Protein AF-0000000080699557 (afdb_homodimer)

Secondary structure (DSSP, 8-state):
--HHHHHHHH----GGGEEEEEETTEEEEEEEGGGHHHHHHTT--EEEETTEEEE---S-HHHHHHHHHHHHHHHHHTTSS----S-EEEE-SSTTS---EEEEGGGHHHHTPPPEEEEEEEEEEETTEEEEEEEEEPTT-SSSTT-EEESEEEE--TT--HHHHHHHHHHHHH---HHHHTT-EEEEEEE--EEETTEEE--EEEEEEEEPPTT-----SSS-EEEEEEEEHHHHHHHHHH-S-B-HHHHHHHHHHHHHTTSS-TTT-TTHHHHHHHTBPPPGGG--/--HHHHHHHH----GGGEEEEEETTEEEEEEEGGGHHHHHHTT--EEEETTEEEE---S-HHHHHHHHHHHHHHHHHTTSS----S-EEEE-SSTTS---EEEEGGGHHHHTPPPEEEEEEEEEEETTEEEEEEEEEPTT-SSSTT-EEESEEEE--TT--HHHHHHHHHHHHH---HHHHTT-EEEEEEE--EEETTEEE--EEEEEEEEPPTT-----SSS-EEEEEEEEHHHHHHHHHH-S-B-HHHHHHHHHHHHHTTSS-TTT-TTHHHHHHHTBPPPGGG--

Solvent-accessible surface area (backbone atoms only — not comparable to full-atom values): 29535 Å² total; per-residue (Å²): 105,48,64,59,54,51,44,49,62,43,42,55,42,64,65,88,50,41,28,28,28,27,47,93,86,32,32,28,15,32,34,32,64,87,43,49,66,59,44,41,74,62,65,49,49,67,40,84,56,86,78,32,32,38,46,69,64,66,88,47,52,68,57,37,26,49,52,37,45,51,41,45,51,53,34,35,74,71,60,67,30,58,72,80,71,92,39,52,34,50,26,30,62,44,96,77,46,70,71,63,33,43,32,48,52,43,38,30,28,50,49,15,26,55,45,44,29,35,38,33,48,33,26,35,60,56,96,86,38,56,26,36,38,31,20,27,31,13,75,82,46,89,72,64,46,55,20,31,38,44,36,21,58,44,71,55,52,67,94,57,53,67,66,59,42,45,42,50,31,27,31,40,41,20,54,41,52,62,79,61,47,69,62,42,34,41,45,44,61,38,23,37,36,24,56,49,95,58,32,26,44,42,32,38,33,40,34,24,44,30,83,44,63,78,84,64,74,74,41,57,67,69,69,63,41,65,46,76,46,79,40,47,48,68,56,52,54,45,43,50,26,67,45,80,53,38,32,62,70,42,37,47,53,49,52,52,49,35,28,52,68,37,71,48,37,73,84,80,29,77,57,40,68,58,46,58,34,51,44,32,43,80,56,77,44,70,77,113,106,48,64,58,52,51,44,49,63,43,42,56,42,65,65,87,51,41,28,28,29,28,49,93,88,32,32,27,14,33,33,33,64,86,44,49,66,59,44,40,74,61,65,49,48,68,41,85,57,85,79,31,32,39,46,69,64,66,88,46,53,68,59,36,25,49,52,38,44,52,41,43,49,52,34,36,75,70,62,66,30,61,73,80,69,92,40,52,33,50,28,31,63,45,95,73,46,71,71,63,33,45,33,48,51,43,38,30,28,50,49,14,26,53,45,42,29,37,38,32,48,31,26,34,61,56,97,88,38,58,28,36,38,30,20,26,30,14,74,81,44,89,71,65,46,56,20,30,37,44,37,21,57,45,71,55,50,65,94,55,54,66,66,59,42,44,43,50,32,27,32,39,40,20,54,40,52,62,82,63,49,69,63,42,34,40,44,45,61,38,24,40,37,24,56,49,97,59,30,25,44,42,32,38,33,41,34,25,42,28,83,44,62,78,84,65,72,72,42,58,67,69,69,62,40,65,47,78,46,76,40,46,48,69,57,52,52,45,44,51,25,66,46,79,52,39,32,62,71,42,36,47,52,49,51,52,49,35,27,49,68,36,71,48,38,74,84,80,29,78,57,40,68,56,48,56,34,51,42,33,45,82,56,78,43,69,76,114

Organism: Cardiobacterium hominis (strain ATCC 15826 / DSM 8339 / NCTC 10426 / 6573) (NCBI:txid638300)

Foldseek 3Di:
DALLVLLCQQFVDDLVQWAFEDEPNAGQFIAGVVLVVVLVVLPFPWDDDDRHIYTPFDQDQVRQQVSQASSQVVCVVVVLFDDFDPAWAFRGNDPPGDGRYIHTPSCCQNRGGAWEKEAEWEWEDDPNFIKTKKFQWDQPDPAPHRAIAHQFMDIDGPPDDHLRVQLVRCCQAWNDDSVQSVQWAWDAWFWHWHDDPNGIHTYIYTYTYGYDYPPDGTDHHNNGTDDMDIGGLVVLLCCLGPHPRHDSLRSLSSLVVCLVVVVDDPVVDVCNVVSVVSRHDDDPSNPD/DALLVLLCQQFVDDLVQWAFEDEPNAGQFIAGVVLVVVLVVLPFPWDDDDRHIYTPFDQDQVRQQVSQASSQVVCVVVVLFDDFDPAWAFRGNDPPGDGRYIHTPSCCQNRGGAWEKEAEWEWEDDPNFIKTKKFQWDQPDPAPHRAIAHQFMDIDGPPDDHLRVQLVRCCQAWNDDSVQSVQWDWDAWFWHWHDDSNGIHTYIYTYTYGYDYPPDGTDHHNNGTDDMDIGGLVVLLCCLGPHPRHDSLRSLSSLVVCLVVVVDDPVVDVCNVVSVVSRHDDDPSNPD

Sequence (576 aa):
MTYLAKIEQLNSADLAAYRPLILDGDPVGLIWRDNLARLRDHGLDLRDDGDRLIWYAPADFAARNAILAELAQALAAEGYVRGWRNEQLPLLANLHRPVRALIERAAAPVIGVCGYGVHINGTTTRDGVPHMWIARRATTKSVEPGKLDQIAAGGIPYGISVFANLIKESDEEAAIPEALARQARPVGIISYTAQTENGIRADTLYNYDLELPPDFRPHNRDGEVGEFLCLPLDEIARLVRDSDAFKQNSAVVVIDYLIRHGYLKPDDTPDYPALCRGIHRRHPQMHSMTYLAKIEQLNSADLAAYRPLILDGDPVGLIWRDNLARLRDHGLDLRDDGDRLIWYAPADFAARNAILAELAQALAAEGYVRGWRNEQLPLLANLHRPVRALIERAAAPVIGVCGYGVHINGTTTRDGVPHMWIARRATTKSVEPGKLDQIAAGGIPYGISVFANLIKESDEEAAIPEALARQARPVGIISYTAQTENGIRADTLYNYDLELPPDFRPHNRDGEVGEFLCLPLDEIARLVRDSDAFKQNSAVVVIDYLIRHGYLKPDDTPDYPALCRGIHRRHPQMHS

InterPro domains:
  IPR000086 NUDIX hydrolase domain [PS51462] (94-256)
  IPR015797 NUDIX hydrolase-like domain superfamily [SSF55811] (91-260)
  IPR031804 Domain of unknown function DUF4743 [PF15916] (4-113)

Radius of gyration: 25.04 Å; Cα contacts (8 Å, |Δi|>4): 1252; chains: 2; bounding box: 58×68×62 Å

pLDDT: mean 95.66, std 6.06, range [39.53, 98.94]

Nearest PDB structures (foldseek):
  3dup-assembly1_B  TM=9.269E-01  e=2.895E-34  Rhodospirillum rubrum ATCC 11170
  5qgk-assembly1_A  TM=7.745E-01  e=1.053E-07  Homo sapiens
  5qhg-assembly1_A  TM=6.878E-01  e=3.091E-07  Homo sapiens
  5t3p-assembly1_A  TM=6.468E-01  e=2.292E-07  Homo sapiens
  3oga-assembly1_A  TM=6.026E-01  e=1.190E-05  Salmonella enterica subsp. enterica serovar Typhimurium str. LT2

Structure (mmCIF, N/CA/C/O backbone):
data_AF-0000000080699557-model_v1
#
loop_
_entity.id
_entity.type
_entity.pdbx_description
1 polymer 'Hydrolase, NUDIX family'
#
loop_
_atom_site.group_PDB
_atom_site.id
_atom_site.type_symbol
_atom_site.label_atom_id
_atom_site.label_alt_id
_atom_site.label_comp_id
_atom_site.label_asym_id
_atom_site.label_entity_id
_atom_site.label_seq_id
_atom_site.pdbx_PDB_ins_code
_atom_site.Cartn_x
_atom_site.Cartn_y
_atom_site.Cartn_z
_atom_site.occupancy
_atom_site.B_iso_or_equiv
_atom_site.auth_seq_id
_atom_site.auth_comp_id
_atom_site.auth_asym_id
_atom_site.auth_atom_id
_atom_site.pdbx_PDB_model_num
ATOM 1 N N . MET A 1 1 ? -2.713 14.898 -17.5 1 80.06 1 MET A N 1
ATOM 2 C CA . MET A 1 1 ? -1.842 14.258 -16.516 1 80.06 1 MET A CA 1
ATOM 3 C C . MET A 1 1 ? -2.424 12.922 -16.062 1 80.06 1 MET A C 1
ATOM 5 O O . MET A 1 1 ? -3.598 12.641 -16.297 1 80.06 1 MET A O 1
ATOM 9 N N . THR A 1 2 ? -1.716 11.914 -15.57 1 91.75 2 THR A N 1
ATOM 10 C CA . THR A 1 2 ? -2.148 10.586 -15.156 1 91.75 2 THR A CA 1
ATOM 11 C C . THR A 1 2 ? -2.229 10.492 -13.633 1 91.75 2 THR A C 1
ATOM 13 O O . THR A 1 2 ? -1.708 11.352 -12.922 1 91.75 2 THR A O 1
ATOM 16 N N . TYR A 1 3 ? -3.023 9.609 -13.148 1 97.56 3 TYR A N 1
ATOM 17 C CA . TYR A 1 3 ? -3.051 9.336 -11.719 1 97.56 3 TYR A CA 1
ATOM 18 C C . TYR A 1 3 ? -1.643 9.125 -11.172 1 97.56 3 TYR A C 1
ATOM 20 O O . TYR A 1 3 ? -1.302 9.625 -10.102 1 97.56 3 TYR A O 1
ATOM 28 N N . LEU A 1 4 ? -0.835 8.453 -11.914 1 96.62 4 LEU A N 1
ATOM 29 C CA . LEU A 1 4 ? 0.523 8.141 -11.484 1 96.62 4 LEU A CA 1
ATOM 30 C C . LEU A 1 4 ? 1.355 9.414 -11.359 1 96.62 4 LEU A C 1
ATOM 32 O O . LEU A 1 4 ? 2.178 9.539 -10.445 1 96.62 4 LEU A O 1
ATOM 36 N N . ALA A 1 5 ? 1.146 10.336 -12.25 1 96.94 5 ALA A N 1
ATOM 37 C CA . ALA A 1 5 ? 1.866 11.609 -12.195 1 96.94 5 ALA A CA 1
ATOM 38 C C . ALA A 1 5 ? 1.584 12.344 -10.891 1 96.94 5 ALA A C 1
ATOM 40 O O . ALA A 1 5 ? 2.465 13.008 -10.344 1 96.94 5 ALA A O 1
ATOM 41 N N . LYS A 1 6 ? 0.322 12.258 -10.406 1 97.88 6 LYS A N 1
ATOM 42 C CA . LYS A 1 6 ? -0.03 12.883 -9.133 1 97.88 6 LYS A CA 1
ATOM 43 C C . LYS A 1 6 ? 0.778 12.289 -7.984 1 97.88 6 LYS A C 1
ATOM 45 O O . LYS A 1 6 ? 1.254 13.023 -7.113 1 97.88 6 LYS A O 1
ATOM 50 N N . ILE A 1 7 ? 0.932 11.008 -7.988 1 97.81 7 ILE A N 1
ATOM 51 C CA . ILE A 1 7 ? 1.677 10.305 -6.953 1 97.81 7 ILE A CA 1
ATOM 52 C C . ILE A 1 7 ? 3.156 10.672 -7.039 1 97.81 7 ILE A C 1
ATOM 54 O O . ILE A 1 7 ? 3.795 10.945 -6.02 1 97.81 7 ILE A O 1
ATOM 58 N N . GLU A 1 8 ? 3.693 10.734 -8.242 1 96.19 8 GLU A N 1
ATOM 59 C CA . GLU A 1 8 ? 5.098 11.07 -8.453 1 96.19 8 GLU A CA 1
ATOM 60 C C . GLU A 1 8 ? 5.395 12.5 -8.023 1 96.19 8 GLU A C 1
ATOM 62 O O . GLU A 1 8 ? 6.445 12.781 -7.445 1 96.19 8 GLU A O 1
ATOM 67 N N . GLN A 1 9 ? 4.457 13.383 -8.32 1 96.06 9 GLN A N 1
ATOM 68 C CA . GLN A 1 9 ? 4.617 14.781 -7.934 1 96.06 9 GLN A CA 1
ATOM 69 C C . GLN A 1 9 ? 4.668 14.93 -6.414 1 96.06 9 GLN A C 1
ATOM 71 O O . GLN A 1 9 ? 5.418 15.758 -5.891 1 96.06 9 GLN A O 1
ATOM 76 N N . LEU A 1 10 ? 3.889 14.133 -5.766 1 96.94 10 LEU A N 1
ATOM 77 C CA . LEU A 1 10 ? 3.842 14.188 -4.309 1 96.94 10 LEU A CA 1
ATOM 78 C C . LEU A 1 10 ? 5.117 13.609 -3.705 1 96.94 10 LEU A C 1
ATOM 80 O O . LEU A 1 10 ? 5.531 14.016 -2.617 1 96.94 10 LEU A O 1
ATOM 84 N N . ASN A 1 11 ? 5.734 12.672 -4.418 1 97.12 11 ASN A N 1
ATOM 85 C CA . ASN A 1 11 ? 6.973 12.047 -3.977 1 97.12 11 ASN A CA 1
ATOM 86 C C . ASN A 1 11 ? 8.188 12.664 -4.66 1 97.12 11 ASN A C 1
ATOM 88 O O . ASN A 1 11 ? 8.961 11.961 -5.312 1 97.12 11 ASN A O 1
ATOM 92 N N . SER A 1 12 ? 8.445 13.891 -4.441 1 97.19 12 SER A N 1
ATOM 93 C CA . SER A 1 12 ? 9.406 14.672 -5.211 1 97.19 12 SER A CA 1
ATOM 94 C C . SER A 1 12 ? 10.789 14.641 -4.566 1 97.19 12 SER A C 1
ATOM 96 O O . SER A 1 12 ? 11.773 15.055 -5.18 1 97.19 12 SER A O 1
ATOM 98 N N . ALA A 1 13 ? 10.922 14.102 -3.354 1 96.94 13 ALA A N 1
ATOM 99 C CA . ALA A 1 13 ? 12.195 14.141 -2.65 1 96.94 13 ALA A CA 1
ATOM 100 C C . ALA A 1 13 ? 13.156 13.078 -3.189 1 96.94 13 ALA A C 1
ATOM 102 O O . ALA A 1 13 ? 12.742 11.945 -3.463 1 96.94 13 ALA A O 1
ATOM 103 N N . ASP A 1 14 ? 14.328 13.477 -3.389 1 94.94 14 ASP A N 1
ATOM 104 C CA . ASP A 1 14 ? 15.406 12.516 -3.619 1 94.94 14 ASP A CA 1
ATOM 105 C C . ASP A 1 14 ? 15.945 11.969 -2.301 1 94.94 14 ASP A C 1
ATOM 107 O O . ASP A 1 14 ? 16.812 12.586 -1.67 1 94.94 14 ASP A O 1
ATOM 111 N N . LEU A 1 15 ? 15.562 10.797 -1.996 1 94.12 15 LEU A N 1
ATOM 112 C CA . LEU A 1 15 ? 15.836 10.25 -0.669 1 94.12 15 LEU A CA 1
ATOM 113 C C . LEU A 1 15 ? 17.328 9.969 -0.49 1 94.12 15 LEU A C 1
ATOM 115 O O . LEU A 1 15 ? 17.797 9.82 0.638 1 94.12 15 LEU A O 1
ATOM 119 N N . ALA A 1 16 ? 18.031 9.898 -1.553 1 92.31 16 ALA A N 1
ATOM 120 C CA . ALA A 1 16 ? 19.484 9.695 -1.47 1 92.31 16 ALA A CA 1
ATOM 121 C C . ALA A 1 16 ? 20.156 10.891 -0.812 1 92.31 16 ALA A C 1
ATOM 123 O O . ALA A 1 16 ? 21.297 10.789 -0.352 1 92.31 16 ALA A O 1
ATOM 124 N N . ALA A 1 17 ? 19.531 12 -0.797 1 95.56 17 ALA A N 1
ATOM 125 C CA . ALA A 1 17 ? 20.094 13.219 -0.23 1 95.56 17 ALA A CA 1
ATOM 126 C C . ALA A 1 17 ? 19.766 13.336 1.255 1 95.56 17 ALA A C 1
ATOM 128 O O . ALA A 1 17 ? 20.109 14.328 1.898 1 95.56 17 ALA A O 1
ATOM 129 N N . TYR A 1 18 ? 19.125 12.344 1.818 1 96.56 18 TYR A N 1
ATOM 130 C CA . TYR A 1 18 ? 18.672 12.43 3.201 1 96.56 18 TYR A CA 1
ATOM 131 C C . TYR A 1 18 ? 19.234 11.281 4.031 1 96.56 18 TYR A C 1
ATOM 133 O O . TYR A 1 18 ? 19.516 10.203 3.5 1 96.56 18 TYR A O 1
ATOM 141 N N . ARG A 1 19 ? 19.438 11.547 5.285 1 96.19 19 ARG A N 1
ATOM 142 C CA . ARG A 1 19 ? 19.828 10.523 6.254 1 96.19 19 ARG A CA 1
ATOM 143 C C . ARG A 1 19 ? 18.891 10.523 7.457 1 96.19 19 ARG A C 1
ATOM 145 O O . ARG A 1 19 ? 18.469 11.586 7.922 1 96.19 19 ARG A O 1
ATOM 152 N N . PRO A 1 20 ? 18.516 9.336 7.965 1 97.38 20 PRO A N 1
ATOM 153 C CA . PRO A 1 20 ? 17.688 9.281 9.172 1 97.38 20 PRO A CA 1
ATOM 154 C C . PRO A 1 20 ? 18.359 9.93 10.375 1 97.38 20 PRO A C 1
ATOM 156 O O . PRO A 1 20 ? 19.562 9.797 10.57 1 97.38 20 PRO A O 1
ATOM 159 N N . LEU A 1 21 ? 17.609 10.648 11.094 1 97.38 21 LEU A N 1
ATOM 160 C CA . LEU A 1 21 ? 18.016 11.203 12.383 1 97.38 21 LEU A CA 1
ATOM 161 C C . LEU A 1 21 ? 17.594 10.289 13.523 1 97.38 21 LEU A C 1
ATOM 163 O O . LEU A 1 21 ? 16.406 10.008 13.703 1 97.38 21 LEU A O 1
ATOM 167 N N . ILE A 1 22 ? 18.547 9.859 14.312 1 97.25 22 ILE A N 1
ATOM 168 C CA . ILE A 1 22 ? 18.281 8.93 15.406 1 97.25 22 ILE A CA 1
ATOM 169 C C . ILE A 1 22 ? 18.422 9.656 16.734 1 97.25 22 ILE A C 1
ATOM 171 O O . ILE A 1 22 ? 19.422 10.336 16.984 1 97.25 22 ILE A O 1
ATOM 175 N N . LEU A 1 23 ? 17.406 9.594 17.516 1 97.19 23 LEU A N 1
ATOM 176 C CA . LEU A 1 23 ? 17.391 10.109 18.875 1 97.19 23 LEU A CA 1
ATOM 177 C C . LEU A 1 23 ? 17 9.023 19.875 1 97.19 23 LEU A C 1
ATOM 179 O O . LEU A 1 23 ? 15.891 8.5 19.828 1 97.19 23 LEU A O 1
ATOM 183 N N . ASP A 1 24 ? 17.938 8.633 20.75 1 95.88 24 ASP A N 1
ATOM 184 C CA . ASP A 1 24 ? 17.75 7.574 21.734 1 95.88 24 ASP A CA 1
ATOM 185 C C . ASP A 1 24 ? 17.344 6.266 21.047 1 95.88 24 ASP A C 1
ATOM 187 O O . ASP A 1 24 ? 16.391 5.605 21.484 1 95.88 24 ASP A O 1
ATOM 191 N N . GLY A 1 25 ? 17.922 6.031 19.969 1 94.12 25 GLY A N 1
ATOM 192 C CA . GLY A 1 25 ? 17.734 4.773 19.266 1 94.12 25 GLY A CA 1
ATOM 193 C C . GLY A 1 25 ? 16.531 4.785 18.344 1 94.12 25 GLY A C 1
ATOM 194 O O . GLY A 1 25 ? 16.344 3.861 17.547 1 94.12 25 GLY A O 1
ATOM 195 N N . ASP A 1 26 ? 15.719 5.887 18.375 1 95.31 26 ASP A N 1
ATOM 196 C CA . ASP A 1 26 ? 14.516 5.977 17.562 1 95.31 26 ASP A CA 1
ATOM 197 C C . ASP A 1 26 ? 14.75 6.875 16.344 1 95.31 26 ASP A C 1
ATOM 199 O O . ASP A 1 26 ? 15.297 7.969 16.469 1 95.31 26 ASP A O 1
ATOM 203 N N . PRO A 1 27 ? 14.391 6.391 15.172 1 96.31 27 PRO A N 1
ATOM 204 C CA . PRO A 1 27 ? 14.391 7.309 14.031 1 96.31 27 PRO A CA 1
ATOM 205 C C . PRO A 1 27 ? 13.297 8.375 14.141 1 96.31 27 PRO A C 1
ATOM 207 O O . PRO A 1 27 ? 12.117 8.047 14.219 1 96.31 27 PRO A O 1
ATOM 210 N N . VAL A 1 28 ? 13.703 9.68 14.117 1 96.5 28 VAL A N 1
ATOM 211 C CA . VAL A 1 28 ? 12.719 10.711 14.438 1 96.5 28 VAL A CA 1
ATOM 212 C C . VAL A 1 28 ? 12.68 11.742 13.32 1 96.5 28 VAL A C 1
ATOM 214 O O . VAL A 1 28 ? 11.906 12.703 13.375 1 96.5 28 VAL A O 1
ATOM 217 N N . GLY A 1 29 ? 13.539 11.531 12.281 1 97.12 29 GLY A N 1
ATOM 218 C CA . GLY A 1 29 ? 13.555 12.5 11.195 1 97.12 29 GLY A CA 1
ATOM 219 C C . GLY A 1 29 ? 14.43 12.07 10.031 1 97.12 29 GLY A C 1
ATOM 220 O O . GLY A 1 29 ? 14.961 10.961 10.016 1 97.12 29 GLY A O 1
ATOM 221 N N . LEU A 1 30 ? 14.477 12.969 9.055 1 97.44 30 LEU A N 1
ATOM 222 C CA . LEU A 1 30 ? 15.281 12.82 7.844 1 97.44 30 LEU A CA 1
ATOM 223 C C . LEU A 1 30 ? 16.047 14.102 7.531 1 97.44 30 LEU A C 1
ATOM 225 O O . LEU A 1 30 ? 15.461 15.07 7.035 1 97.44 30 LEU A O 1
ATOM 229 N N . ILE A 1 31 ? 17.281 14.039 7.707 1 97.5 31 ILE A N 1
ATOM 230 C CA . ILE A 1 31 ? 18.078 15.266 7.582 1 97.5 31 ILE A CA 1
ATOM 231 C C . ILE A 1 31 ? 18.625 15.383 6.16 1 97.5 31 ILE A C 1
ATOM 233 O O . ILE A 1 31 ? 19.266 14.461 5.66 1 97.5 31 ILE A O 1
ATOM 237 N N . TRP A 1 32 ? 18.328 16.516 5.586 1 97.38 32 TRP A N 1
ATOM 238 C CA . TRP A 1 32 ? 18.875 16.859 4.281 1 97.38 32 TRP A CA 1
ATOM 239 C C . TRP A 1 32 ? 20.375 17.125 4.379 1 97.38 32 TRP A C 1
ATOM 241 O O . TRP A 1 32 ? 20.828 17.812 5.289 1 97.38 32 TRP A O 1
ATOM 251 N N . ARG A 1 33 ? 21.078 16.641 3.479 1 96.75 33 ARG A N 1
ATOM 252 C CA . ARG A 1 33 ? 22.516 16.844 3.479 1 96.75 33 ARG A CA 1
ATOM 253 C C . ARG A 1 33 ? 22.859 18.328 3.525 1 96.75 33 ARG A C 1
ATOM 255 O O . ARG A 1 33 ? 23.812 18.734 4.184 1 96.75 33 ARG A O 1
ATOM 262 N N . ASP A 1 34 ? 22.094 19.125 2.916 1 96.62 34 ASP A N 1
ATOM 263 C CA . ASP A 1 34 ? 22.359 20.562 2.811 1 96.62 34 ASP A CA 1
ATOM 264 C C . ASP A 1 34 ? 21.969 21.281 4.098 1 96.62 34 ASP A C 1
ATOM 266 O O . ASP A 1 34 ? 22.312 22.453 4.285 1 96.62 34 ASP A O 1
ATOM 270 N N . ASN A 1 35 ? 21.266 20.641 5 1 97.69 35 ASN A N 1
ATOM 271 C CA . ASN A 1 35 ? 20.875 21.25 6.27 1 97.69 35 ASN A CA 1
ATOM 272 C C . ASN A 1 35 ? 21.859 20.891 7.387 1 97.69 35 ASN A C 1
ATOM 274 O O . ASN A 1 35 ? 21.828 21.5 8.461 1 97.69 35 ASN A O 1
ATOM 278 N N . LEU A 1 36 ? 22.734 20 7.172 1 97.12 36 LEU A N 1
ATOM 279 C CA . LEU A 1 36 ? 23.562 19.422 8.227 1 97.12 36 LEU A CA 1
ATOM 280 C C . LEU A 1 36 ? 24.422 20.5 8.883 1 97.12 36 LEU A C 1
ATOM 282 O O . LEU A 1 36 ? 24.422 20.641 10.109 1 97.12 36 LEU A O 1
ATOM 286 N N . ALA A 1 37 ? 25.156 21.25 8.039 1 96.69 37 ALA A N 1
ATOM 287 C CA . ALA A 1 37 ? 26.031 22.297 8.555 1 96.69 37 ALA A CA 1
ATOM 288 C C . ALA A 1 37 ? 25.219 23.328 9.336 1 96.69 37 ALA A C 1
ATOM 290 O O . ALA A 1 37 ? 25.641 23.781 10.406 1 96.69 37 ALA A O 1
ATOM 291 N N . ARG A 1 38 ? 24.109 23.656 8.805 1 96.38 38 ARG A N 1
ATOM 292 C CA . ARG A 1 38 ? 23.234 24.656 9.438 1 96.38 38 ARG A CA 1
ATOM 293 C C . ARG A 1 38 ? 22.781 24.172 10.812 1 96.38 38 ARG A C 1
ATOM 295 O O . ARG A 1 38 ? 22.797 24.938 11.773 1 96.38 38 ARG A O 1
ATOM 302 N N . LEU A 1 39 ? 22.375 22.938 10.945 1 97.69 39 LEU A N 1
ATOM 303 C CA . LEU A 1 39 ? 21.891 22.375 12.203 1 97.69 39 LEU A CA 1
ATOM 304 C C . LEU A 1 39 ? 23.016 22.328 13.242 1 97.69 39 LEU A C 1
ATOM 306 O O . LEU A 1 39 ? 22.797 22.656 14.406 1 97.69 39 LEU A O 1
ATOM 310 N N . ARG A 1 40 ? 24.172 21.984 12.797 1 96.38 40 ARG A N 1
ATOM 311 C CA . ARG A 1 40 ? 25.328 21.969 13.688 1 96.38 40 ARG A CA 1
ATOM 312 C C . ARG A 1 40 ? 25.688 23.375 14.164 1 96.38 40 ARG A C 1
ATOM 314 O O . ARG A 1 40 ? 25.984 23.578 15.344 1 96.38 40 ARG A O 1
ATOM 321 N N . ASP A 1 41 ? 25.609 24.234 13.266 1 95.69 41 ASP A N 1
ATOM 322 C CA . ASP A 1 41 ? 25.906 25.625 13.586 1 95.69 41 ASP A CA 1
ATOM 323 C C . ASP A 1 41 ? 24.953 26.172 14.641 1 95.69 41 ASP A C 1
ATOM 325 O O . ASP A 1 41 ? 25.312 27.047 15.43 1 95.69 41 ASP A O 1
ATOM 329 N N . HIS A 1 42 ? 23.797 25.578 14.672 1 94.88 42 HIS A N 1
ATOM 330 C CA . HIS A 1 42 ? 22.812 26.047 15.633 1 94.88 42 HIS A CA 1
ATOM 331 C C . HIS A 1 42 ? 22.797 25.156 16.875 1 94.88 42 HIS A C 1
ATOM 333 O O . HIS A 1 42 ? 21.844 25.203 17.672 1 94.88 42 HIS A O 1
ATOM 339 N N . GLY A 1 43 ? 23.781 24.328 17.016 1 91.88 43 GLY A N 1
ATOM 340 C CA . GLY A 1 43 ? 24.016 23.703 18.312 1 91.88 43 GLY A CA 1
ATOM 341 C C . GLY A 1 43 ? 23.562 22.266 18.375 1 91.88 43 GLY A C 1
ATOM 342 O O . GLY A 1 43 ? 23.656 21.625 19.422 1 91.88 43 GLY A O 1
ATOM 343 N N . LEU A 1 44 ? 23 21.703 17.328 1 96.5 44 LEU A N 1
ATOM 344 C CA . LEU A 1 44 ? 22.656 20.281 17.359 1 96.5 44 LEU A CA 1
ATOM 345 C C . LEU A 1 44 ? 23.906 19.422 17.25 1 96.5 44 LEU A C 1
ATOM 347 O O . LEU A 1 44 ? 24.672 19.531 16.297 1 96.5 44 LEU A O 1
ATOM 351 N N . ASP A 1 45 ? 24.156 18.609 18.266 1 97.56 45 ASP A N 1
ATOM 352 C CA . ASP A 1 45 ? 25.266 17.656 18.234 1 97.56 45 ASP A CA 1
ATOM 353 C C . ASP A 1 45 ? 24.922 16.406 17.422 1 97.56 45 ASP A C 1
ATOM 355 O O . ASP A 1 45 ? 24.422 15.43 17.984 1 97.56 45 ASP A O 1
ATOM 359 N N . LEU A 1 46 ? 25.219 16.516 16.156 1 97.88 46 LEU A N 1
ATOM 360 C CA . LEU A 1 46 ? 24.906 15.43 15.227 1 97.88 46 LEU A CA 1
ATOM 361 C C . LEU A 1 46 ? 26.188 14.672 14.852 1 97.88 46 LEU A C 1
ATOM 363 O O . LEU A 1 46 ? 27.125 15.258 14.312 1 97.88 46 LEU A O 1
ATOM 367 N N . ARG A 1 47 ? 26.141 13.391 15.078 1 97.56 47 ARG A N 1
ATOM 368 C CA . ARG A 1 47 ? 27.297 12.555 14.766 1 97.56 47 ARG A CA 1
ATOM 369 C C . ARG A 1 47 ? 26.984 11.578 13.633 1 97.56 47 ARG A C 1
ATOM 371 O O . ARG A 1 47 ? 25.875 11.023 13.578 1 97.56 47 ARG A O 1
ATOM 378 N N . ASP A 1 48 ? 27.969 11.398 12.805 1 96.12 48 ASP A N 1
ATOM 379 C CA . ASP A 1 48 ? 27.812 10.484 11.672 1 96.12 48 ASP A CA 1
ATOM 380 C C . ASP A 1 48 ? 27.922 9.031 12.117 1 96.12 48 ASP A C 1
ATOM 382 O O . ASP A 1 48 ? 28.812 8.664 12.875 1 96.12 48 ASP A O 1
ATOM 386 N N . ASP A 1 49 ? 27.016 8.258 11.719 1 94.19 49 ASP A N 1
ATOM 387 C CA . ASP A 1 49 ? 27 6.812 11.93 1 94.19 49 ASP A CA 1
ATOM 388 C C . ASP A 1 49 ? 26.594 6.082 10.648 1 94.19 49 ASP A C 1
ATOM 390 O O . ASP A 1 49 ? 25.547 5.441 10.602 1 94.19 49 ASP A O 1
ATOM 394 N N . GLY A 1 50 ? 27.484 6.148 9.625 1 90.75 50 GLY A N 1
ATOM 395 C CA . GLY A 1 50 ? 27.203 5.527 8.344 1 90.75 50 GLY A CA 1
ATOM 396 C C . GLY A 1 50 ? 26.078 6.219 7.586 1 90.75 50 GLY A C 1
ATOM 397 O O . GLY A 1 50 ? 26.188 7.398 7.238 1 90.75 50 GLY A O 1
ATOM 398 N N . ASP A 1 51 ? 24.984 5.41 7.426 1 91.19 51 ASP A N 1
ATOM 399 C CA . ASP A 1 51 ? 23.859 5.918 6.648 1 91.19 51 ASP A CA 1
ATOM 400 C C . ASP A 1 51 ? 22.844 6.625 7.543 1 91.19 51 ASP A C 1
ATOM 402 O O . ASP A 1 51 ? 21.766 6.984 7.09 1 91.19 51 ASP A O 1
ATOM 406 N N . ARG A 1 52 ? 23.312 6.922 8.844 1 96.38 52 ARG A N 1
ATOM 407 C CA . ARG A 1 52 ? 22.438 7.598 9.781 1 96.38 52 ARG A CA 1
ATOM 408 C C . ARG A 1 52 ? 23.156 8.719 10.516 1 96.38 52 ARG A C 1
ATOM 410 O O . ARG A 1 52 ? 24.391 8.805 10.461 1 96.38 52 ARG A O 1
ATOM 417 N N . LEU A 1 53 ? 22.391 9.625 11.125 1 97.31 53 LEU A N 1
ATOM 418 C CA . LEU A 1 53 ? 22.875 10.68 12.008 1 97.31 53 LEU A CA 1
ATOM 419 C C . LEU A 1 53 ? 22.344 10.508 13.422 1 97.31 53 LEU A C 1
ATOM 421 O O . LEU A 1 53 ? 21.141 10.352 13.617 1 97.31 53 LEU A O 1
ATOM 425 N N . ILE A 1 54 ? 23.234 10.492 14.367 1 97.88 54 ILE A N 1
ATOM 426 C CA . ILE A 1 54 ? 22.828 10.375 15.766 1 97.88 54 ILE A CA 1
ATOM 427 C C . ILE A 1 54 ? 22.844 11.758 16.422 1 97.88 54 ILE A C 1
ATOM 429 O O . ILE A 1 54 ? 23.844 12.461 16.391 1 97.88 54 ILE A O 1
ATOM 433 N N . TRP A 1 55 ? 21.734 12.172 17 1 98.19 55 TRP A N 1
ATOM 434 C CA . TRP A 1 55 ? 21.656 13.406 17.781 1 98.19 55 TRP A CA 1
ATOM 435 C C . TRP A 1 55 ? 21.953 13.148 19.25 1 98.19 55 TRP A C 1
ATOM 437 O O . TRP A 1 55 ? 21.156 12.531 19.953 1 98.19 55 TRP A O 1
ATOM 447 N N . TYR A 1 56 ? 23.078 13.578 19.672 1 97.5 56 TYR A N 1
ATOM 448 C CA . TYR A 1 56 ? 23.422 13.539 21.094 1 97.5 56 TYR A CA 1
ATOM 449 C C . TYR A 1 56 ? 22.797 14.711 21.828 1 97.5 56 TYR A C 1
ATOM 451 O O . TYR A 1 56 ? 23.422 15.742 22.031 1 97.5 56 TYR A O 1
ATOM 459 N N . ALA A 1 57 ? 21.594 14.508 22.234 1 96.56 57 ALA A N 1
ATOM 460 C CA . ALA A 1 57 ? 20.797 15.531 22.906 1 96.56 57 ALA A CA 1
ATOM 461 C C . ALA A 1 57 ? 20.75 15.289 24.422 1 96.56 57 ALA A C 1
ATOM 463 O O . ALA A 1 57 ? 21.031 14.18 24.875 1 96.56 57 ALA A O 1
ATOM 464 N N . PRO A 1 58 ? 20.469 16.344 25.156 1 96.5 58 PRO A N 1
ATOM 465 C CA . PRO A 1 58 ? 20.234 16.109 26.594 1 96.5 58 PRO A CA 1
ATOM 466 C C . PRO A 1 58 ? 19.141 15.078 26.859 1 96.5 58 PRO A C 1
ATOM 468 O O . PRO A 1 58 ? 18.234 14.906 26.031 1 96.5 58 PRO A O 1
ATOM 471 N N . ALA A 1 59 ? 19.203 14.422 28 1 93.94 59 ALA A N 1
ATOM 472 C CA . ALA A 1 59 ? 18.203 13.414 28.344 1 93.94 59 ALA A CA 1
ATOM 473 C C . ALA A 1 59 ? 16.859 14.062 28.703 1 93.94 59 ALA A C 1
ATOM 475 O O . ALA A 1 59 ? 15.805 13.469 28.484 1 93.94 59 ALA A O 1
ATOM 476 N N . ASP A 1 60 ? 16.922 15.219 29.125 1 96.12 60 ASP A N 1
ATOM 477 C CA . ASP A 1 60 ? 15.742 15.945 29.594 1 96.12 60 ASP A CA 1
ATOM 478 C C . ASP A 1 60 ? 14.875 16.406 28.422 1 96.12 60 ASP A C 1
ATOM 480 O O . ASP A 1 60 ? 15.359 17.062 27.5 1 96.12 60 ASP A O 1
ATOM 484 N N . PHE A 1 61 ? 13.586 16.078 28.484 1 96.88 61 PHE A N 1
ATOM 485 C CA . PHE A 1 61 ? 12.617 16.406 27.438 1 96.88 61 PHE A CA 1
ATOM 486 C C . PHE A 1 61 ? 12.508 17.906 27.25 1 96.88 61 PHE A C 1
ATOM 488 O O . PHE A 1 61 ? 12.5 18.391 26.125 1 96.88 61 PHE A O 1
ATOM 495 N N . ALA A 1 62 ? 12.422 18.625 28.312 1 97.44 62 ALA A N 1
ATOM 496 C CA . ALA A 1 62 ? 12.305 20.078 28.25 1 97.44 62 ALA A CA 1
ATOM 497 C C . ALA A 1 62 ? 13.539 20.719 27.609 1 97.44 62 ALA A C 1
ATOM 499 O O . ALA A 1 62 ? 13.43 21.688 26.875 1 97.44 62 ALA A O 1
ATOM 500 N N . ALA A 1 63 ? 14.656 20.188 27.938 1 97.44 63 ALA A N 1
ATOM 501 C CA . ALA A 1 63 ? 15.906 20.703 27.391 1 97.44 63 ALA A CA 1
ATOM 502 C C . ALA A 1 63 ? 15.969 20.469 25.875 1 97.44 63 ALA A C 1
ATOM 504 O O . ALA A 1 63 ? 16.406 21.344 25.125 1 97.44 63 ALA A O 1
ATOM 505 N N . ARG A 1 64 ? 15.547 19.312 25.422 1 97.62 64 ARG A N 1
ATOM 506 C CA . ARG A 1 64 ? 15.492 19.016 24 1 97.62 64 ARG A CA 1
ATOM 507 C C . ARG A 1 64 ? 14.57 19.984 23.266 1 97.62 64 ARG A C 1
ATOM 509 O O . ARG A 1 64 ? 14.922 20.5 22.203 1 97.62 64 ARG A O 1
ATOM 516 N N . ASN A 1 65 ? 13.445 20.188 23.891 1 97.69 65 ASN A N 1
ATOM 517 C CA . ASN A 1 65 ? 12.469 21.094 23.297 1 97.69 65 ASN A CA 1
ATOM 518 C C . ASN A 1 65 ? 13.008 22.516 23.203 1 97.69 65 ASN A C 1
ATOM 520 O O . ASN A 1 65 ? 12.75 23.219 22.219 1 97.69 65 ASN A O 1
ATOM 524 N N . ALA A 1 66 ? 13.719 22.891 24.203 1 97.5 66 ALA A N 1
ATOM 525 C CA . ALA A 1 66 ? 14.305 24.219 24.203 1 97.5 66 ALA A CA 1
ATOM 526 C C . ALA A 1 66 ? 15.305 24.375 23.062 1 97.5 66 ALA A C 1
ATOM 528 O O . ALA A 1 66 ? 15.344 25.422 22.406 1 97.5 66 ALA A O 1
ATOM 529 N N . ILE A 1 67 ? 16.094 23.422 22.828 1 97.5 67 ILE A N 1
ATOM 530 C CA . ILE A 1 67 ? 17.062 23.422 21.734 1 97.5 67 ILE A CA 1
ATOM 531 C C . ILE A 1 67 ? 16.344 23.562 20.391 1 97.5 67 ILE A C 1
ATOM 533 O O . ILE A 1 67 ? 16.719 24.391 19.562 1 97.5 67 ILE A O 1
ATOM 537 N N . LEU A 1 68 ? 15.328 22.797 20.234 1 97.88 68 LEU A N 1
ATOM 538 C CA . LEU A 1 68 ? 14.602 22.812 18.969 1 97.88 68 LEU A CA 1
ATOM 539 C C . LEU A 1 68 ? 13.82 24.109 18.797 1 97.88 68 LEU A C 1
ATOM 541 O O . LEU A 1 68 ? 13.656 24.609 17.688 1 97.88 68 LEU A O 1
ATOM 545 N N . ALA A 1 69 ? 13.328 24.609 19.906 1 97.75 69 ALA A N 1
ATOM 546 C CA . ALA A 1 69 ? 12.641 25.906 19.859 1 97.75 69 ALA A CA 1
ATOM 547 C C . ALA A 1 69 ? 13.594 27.016 19.422 1 97.75 69 ALA A C 1
ATOM 549 O O . ALA A 1 69 ? 13.242 27.844 18.578 1 97.75 69 ALA A O 1
ATOM 550 N N . GLU A 1 70 ? 14.742 27.031 19.984 1 97.56 70 GLU A N 1
ATOM 551 C CA . GLU A 1 70 ? 15.75 28.016 19.609 1 97.56 70 GLU A CA 1
ATOM 552 C C . GLU A 1 70 ? 16.141 27.875 18.141 1 97.56 70 GLU A C 1
ATOM 554 O O . GLU A 1 70 ? 16.297 28.875 17.438 1 97.56 70 GLU A O 1
ATOM 559 N N . LEU A 1 71 ? 16.328 26.672 17.781 1 97.75 71 LEU A N 1
ATOM 560 C CA . LEU A 1 71 ? 16.641 26.406 16.375 1 97.75 71 LEU A CA 1
ATOM 561 C C . LEU A 1 71 ? 15.547 26.953 15.461 1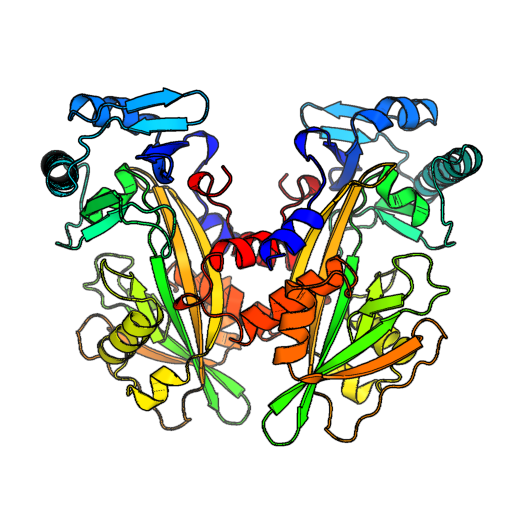 97.75 71 LEU A C 1
ATOM 563 O O . LEU A 1 71 ? 15.844 27.672 14.508 1 97.75 71 LEU A O 1
ATOM 567 N N . ALA A 1 72 ? 14.305 26.594 15.719 1 98 72 ALA A N 1
ATOM 568 C CA . ALA A 1 72 ? 13.18 27.016 14.891 1 98 72 ALA A CA 1
ATOM 569 C C . ALA A 1 72 ? 13.094 28.531 14.812 1 98 72 ALA A C 1
ATOM 571 O O . ALA A 1 72 ? 12.891 29.109 13.734 1 98 72 ALA A O 1
ATOM 572 N N . GLN A 1 73 ? 13.281 29.188 15.93 1 97.88 73 GLN A N 1
ATOM 573 C CA . GLN A 1 73 ? 13.219 30.656 15.984 1 97.88 73 GLN A CA 1
ATOM 574 C C . GLN A 1 73 ? 14.344 31.281 15.172 1 97.88 73 GLN A C 1
ATOM 576 O O . GLN A 1 73 ? 14.117 32.25 14.445 1 97.88 73 GLN A O 1
ATOM 581 N N . ALA A 1 74 ? 15.477 30.797 15.32 1 97.88 74 ALA A N 1
ATOM 582 C CA . ALA A 1 74 ? 16.625 31.312 14.578 1 97.88 74 ALA A CA 1
ATOM 583 C C . ALA A 1 74 ? 16.406 31.172 13.07 1 97.88 74 ALA A C 1
ATOM 585 O O . ALA A 1 74 ? 16.672 32.125 12.312 1 97.88 74 ALA A O 1
ATOM 586 N N . LEU A 1 75 ? 15.945 30.031 12.703 1 97.62 75 LEU A N 1
ATOM 587 C CA . LEU A 1 75 ? 15.719 29.781 11.289 1 97.62 75 LEU A CA 1
ATOM 588 C C . LEU A 1 75 ? 14.586 30.641 10.75 1 97.62 75 LEU A C 1
ATOM 590 O O . LEU A 1 75 ? 14.617 31.062 9.586 1 97.62 75 LEU A O 1
ATOM 594 N N . ALA A 1 76 ? 13.57 30.859 11.578 1 97.62 76 ALA A N 1
ATOM 595 C CA . ALA A 1 76 ? 12.5 31.781 11.188 1 97.62 76 ALA A CA 1
ATOM 596 C C . ALA A 1 76 ? 13.047 33.188 11.008 1 97.62 76 ALA A C 1
ATOM 598 O O . ALA A 1 76 ? 12.68 33.875 10.055 1 97.62 76 ALA A O 1
ATOM 599 N N . ALA A 1 77 ? 13.883 33.594 11.867 1 97.25 77 ALA A N 1
ATOM 600 C CA . ALA A 1 77 ? 14.484 34.938 11.805 1 97.25 77 ALA A CA 1
ATOM 601 C C . ALA A 1 77 ? 15.32 35.094 10.539 1 97.25 77 ALA A C 1
ATOM 603 O O . ALA A 1 77 ? 15.383 36.188 9.969 1 97.25 77 ALA A O 1
ATOM 604 N N . GLU A 1 78 ? 15.891 34.031 10.055 1 95.62 78 GLU A N 1
ATOM 605 C CA . GLU A 1 78 ? 16.703 34.031 8.844 1 95.62 78 GLU A CA 1
ATOM 606 C C . GLU A 1 78 ? 15.844 33.938 7.594 1 95.62 78 GLU A C 1
ATOM 608 O O . GLU A 1 78 ? 16.344 34.062 6.473 1 95.62 78 GLU A O 1
ATOM 613 N N . GLY A 1 79 ? 14.617 33.625 7.82 1 96.25 79 GLY A N 1
ATOM 614 C CA . GLY A 1 79 ? 13.719 33.469 6.688 1 96.25 79 GLY A CA 1
ATOM 615 C C . GLY A 1 79 ? 13.742 32.062 6.102 1 96.25 79 GLY A C 1
ATOM 616 O O . GLY A 1 79 ? 13.102 31.812 5.082 1 96.25 79 GLY A O 1
ATOM 617 N N . TYR A 1 80 ? 14.477 31.156 6.754 1 97.12 80 TYR A N 1
ATOM 618 C CA . TYR A 1 80 ? 14.594 29.781 6.273 1 97.12 80 TYR A CA 1
ATOM 619 C C . TYR A 1 80 ? 13.352 28.969 6.617 1 97.12 80 TYR A C 1
ATOM 621 O O . TYR A 1 80 ? 13.039 28 5.938 1 97.12 80 TYR A O 1
ATOM 629 N N . VAL A 1 81 ? 12.695 29.312 7.688 1 96.31 81 VAL A N 1
ATOM 630 C CA . VAL A 1 81 ? 11.406 28.75 8.078 1 96.31 81 VAL A CA 1
ATOM 631 C C . VAL A 1 81 ? 10.32 29.828 7.965 1 96.31 81 VAL A C 1
ATOM 633 O O . VAL A 1 81 ? 10.461 30.922 8.508 1 96.31 81 VAL A O 1
ATOM 636 N N . ARG A 1 82 ? 9.32 29.531 7.238 1 93.25 82 ARG A N 1
ATOM 637 C CA . ARG A 1 82 ? 8.188 30.422 7.043 1 93.25 82 ARG A CA 1
ATOM 638 C C . ARG A 1 82 ? 6.879 29.75 7.426 1 93.25 82 ARG A C 1
ATOM 640 O O . ARG A 1 82 ? 6.836 28.531 7.594 1 93.25 82 ARG A O 1
ATOM 647 N N . GLY A 1 83 ? 5.859 30.562 7.688 1 89.75 83 GLY A N 1
ATOM 648 C CA . GLY A 1 83 ? 4.543 30.016 7.973 1 89.75 83 GLY A CA 1
ATOM 649 C C . GLY A 1 83 ? 4.406 29.5 9.398 1 89.75 83 GLY A C 1
ATOM 650 O O . GLY A 1 83 ? 3.852 28.422 9.625 1 89.75 83 GLY A O 1
ATOM 651 N N . TRP A 1 84 ? 4.926 30.281 10.289 1 91.75 84 TRP A N 1
ATOM 652 C CA . TRP A 1 84 ? 4.844 29.906 11.703 1 91.75 84 TRP A CA 1
ATOM 653 C C . TRP A 1 84 ? 3.402 29.609 12.102 1 91.75 84 TRP A C 1
ATOM 655 O O . TRP A 1 84 ? 2.482 30.344 11.719 1 91.75 84 TRP A O 1
ATOM 665 N N . ARG A 1 85 ? 3.08 28.531 12.875 1 86.19 85 ARG A N 1
ATOM 666 C CA . ARG A 1 85 ? 1.723 28.094 13.18 1 86.19 85 ARG A CA 1
ATOM 667 C C . ARG A 1 85 ? 1.448 28.141 14.672 1 86.19 85 ARG A C 1
ATOM 669 O O . ARG A 1 85 ? 0.295 28.078 15.102 1 86.19 85 ARG A O 1
ATOM 676 N N . ASN A 1 86 ? 2.49 28.203 15.445 1 90.19 86 ASN A N 1
ATOM 677 C CA . ASN A 1 86 ? 2.381 28.031 16.891 1 90.19 86 ASN A CA 1
ATOM 678 C C . ASN A 1 86 ? 1.788 26.672 17.234 1 90.19 86 ASN A C 1
ATOM 680 O O . ASN A 1 86 ? 0.875 26.578 18.062 1 90.19 86 ASN A O 1
ATOM 684 N N . GLU A 1 87 ? 2.152 25.641 16.531 1 89.31 87 GLU A N 1
ATOM 685 C CA . GLU A 1 87 ? 1.771 24.25 16.719 1 89.31 87 GLU A CA 1
ATOM 686 C C . GLU A 1 87 ? 2.998 23.344 16.797 1 89.31 87 GLU A C 1
ATOM 688 O O . GLU A 1 87 ? 3.924 23.484 16 1 89.31 87 GLU A O 1
ATOM 693 N N . GLN A 1 88 ? 2.969 22.484 17.797 1 93.88 88 GLN A N 1
ATOM 694 C CA . GLN A 1 88 ? 4.102 21.594 18 1 93.88 88 GLN A CA 1
ATOM 695 C C . GLN A 1 88 ? 3.83 20.219 17.359 1 93.88 88 GLN A C 1
ATOM 697 O O . GLN A 1 88 ? 2.709 19.719 17.422 1 93.88 88 GLN A O 1
ATOM 702 N N . LEU A 1 89 ? 4.797 19.734 16.719 1 94.44 89 LEU A N 1
ATOM 703 C CA . LEU A 1 89 ? 4.785 18.359 16.219 1 94.44 89 LEU A CA 1
ATOM 704 C C . LEU A 1 89 ? 5.754 17.5 17 1 94.44 89 LEU A C 1
ATOM 706 O O . LEU A 1 89 ? 6.848 17.938 17.359 1 94.44 89 LEU A O 1
ATOM 710 N N . PRO A 1 90 ? 5.391 16.328 17.234 1 95.88 90 PRO A N 1
ATOM 711 C CA . PRO A 1 90 ? 6.254 15.438 18 1 95.88 90 PRO A CA 1
ATOM 712 C C . PRO A 1 90 ? 7.309 14.75 17.141 1 95.88 90 PRO A C 1
ATOM 714 O O . PRO A 1 90 ? 7.031 14.383 15.992 1 95.88 90 PRO A O 1
ATOM 717 N N . LEU A 1 91 ? 8.508 14.695 17.641 1 96.12 91 LEU A N 1
ATOM 718 C CA . LEU A 1 91 ? 9.523 13.789 17.109 1 96.12 91 LEU A CA 1
ATOM 719 C C . LEU A 1 91 ? 9.359 12.391 17.688 1 96.12 91 LEU A C 1
ATOM 721 O O . LEU A 1 91 ? 9.578 12.18 18.891 1 96.12 91 LEU A O 1
ATOM 725 N N . LEU A 1 92 ? 8.945 11.477 16.938 1 94.38 92 LEU A N 1
ATOM 726 C CA . LEU A 1 92 ? 8.742 10.094 17.359 1 94.38 92 LEU A CA 1
ATOM 727 C C . LEU A 1 92 ? 8.898 9.141 16.172 1 94.38 92 LEU A C 1
ATOM 729 O O . LEU A 1 92 ? 8.773 9.555 15.016 1 94.38 92 LEU A O 1
ATOM 733 N N . ALA A 1 93 ? 9.242 7.938 16.5 1 92.94 93 ALA A N 1
ATOM 734 C CA . ALA A 1 93 ? 9.406 6.93 15.461 1 92.94 93 ALA A CA 1
ATOM 735 C C . ALA A 1 93 ? 8.07 6.586 14.812 1 92.94 93 ALA A C 1
ATOM 737 O O . ALA A 1 93 ? 8 6.355 13.602 1 92.94 93 ALA A O 1
ATOM 738 N N . ASN A 1 94 ? 7.07 6.449 15.586 1 91.69 94 ASN A N 1
ATOM 739 C CA . ASN A 1 94 ? 5.676 6.309 15.188 1 91.69 94 ASN A CA 1
ATOM 740 C C . ASN A 1 94 ? 4.727 6.664 16.328 1 91.69 94 ASN A C 1
ATOM 742 O O . ASN A 1 94 ? 5.168 6.926 17.453 1 91.69 94 ASN A O 1
ATOM 746 N N . LEU A 1 95 ? 3.471 6.664 16.109 1 92.94 95 LEU A N 1
ATOM 747 C CA . LEU A 1 95 ? 2.512 7.207 17.062 1 92.94 95 LEU A CA 1
ATOM 748 C C . LEU A 1 95 ? 2.408 6.32 18.297 1 92.94 95 LEU A C 1
ATOM 750 O O . LEU A 1 95 ? 1.832 6.723 19.312 1 92.94 95 LEU A O 1
ATOM 754 N N . HIS A 1 96 ? 3.025 5.086 18.281 1 92.88 96 HIS A N 1
ATOM 755 C CA . HIS A 1 96 ? 2.971 4.168 19.406 1 92.88 96 HIS A CA 1
ATOM 756 C C . HIS A 1 96 ? 4.301 4.125 20.156 1 92.88 96 HIS A C 1
ATOM 758 O O . HIS A 1 96 ? 4.512 3.264 21.016 1 92.88 96 HIS A O 1
ATOM 764 N N . ARG A 1 97 ? 5.199 4.984 19.797 1 93.19 97 ARG A N 1
ATOM 765 C CA . ARG A 1 97 ? 6.508 5.117 20.438 1 93.19 97 ARG A CA 1
ATOM 766 C C . ARG A 1 97 ? 6.59 6.402 21.25 1 93.19 97 ARG A C 1
ATOM 768 O O . ARG A 1 97 ? 5.785 7.316 21.062 1 93.19 97 ARG A O 1
ATOM 775 N N . PRO A 1 98 ? 7.512 6.449 22.156 1 94.12 98 PRO A N 1
ATOM 776 C CA . PRO A 1 98 ? 7.629 7.652 22.969 1 94.12 98 PRO A CA 1
ATOM 777 C C . PRO A 1 98 ? 7.984 8.891 22.156 1 94.12 98 PRO A C 1
ATOM 779 O O . PRO A 1 98 ? 8.773 8.812 21.219 1 94.12 98 PRO A O 1
ATOM 782 N N . VAL A 1 99 ? 7.359 9.977 22.547 1 96.12 99 VAL A N 1
ATOM 783 C CA . VAL A 1 99 ? 7.738 11.273 22 1 96.12 99 VAL A CA 1
ATOM 784 C C . VAL A 1 99 ? 9.109 11.688 22.547 1 96.12 99 VAL A C 1
ATOM 786 O O . VAL A 1 99 ? 9.312 11.727 23.766 1 96.12 99 VAL A O 1
ATOM 789 N N . ARG A 1 100 ? 10.016 12.016 21.641 1 96.94 100 ARG A N 1
ATOM 790 C CA . ARG A 1 100 ? 11.391 12.305 22.047 1 96.94 100 ARG A CA 1
ATOM 791 C C . ARG A 1 100 ? 11.609 13.805 22.188 1 96.94 100 ARG A C 1
ATOM 793 O O . ARG A 1 100 ? 12.469 14.242 22.953 1 96.94 100 ARG A O 1
ATOM 800 N N . ALA A 1 101 ? 10.898 14.547 21.484 1 97.56 101 ALA A N 1
ATOM 801 C CA . ALA A 1 101 ? 10.977 16 21.484 1 97.56 101 ALA A CA 1
ATOM 802 C C . ALA A 1 101 ? 9.82 16.609 20.703 1 97.56 101 ALA A C 1
ATOM 804 O O . ALA A 1 101 ? 9 15.898 20.125 1 97.56 101 ALA A O 1
ATOM 805 N N . LEU A 1 102 ? 9.703 17.906 20.781 1 97.38 102 LEU A N 1
ATOM 806 C CA . LEU A 1 102 ? 8.719 18.656 20.031 1 97.38 102 LEU A CA 1
ATOM 807 C C . LEU A 1 102 ? 9.383 19.75 19.188 1 97.38 102 LEU A C 1
ATOM 809 O O . LEU A 1 102 ? 10.422 20.281 19.578 1 97.38 102 LEU A O 1
ATOM 813 N N . ILE A 1 103 ? 8.789 20.016 18.094 1 97.06 103 ILE A N 1
ATOM 814 C CA . ILE A 1 103 ? 9.297 21.094 17.25 1 97.06 103 ILE A CA 1
ATOM 815 C C . ILE A 1 103 ? 8.133 21.859 16.625 1 97.06 103 ILE A C 1
ATOM 817 O O . ILE A 1 103 ? 7.062 21.297 16.406 1 97.06 103 ILE A O 1
ATOM 821 N N . GLU A 1 104 ? 8.352 23.141 16.406 1 96.25 104 GLU A N 1
ATOM 822 C CA . GLU A 1 104 ? 7.379 23.969 15.688 1 96.25 104 GLU A CA 1
ATOM 823 C C . GLU A 1 104 ? 7.059 23.359 14.32 1 96.25 104 GLU A C 1
ATOM 825 O O . GLU A 1 104 ? 7.965 22.984 13.578 1 96.25 104 GLU A O 1
ATOM 830 N N . ARG A 1 105 ? 5.797 23.297 13.969 1 93.5 105 ARG A N 1
ATOM 831 C CA . ARG A 1 105 ? 5.316 22.672 12.742 1 93.5 105 ARG A CA 1
ATOM 832 C C . ARG A 1 105 ? 6.012 23.25 11.516 1 93.5 105 ARG A C 1
ATOM 834 O O . ARG A 1 105 ? 6.383 22.531 10.602 1 93.5 105 ARG A O 1
ATOM 841 N N . ALA A 1 106 ? 6.164 24.547 11.5 1 93.88 106 ALA A N 1
ATOM 842 C CA . ALA A 1 106 ? 6.762 25.219 10.352 1 93.88 106 ALA A CA 1
ATOM 843 C C . ALA A 1 106 ? 8.211 24.781 10.156 1 93.88 106 ALA A C 1
ATOM 845 O O . ALA A 1 106 ? 8.742 24.859 9.047 1 93.88 106 ALA A O 1
ATOM 846 N N . ALA A 1 107 ? 8.875 24.297 11.188 1 97.12 107 ALA A N 1
ATOM 847 C CA . ALA A 1 107 ? 10.281 23.922 11.133 1 97.12 107 ALA A CA 1
ATOM 848 C C . ALA A 1 107 ? 10.438 22.406 10.969 1 97.12 107 ALA A C 1
ATOM 850 O O . ALA A 1 107 ? 11.547 21.906 10.805 1 97.12 107 ALA A O 1
ATOM 851 N N . ALA A 1 108 ? 9.359 21.719 10.93 1 96.19 108 ALA A N 1
ATOM 852 C CA . ALA A 1 108 ? 9.359 20.266 10.898 1 96.19 108 ALA A CA 1
ATOM 853 C C . ALA A 1 108 ? 10.102 19.75 9.672 1 96.19 108 ALA A C 1
ATOM 855 O O . ALA A 1 108 ? 10.867 18.781 9.766 1 96.19 108 ALA A O 1
ATOM 856 N N . PRO A 1 109 ? 9.961 20.391 8.531 1 97 109 PRO A N 1
ATOM 857 C CA . PRO A 1 109 ? 10.648 19.891 7.344 1 97 109 PRO A CA 1
ATOM 858 C C . PRO A 1 109 ? 12.172 19.938 7.473 1 97 109 PRO A C 1
ATOM 860 O O . PRO A 1 109 ? 12.875 19.109 6.875 1 97 109 PRO A O 1
ATOM 863 N N . VAL A 1 110 ? 12.68 20.844 8.273 1 98.06 110 VAL A N 1
ATOM 864 C CA . VAL A 1 110 ? 14.117 21.016 8.445 1 98.06 110 VAL A CA 1
ATOM 865 C C . VAL A 1 110 ? 14.711 19.781 9.109 1 98.06 110 VAL A C 1
ATOM 867 O O . VAL A 1 110 ? 15.805 19.344 8.75 1 98.06 110 VAL A O 1
ATOM 870 N N . ILE A 1 111 ? 13.969 19.188 10.055 1 96.94 111 ILE A N 1
ATOM 871 C CA . ILE A 1 111 ? 14.398 18 10.797 1 96.94 111 ILE A CA 1
ATOM 872 C C . ILE A 1 111 ? 13.875 16.75 10.117 1 96.94 111 ILE A C 1
ATOM 874 O O . ILE A 1 111 ? 14.359 15.641 10.383 1 96.94 111 ILE A O 1
ATOM 878 N N . GLY A 1 112 ? 12.914 16.984 9.219 1 97.06 112 GLY A N 1
ATOM 879 C CA . GLY A 1 112 ? 12.32 15.867 8.492 1 97.06 112 GLY A CA 1
ATOM 880 C C . GLY A 1 112 ? 11.492 14.953 9.375 1 97.06 112 GLY A C 1
ATOM 881 O O . GLY A 1 112 ? 11.547 13.727 9.242 1 97.06 112 GLY A O 1
ATOM 882 N N . VAL A 1 113 ? 10.789 15.523 10.289 1 94.94 113 VAL A N 1
ATOM 883 C CA . VAL A 1 113 ? 9.906 14.75 11.156 1 94.94 113 VAL A CA 1
ATOM 884 C C . VAL A 1 113 ? 8.719 14.227 10.352 1 94.94 113 VAL A C 1
ATOM 886 O O . VAL A 1 113 ? 8.273 14.875 9.398 1 94.94 113 VAL A O 1
ATOM 889 N N . CYS A 1 114 ? 8.273 13.031 10.711 1 94.88 114 CYS A N 1
ATOM 890 C CA . CYS A 1 114 ? 7.078 12.508 10.07 1 94.88 114 CYS A CA 1
ATOM 891 C C . CYS A 1 114 ? 5.832 13.227 10.562 1 94.88 114 CYS A C 1
ATOM 893 O O . CYS A 1 114 ? 5.559 13.25 11.766 1 94.88 114 CYS A O 1
ATOM 895 N N . GLY A 1 115 ? 5.191 13.883 9.656 1 95.25 115 GLY A N 1
ATOM 896 C CA . GLY A 1 115 ? 3.867 14.391 9.977 1 95.25 115 GLY A CA 1
ATOM 897 C C . GLY A 1 115 ? 2.777 13.344 9.836 1 95.25 115 GLY A C 1
ATOM 898 O O . GLY A 1 115 ? 2.84 12.484 8.953 1 95.25 115 GLY A O 1
ATOM 899 N N . TYR A 1 116 ? 1.821 13.43 10.703 1 96.25 116 TYR A N 1
ATOM 900 C CA . TYR A 1 116 ? 0.676 12.531 10.656 1 96.25 116 TYR A CA 1
ATOM 901 C C . TYR A 1 116 ? -0.621 13.305 10.453 1 96.25 116 TYR A C 1
ATOM 903 O O . TYR A 1 116 ? -0.789 14.398 10.992 1 96.25 116 TYR A O 1
ATOM 911 N N . GLY A 1 117 ? -1.458 12.805 9.672 1 97 117 GLY A N 1
ATOM 912 C CA . GLY A 1 117 ? -2.752 13.422 9.43 1 97 117 GLY A CA 1
ATOM 913 C C . GLY A 1 117 ? -3.869 12.406 9.25 1 97 117 GLY A C 1
ATOM 914 O O . GLY A 1 117 ? -3.613 11.211 9.109 1 97 117 GLY A O 1
ATOM 915 N N . VAL A 1 118 ? -5.078 12.898 9.336 1 98.44 118 VAL A N 1
ATOM 916 C CA . VAL A 1 118 ? -6.262 12.094 9.062 1 98.44 118 VAL A CA 1
ATOM 917 C C . VAL A 1 118 ? -7.035 12.688 7.891 1 98.44 118 VAL A C 1
ATOM 919 O O . VAL A 1 118 ? -7.117 13.914 7.754 1 98.44 118 VAL A O 1
ATOM 922 N N . HIS A 1 119 ? -7.492 11.891 7.016 1 98.88 119 HIS A N 1
ATOM 923 C CA . HIS A 1 119 ? -8.336 12.281 5.891 1 98.88 119 HIS A CA 1
ATOM 924 C C . HIS A 1 119 ? -9.617 11.453 5.855 1 98.88 119 HIS A C 1
ATOM 926 O O . HIS A 1 119 ? -9.578 10.234 6.02 1 98.88 119 HIS A O 1
ATOM 932 N N . ILE A 1 120 ? -10.734 12.086 5.648 1 98.88 120 ILE A N 1
ATOM 933 C CA . ILE A 1 120 ? -12.023 11.406 5.641 1 98.88 120 ILE A CA 1
ATOM 934 C C . ILE A 1 120 ? -12.664 11.539 4.262 1 98.88 120 ILE A C 1
ATOM 936 O O . ILE A 1 120 ? -12.961 12.648 3.812 1 98.88 120 ILE A O 1
ATOM 940 N N . ASN A 1 121 ? -12.852 10.445 3.605 1 98.94 121 ASN A N 1
ATOM 941 C CA . ASN A 1 121 ? -13.695 10.406 2.412 1 98.94 121 ASN A CA 1
ATOM 942 C C . ASN A 1 121 ? -15.172 10.32 2.773 1 98.94 121 ASN A C 1
ATOM 944 O O . ASN A 1 121 ? -15.664 9.258 3.145 1 98.94 121 ASN A O 1
ATOM 948 N N . GLY A 1 122 ? -15.859 11.445 2.719 1 98.81 122 GLY A N 1
ATOM 949 C CA . GLY A 1 122 ? -17.297 11.461 2.902 1 98.81 122 GLY A CA 1
ATOM 950 C C . GLY A 1 122 ? -18.062 11.156 1.627 1 98.81 122 GLY A C 1
ATOM 951 O O . GLY A 1 122 ? -17.938 11.883 0.637 1 98.81 122 GLY A O 1
ATOM 952 N N . THR A 1 123 ? -18.844 10.094 1.608 1 98.69 123 THR A N 1
ATOM 953 C CA . THR A 1 123 ? -19.531 9.688 0.383 1 98.69 123 THR A CA 1
ATOM 954 C C . THR A 1 123 ? -21.016 9.508 0.63 1 98.69 123 THR A C 1
ATOM 956 O O . THR A 1 123 ? -21.453 9.422 1.778 1 98.69 123 THR A O 1
ATOM 959 N N . THR A 1 124 ? -21.766 9.562 -0.376 1 98.06 124 THR A N 1
ATOM 960 C CA . THR A 1 124 ? -23.203 9.297 -0.361 1 98.06 124 THR A CA 1
ATOM 961 C C . THR A 1 124 ? -23.672 8.766 -1.712 1 98.06 124 THR A C 1
ATOM 963 O O . THR A 1 124 ? -22.875 8.68 -2.656 1 98.06 124 THR A O 1
ATOM 966 N N . THR A 1 125 ? -24.828 8.227 -1.753 1 96 125 THR A N 1
ATOM 967 C CA . THR A 1 125 ? -25.438 7.742 -2.992 1 96 125 THR A CA 1
ATOM 968 C C . THR A 1 125 ? -26.672 8.562 -3.352 1 96 125 THR A C 1
ATOM 970 O O . THR A 1 125 ? -27.562 8.75 -2.523 1 96 125 THR A O 1
ATOM 973 N N . ARG A 1 126 ? -26.625 9.102 -4.547 1 93.81 126 ARG A N 1
ATOM 974 C CA . ARG A 1 126 ? -27.766 9.836 -5.078 1 93.81 126 ARG A CA 1
ATOM 975 C C . ARG A 1 126 ? -28.297 9.172 -6.344 1 93.81 126 ARG A C 1
ATOM 977 O O . ARG A 1 126 ? -27.609 9.117 -7.359 1 93.81 126 ARG A O 1
ATOM 984 N N . ASP A 1 127 ? -29.547 8.695 -6.301 1 92.81 127 ASP A N 1
ATOM 985 C CA . ASP A 1 127 ? -30.188 8.031 -7.434 1 92.81 127 ASP A CA 1
ATOM 986 C C . ASP A 1 127 ? -29.344 6.875 -7.945 1 92.81 127 ASP A C 1
ATOM 988 O O . ASP A 1 127 ? -29.094 6.766 -9.148 1 92.81 127 ASP A O 1
ATOM 992 N N . GLY A 1 128 ? -28.719 6.18 -7.047 1 92.06 128 GLY A N 1
ATOM 993 C CA . GLY A 1 128 ? -27.953 4.984 -7.379 1 92.06 128 GLY A CA 1
ATOM 994 C C . GLY A 1 128 ? -26.531 5.289 -7.832 1 92.06 128 GLY A C 1
ATOM 995 O O . GLY A 1 128 ? -25.781 4.375 -8.164 1 92.06 128 GLY A O 1
ATOM 996 N N . VAL A 1 129 ? -26.203 6.566 -7.805 1 94.25 129 VAL A N 1
ATOM 997 C CA . VAL A 1 129 ? -24.875 6.977 -8.258 1 94.25 129 VAL A CA 1
ATOM 998 C C . VAL A 1 129 ? -24.016 7.395 -7.066 1 94.25 129 VAL A C 1
ATOM 1000 O O . VAL A 1 129 ? -24.438 8.234 -6.262 1 94.25 129 VAL A O 1
ATOM 1003 N N . PRO A 1 130 ? -22.875 6.773 -6.922 1 96.06 130 PRO A N 1
ATOM 1004 C CA . PRO A 1 130 ? -21.984 7.172 -5.824 1 96.06 130 PRO A CA 1
ATOM 1005 C C . PRO A 1 130 ? -21.484 8.602 -5.969 1 96.06 130 PRO A C 1
ATOM 1007 O O . PRO A 1 130 ? -21.094 9.023 -7.062 1 96.06 130 PRO A O 1
ATOM 1010 N N . HIS A 1 131 ? -21.625 9.391 -4.895 1 98.31 131 HIS A N 1
ATOM 1011 C CA . HIS A 1 131 ? -21.125 10.766 -4.797 1 98.31 131 HIS A CA 1
ATOM 1012 C C . HIS A 1 131 ? -20.125 10.906 -3.662 1 98.31 131 HIS A C 1
ATOM 1014 O O . HIS A 1 131 ? -20.125 10.109 -2.721 1 98.31 131 HIS A O 1
ATOM 1020 N N . MET A 1 132 ? -19.234 11.836 -3.777 1 98.69 132 MET A N 1
ATOM 1021 C CA . MET A 1 132 ? -18.266 12.172 -2.742 1 98.69 132 MET A CA 1
ATOM 1022 C C . MET A 1 132 ? -18.344 13.648 -2.379 1 98.69 132 MET A C 1
ATOM 1024 O O . MET A 1 132 ? -18.469 14.5 -3.258 1 98.69 132 MET A O 1
ATOM 1028 N N . TRP A 1 133 ? -18.406 13.922 -1.112 1 98.75 133 TRP A N 1
ATOM 1029 C CA . TRP A 1 133 ? -18.312 15.289 -0.608 1 98.75 133 TRP A CA 1
ATOM 1030 C C . TRP A 1 133 ? -16.875 15.773 -0.595 1 98.75 133 TRP A C 1
ATOM 1032 O O . TRP A 1 133 ? -15.992 15.117 -0.029 1 98.75 133 TRP A O 1
ATOM 1042 N N . ILE A 1 134 ? -16.641 16.906 -1.222 1 98.38 134 ILE A N 1
ATOM 1043 C CA . ILE A 1 134 ? -15.32 17.516 -1.286 1 98.38 134 ILE A CA 1
ATOM 1044 C C . ILE A 1 134 ? -15.383 18.922 -0.705 1 98.38 134 ILE A C 1
ATOM 1046 O O . ILE A 1 134 ? -16.375 19.625 -0.87 1 98.38 134 ILE A O 1
ATOM 1050 N N . ALA A 1 135 ? -14.383 19.281 0.022 1 98.5 135 ALA A N 1
ATOM 1051 C CA . ALA A 1 135 ? -14.242 20.641 0.533 1 98.5 135 ALA A CA 1
ATOM 1052 C C . ALA A 1 135 ? -13.32 21.469 -0.355 1 98.5 135 ALA A C 1
ATOM 1054 O O . ALA A 1 135 ? -12.336 20.953 -0.897 1 98.5 135 ALA A O 1
ATOM 1055 N N . ARG A 1 136 ? -13.641 22.672 -0.574 1 98.19 136 ARG A N 1
ATOM 1056 C CA . ARG A 1 136 ? -12.688 23.641 -1.121 1 98.19 136 ARG A CA 1
ATOM 1057 C C . ARG A 1 136 ? -12.031 24.438 -0.011 1 98.19 136 ARG A C 1
ATOM 1059 O O . ARG A 1 136 ? -12.711 25.109 0.769 1 98.19 136 ARG A O 1
ATOM 1066 N N . ARG A 1 137 ? -10.773 24.359 0.083 1 97 137 ARG A N 1
ATOM 1067 C CA . ARG A 1 137 ? -10.008 25.062 1.111 1 97 137 ARG A CA 1
ATOM 1068 C C . ARG A 1 137 ? -10.188 26.562 0.992 1 97 137 ARG A C 1
ATOM 1070 O O . ARG A 1 137 ? -10.18 27.109 -0.113 1 97 137 ARG A O 1
ATOM 1077 N N . ALA A 1 138 ? -10.289 27.234 2.137 1 95.44 138 ALA A N 1
ATOM 1078 C CA . ALA A 1 138 ? -10.414 28.688 2.145 1 95.44 138 ALA A CA 1
ATOM 1079 C C . ALA A 1 138 ? -9.203 29.344 1.483 1 95.44 138 ALA A C 1
ATOM 1081 O O . ALA A 1 138 ? -8.094 28.797 1.525 1 95.44 138 ALA A O 1
ATOM 1082 N N . THR A 1 139 ? -9.406 30.516 0.927 1 93.56 139 THR A N 1
ATOM 1083 C CA . THR A 1 139 ? -8.336 31.234 0.25 1 93.56 139 THR A CA 1
ATOM 1084 C C . THR A 1 139 ? -7.324 31.781 1.259 1 93.56 139 THR A C 1
ATOM 1086 O O . THR A 1 139 ? -6.211 32.156 0.888 1 93.56 139 THR A O 1
ATOM 1089 N N . THR A 1 140 ? -7.637 31.75 2.508 1 89 140 THR A N 1
ATOM 1090 C CA . THR A 1 140 ? -6.789 32.281 3.566 1 89 140 THR A CA 1
ATOM 1091 C C . THR A 1 140 ? -5.859 31.203 4.113 1 89 140 THR A C 1
ATOM 1093 O O . THR A 1 140 ? -4.957 31.484 4.898 1 89 140 THR A O 1
ATOM 1096 N N . LYS A 1 141 ? -6.113 29.953 3.701 1 87 141 LYS A N 1
ATOM 1097 C CA . LYS A 1 141 ? -5.246 28.875 4.168 1 87 141 LYS A CA 1
ATOM 1098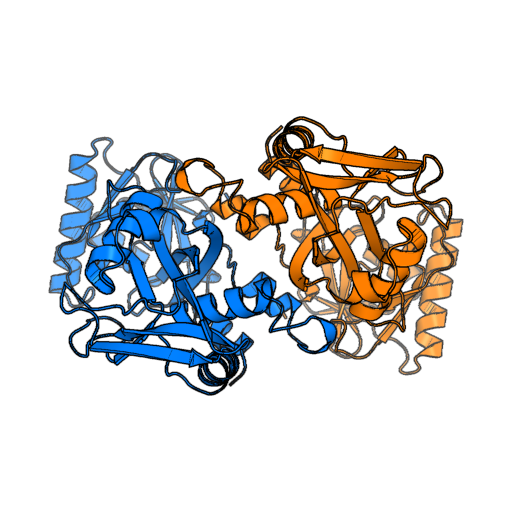 C C . LYS A 1 141 ? -3.805 29.109 3.723 1 87 141 LYS A C 1
ATOM 1100 O O . LYS A 1 141 ? -3.559 29.609 2.623 1 87 141 LYS A O 1
ATOM 1105 N N . SER A 1 142 ? -2.869 28.719 4.516 1 81.62 142 SER A N 1
ATOM 1106 C CA . SER A 1 142 ? -1.451 28.875 4.219 1 81.62 142 SER A CA 1
ATOM 1107 C C . SER A 1 142 ? -0.973 27.844 3.201 1 81.62 142 SER A C 1
ATOM 1109 O O . SER A 1 142 ? -0.082 28.125 2.396 1 81.62 142 SER A O 1
ATOM 1111 N N . VAL A 1 143 ? -1.591 26.688 3.262 1 81.69 143 VAL A N 1
ATOM 1112 C CA . VAL A 1 143 ? -1.16 25.609 2.383 1 81.69 143 VAL A CA 1
ATOM 1113 C C . VAL A 1 143 ? -2.205 25.375 1.294 1 81.69 143 VAL A C 1
ATOM 1115 O O . VAL A 1 143 ? -3.357 25.062 1.589 1 81.69 143 VAL A O 1
ATOM 1118 N N . GLU A 1 144 ? -1.845 25.578 0.044 1 91.75 144 GLU A N 1
ATOM 1119 C CA . GLU A 1 144 ? -2.627 25.328 -1.163 1 91.75 144 GLU A CA 1
ATOM 1120 C C . GLU A 1 144 ? -4.031 25.906 -1.04 1 91.75 144 GLU A C 1
ATOM 1122 O O . GLU A 1 144 ? -5.023 25.188 -1.146 1 91.75 144 GLU A O 1
ATOM 1127 N N . PRO A 1 145 ? -4.121 27.25 -0.908 1 93.88 145 PRO A N 1
ATOM 1128 C CA . PRO A 1 145 ? -5.422 27.906 -0.787 1 93.88 145 PRO A CA 1
ATOM 1129 C C . PRO A 1 145 ? -6.309 27.688 -2.008 1 93.88 145 PRO A C 1
ATOM 1131 O O . PRO A 1 145 ? -5.816 27.672 -3.141 1 93.88 145 PRO A O 1
ATOM 1134 N N . GLY A 1 146 ? -7.566 27.406 -1.767 1 96.56 146 GLY A N 1
ATOM 1135 C CA . GLY A 1 146 ? -8.547 27.297 -2.832 1 96.56 146 GLY A CA 1
ATOM 1136 C C . GLY A 1 146 ? -8.594 25.922 -3.469 1 96.56 146 GLY A C 1
ATOM 1137 O O . GLY A 1 146 ? -9.484 25.625 -4.27 1 96.56 146 GLY A O 1
ATOM 1138 N N . LYS A 1 147 ? -7.688 25.031 -3.117 1 98.06 147 LYS A N 1
ATOM 1139 C CA . LYS A 1 147 ? -7.652 23.703 -3.689 1 98.06 147 LYS A CA 1
ATOM 1140 C C . LYS A 1 147 ? -8.727 22.812 -3.068 1 98.06 147 LYS A C 1
ATOM 1142 O O . LYS A 1 147 ? -9.258 23.125 -2 1 98.06 147 LYS A O 1
ATOM 1147 N N . LEU A 1 148 ? -9.023 21.797 -3.775 1 98.44 148 LEU A N 1
ATOM 1148 C CA . LEU A 1 148 ? -9.992 20.828 -3.297 1 98.44 148 LEU A CA 1
ATOM 1149 C C . LEU A 1 148 ? -9.344 19.844 -2.336 1 98.44 148 LEU A C 1
ATOM 1151 O O . LEU A 1 148 ? -8.148 19.531 -2.461 1 98.44 148 LEU A O 1
ATOM 1155 N N . ASP A 1 149 ? -10.102 19.359 -1.379 1 98.38 149 ASP A N 1
ATOM 1156 C CA . ASP A 1 149 ? -9.672 18.5 -0.289 1 98.38 149 ASP A CA 1
ATOM 1157 C C . ASP A 1 149 ? -10.773 17.516 0.099 1 98.38 149 ASP A C 1
ATOM 1159 O O . ASP A 1 149 ? -11.875 17.562 -0.453 1 98.38 149 ASP A O 1
ATOM 1163 N N . GLN A 1 150 ? -10.484 16.578 0.955 1 98.75 150 GLN A N 1
ATOM 1164 C CA . GLN A 1 150 ? -11.531 15.734 1.528 1 98.75 150 GLN A CA 1
ATOM 1165 C C . GLN A 1 150 ? -12.531 16.562 2.324 1 98.75 150 GLN A C 1
ATOM 1167 O O . GLN A 1 150 ? -12.273 17.734 2.635 1 98.75 150 GLN A O 1
ATOM 1172 N N . ILE A 1 151 ? -13.625 15.93 2.715 1 98.81 151 ILE A N 1
ATOM 1173 C CA . ILE A 1 151 ? -14.688 16.641 3.43 1 98.81 151 ILE A CA 1
ATOM 1174 C C . ILE A 1 151 ? -14.148 17.156 4.762 1 98.81 151 ILE A C 1
ATOM 1176 O O . ILE A 1 151 ? -14.562 18.219 5.234 1 98.81 151 ILE A O 1
ATOM 1180 N N . ALA A 1 152 ? -13.258 16.375 5.309 1 98.44 152 ALA A N 1
ATOM 1181 C CA . ALA A 1 152 ? -12.508 16.766 6.5 1 98.44 152 ALA A CA 1
ATOM 1182 C C . ALA A 1 152 ? -11.117 16.141 6.504 1 98.44 152 ALA A C 1
ATOM 1184 O O . ALA A 1 152 ? -10.945 14.992 6.082 1 98.44 152 ALA A O 1
ATOM 1185 N N . ALA A 1 153 ? -10.195 16.891 6.91 1 98.06 153 ALA A N 1
ATOM 1186 C CA . ALA A 1 153 ? -8.812 16.453 7.02 1 98.06 153 ALA A CA 1
ATOM 1187 C C . ALA A 1 153 ? -8.023 17.344 7.965 1 98.06 153 ALA A C 1
ATOM 1189 O O . ALA A 1 153 ? -8.383 18.516 8.172 1 98.06 153 ALA A O 1
ATOM 1190 N N . GLY A 1 154 ? -6.891 16.781 8.531 1 95.31 154 GLY A N 1
ATOM 1191 C CA . GLY A 1 154 ? -6.051 17.625 9.367 1 95.31 154 GLY A CA 1
ATOM 1192 C C . GLY A 1 154 ? -4.859 16.875 9.953 1 95.31 154 GLY A C 1
ATOM 1193 O O . GLY A 1 154 ? -4.926 15.672 10.18 1 95.31 154 GLY A O 1
ATOM 1194 N N . GLY A 1 155 ? -3.893 17.625 10.156 1 94.5 155 GLY A N 1
ATOM 1195 C CA . GLY A 1 155 ? -2.746 17.078 10.867 1 94.5 155 GLY A CA 1
ATOM 1196 C C . GLY A 1 155 ? -3.062 16.688 12.297 1 94.5 155 GLY A C 1
ATOM 1197 O O . GLY A 1 155 ? -3.963 17.266 12.914 1 94.5 155 GLY A O 1
ATOM 1198 N N . ILE A 1 156 ? -2.371 15.68 12.727 1 94.5 156 ILE A N 1
ATOM 1199 C CA . ILE A 1 156 ? -2.564 15.219 14.094 1 94.5 156 ILE A CA 1
ATOM 1200 C C . ILE A 1 156 ? -1.578 15.93 15.023 1 94.5 156 ILE A C 1
ATOM 1202 O O . ILE A 1 156 ? -0.377 15.648 14.984 1 94.5 156 ILE A O 1
ATOM 1206 N N . PRO A 1 157 ? -2.055 16.797 15.836 1 89.69 157 PRO A N 1
ATOM 1207 C CA . PRO A 1 157 ? -1.164 17.469 16.781 1 89.69 157 PRO A CA 1
ATOM 1208 C C . PRO A 1 157 ? -0.702 16.547 17.906 1 89.69 157 PRO A C 1
ATOM 1210 O O . PRO A 1 157 ? -1.212 15.438 18.062 1 89.69 157 PRO A O 1
ATOM 1213 N N . TYR A 1 158 ? 0.244 17.062 18.641 1 90.19 158 TYR A N 1
ATOM 1214 C CA . TYR A 1 158 ? 0.743 16.344 19.812 1 90.19 158 TYR A CA 1
ATOM 1215 C C . TYR A 1 158 ? -0.359 16.156 20.844 1 90.19 158 TYR A C 1
ATOM 1217 O O . TYR A 1 158 ? -1.109 17.094 21.141 1 90.19 158 TYR A O 1
ATOM 1225 N N . GLY A 1 159 ? -0.517 14.875 21.328 1 90.31 159 GLY A N 1
ATOM 1226 C CA . GLY A 1 159 ? -1.354 14.648 22.5 1 90.31 159 GLY A CA 1
ATOM 1227 C C . GLY A 1 159 ? -2.752 14.18 22.141 1 90.31 159 GLY A C 1
ATOM 1228 O O . GLY A 1 159 ? -3.602 14.031 23.031 1 90.31 159 GLY A O 1
ATOM 1229 N N . ILE A 1 160 ? -3.076 14 20.922 1 93.56 160 ILE A N 1
ATOM 1230 C CA . ILE A 1 160 ? -4.402 13.531 20.531 1 93.56 160 ILE A CA 1
ATOM 1231 C C . ILE A 1 160 ? -4.273 12.266 19.688 1 93.56 160 ILE A C 1
ATOM 1233 O O . ILE A 1 160 ? -3.348 12.148 18.875 1 93.56 160 ILE A O 1
ATOM 1237 N N . SER A 1 161 ? -5.156 11.32 19.875 1 96.56 161 SER A N 1
ATOM 1238 C CA . SER A 1 161 ? -5.141 10.094 19.094 1 96.56 161 SER A CA 1
ATOM 1239 C C . SER A 1 161 ? -5.637 10.328 17.672 1 96.56 161 SER A C 1
ATOM 1241 O O . SER A 1 161 ? -6.199 11.383 17.375 1 96.56 161 SER A O 1
ATOM 1243 N N . VAL A 1 162 ? -5.438 9.359 16.828 1 98.12 162 VAL A N 1
ATOM 1244 C CA . VAL A 1 162 ? -5.844 9.453 15.43 1 98.12 162 VAL A CA 1
ATOM 1245 C C . VAL A 1 162 ? -7.359 9.625 15.344 1 98.12 162 VAL A C 1
ATOM 1247 O O . VAL A 1 162 ? -7.848 10.562 14.711 1 98.12 162 VAL A O 1
ATOM 1250 N N . PHE A 1 163 ? -8.086 8.805 16.047 1 98.62 163 PHE A N 1
ATOM 1251 C CA . PHE A 1 163 ? -9.539 8.797 15.953 1 98.62 163 PHE A CA 1
ATOM 1252 C C . PHE A 1 163 ? -10.133 10.031 16.625 1 98.62 16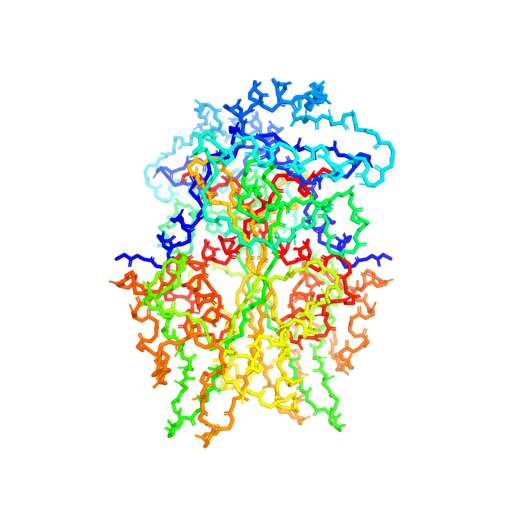3 PHE A C 1
ATOM 1254 O O . PHE A 1 163 ? -11.102 10.609 16.125 1 98.62 163 PHE A O 1
ATOM 1261 N N . ALA A 1 164 ? -9.594 10.445 17.75 1 98.25 164 ALA A N 1
ATOM 1262 C CA . ALA A 1 164 ? -10.055 11.664 18.391 1 98.25 164 ALA A CA 1
ATOM 1263 C C . ALA A 1 164 ? -9.859 12.875 17.484 1 98.25 164 ALA A C 1
ATOM 1265 O O . ALA A 1 164 ? -10.703 13.773 17.453 1 98.25 164 ALA A O 1
ATOM 1266 N N . ASN A 1 165 ? -8.734 12.898 16.812 1 97.75 165 ASN A N 1
ATOM 1267 C CA . ASN A 1 165 ? -8.484 13.984 15.875 1 97.75 165 ASN A CA 1
ATOM 1268 C C . ASN A 1 165 ? -9.477 13.953 14.719 1 97.75 165 ASN A C 1
ATOM 1270 O O . ASN A 1 165 ? -9.898 15.008 14.227 1 97.75 165 ASN A O 1
ATOM 1274 N N . LEU A 1 166 ? -9.812 12.75 14.266 1 98.56 166 LEU A N 1
ATOM 1275 C CA . LEU A 1 166 ? -10.82 12.594 13.219 1 98.56 166 LEU A CA 1
ATOM 1276 C C . LEU A 1 166 ? -12.141 13.234 13.648 1 98.56 166 LEU A C 1
ATOM 1278 O O . LEU A 1 166 ? -12.742 13.992 12.883 1 98.56 166 LEU A O 1
ATOM 1282 N N . ILE A 1 167 ? -12.562 12.961 14.844 1 98.62 167 ILE A N 1
ATOM 1283 C CA . ILE A 1 167 ? -13.812 13.508 15.367 1 98.62 167 ILE A CA 1
ATOM 1284 C C . ILE A 1 167 ? -13.727 15.031 15.43 1 98.62 167 ILE A C 1
ATOM 1286 O O . ILE A 1 167 ? -14.641 15.727 15 1 98.62 167 ILE A O 1
ATOM 1290 N N . LYS A 1 168 ? -12.602 15.484 15.922 1 98 168 LYS A N 1
ATOM 1291 C CA . LYS A 1 168 ? -12.375 16.922 16.062 1 98 168 LYS A CA 1
ATOM 1292 C C . LYS A 1 168 ? -12.445 17.609 14.703 1 98 168 LYS A C 1
ATOM 1294 O O . LYS A 1 168 ? -13.195 18.562 14.523 1 98 168 LYS A O 1
ATOM 1299 N N . GLU A 1 169 ? -11.648 17.125 13.68 1 98.06 169 GLU A N 1
ATOM 1300 C CA . GLU A 1 169 ? -11.609 17.734 12.352 1 98.06 169 GLU A CA 1
ATOM 1301 C C . GLU A 1 169 ? -12.969 17.656 11.664 1 98.06 169 GLU A C 1
ATOM 1303 O O . GLU A 1 169 ? -13.352 18.562 10.938 1 98.06 169 GLU A O 1
ATOM 1308 N N . SER A 1 170 ? -13.711 16.562 11.867 1 98.5 170 SER A N 1
ATOM 1309 C CA . SER A 1 170 ? -15.031 16.375 11.281 1 98.5 170 SER A CA 1
ATOM 1310 C C . SER A 1 170 ? -16 17.453 11.758 1 98.5 170 SER A C 1
ATOM 1312 O O . SER A 1 170 ? -16.766 18 10.961 1 98.5 170 SER A O 1
ATOM 1314 N N . ASP A 1 171 ? -15.898 17.719 13.016 1 98.44 171 ASP A N 1
ATOM 1315 C CA . ASP A 1 171 ? -16.766 18.734 13.594 1 98.44 171 ASP A CA 1
ATOM 1316 C C . ASP A 1 171 ? -16.344 20.141 13.125 1 98.44 171 ASP A C 1
ATOM 1318 O O . ASP A 1 171 ? -17.188 20.906 12.633 1 98.44 171 ASP A O 1
ATOM 1322 N N . GLU A 1 172 ? -15.07 20.5 13.211 1 97.75 172 GLU A N 1
ATOM 1323 C CA . GLU A 1 172 ? -14.562 21.828 12.914 1 97.75 172 GLU A CA 1
ATOM 1324 C C . GLU A 1 172 ? -14.727 22.172 11.43 1 97.75 172 GLU A C 1
ATOM 1326 O O . GLU A 1 172 ? -15.172 23.266 11.086 1 97.75 172 GLU A O 1
ATOM 1331 N N . GLU A 1 173 ? -14.438 21.188 10.555 1 97.69 173 GLU A N 1
ATOM 1332 C CA . GLU A 1 173 ? -14.359 21.5 9.133 1 97.69 173 GLU A CA 1
ATOM 1333 C C . GLU A 1 173 ? -15.695 21.266 8.438 1 97.69 173 GLU A C 1
ATOM 1335 O O . GLU A 1 173 ? -16.016 21.953 7.461 1 97.69 173 GLU A O 1
ATOM 1340 N N . ALA A 1 174 ? -16.547 20.344 8.945 1 98.62 174 ALA A N 1
ATOM 1341 C CA . ALA A 1 174 ? -17.703 19.969 8.148 1 98.62 174 ALA A CA 1
ATOM 1342 C C . ALA A 1 174 ? -18.953 19.828 9.016 1 98.62 174 ALA A C 1
ATOM 1344 O O . ALA A 1 174 ? -20.016 19.422 8.539 1 98.62 174 ALA A O 1
ATOM 1345 N N . ALA A 1 175 ? -18.859 20.062 10.336 1 98.44 175 ALA A N 1
ATOM 1346 C CA . ALA A 1 175 ? -19.969 19.969 11.281 1 98.44 175 ALA A CA 1
ATOM 1347 C C . ALA A 1 175 ? -20.594 18.578 11.242 1 98.44 175 ALA A C 1
ATOM 1349 O O . ALA A 1 175 ? -21.828 18.453 11.32 1 98.44 175 ALA A O 1
ATOM 1350 N N . ILE A 1 176 ? -19.812 17.578 11.023 1 98.69 176 ILE A N 1
ATOM 1351 C CA . ILE A 1 176 ? -20.297 16.203 11.141 1 98.69 176 ILE A CA 1
ATOM 1352 C C . ILE A 1 176 ? -20.516 15.859 12.617 1 98.69 176 ILE A C 1
ATOM 1354 O O . ILE A 1 176 ? -19.578 15.906 13.414 1 98.69 176 ILE A O 1
ATOM 1358 N N . PRO A 1 177 ? -21.719 15.555 12.992 1 98.12 177 PRO A N 1
ATOM 1359 C CA . PRO A 1 177 ? -21.953 15.188 14.391 1 98.12 177 PRO A CA 1
ATOM 1360 C C . PRO A 1 177 ? -21.109 14 14.836 1 98.12 177 PRO A C 1
ATOM 1362 O O . PRO A 1 177 ? -20.859 13.078 14.055 1 98.12 177 PRO A O 1
ATOM 1365 N N . GLU A 1 178 ? -20.75 14.047 16.078 1 98.25 178 GLU A N 1
ATOM 1366 C CA . GLU A 1 178 ? -19.859 13.023 16.625 1 98.25 178 GLU A CA 1
ATOM 1367 C C . GLU A 1 178 ? -20.422 11.617 16.375 1 98.25 178 GLU A C 1
ATOM 1369 O O . GLU A 1 178 ? -19.672 10.703 16.016 1 98.25 178 GLU A O 1
ATOM 1374 N N . ALA A 1 179 ? -21.719 11.414 16.547 1 98.06 179 ALA A N 1
ATOM 1375 C CA . ALA A 1 179 ? -22.344 10.102 16.375 1 98.06 179 ALA A CA 1
ATOM 1376 C C . ALA A 1 179 ? -22.141 9.578 14.953 1 98.06 179 ALA A C 1
ATOM 1378 O O . ALA A 1 179 ? -21.953 8.383 14.742 1 98.06 179 ALA A O 1
ATOM 1379 N N . LEU A 1 180 ? -22.219 10.477 13.969 1 98.06 180 LEU A N 1
ATOM 1380 C CA . LEU A 1 180 ? -21.984 10.117 12.578 1 98.06 180 LEU A CA 1
ATOM 1381 C C . LEU A 1 180 ? -20.5 9.906 12.312 1 98.06 180 LEU A C 1
ATOM 1383 O O . LEU A 1 180 ? -20.109 8.93 11.664 1 98.06 180 LEU A O 1
ATOM 1387 N N . ALA A 1 181 ? -19.641 10.805 12.789 1 98.69 181 ALA A N 1
ATOM 1388 C CA . ALA A 1 181 ? -18.203 10.719 12.594 1 98.69 181 ALA A CA 1
ATOM 1389 C C . ALA A 1 181 ? -17.641 9.406 13.148 1 98.69 181 ALA A C 1
ATOM 1391 O O . ALA A 1 181 ? -16.703 8.844 12.594 1 98.69 181 ALA A O 1
ATOM 1392 N N . ARG A 1 182 ? -18.234 8.883 14.234 1 98.44 182 ARG A N 1
ATOM 1393 C CA . ARG A 1 182 ? -17.781 7.66 14.891 1 98.44 182 ARG A CA 1
ATOM 1394 C C . ARG A 1 182 ? -17.984 6.449 13.992 1 98.44 182 ARG A C 1
ATOM 1396 O O . ARG A 1 182 ? -17.422 5.387 14.227 1 98.44 182 ARG A O 1
ATOM 1403 N N . GLN A 1 183 ? -18.734 6.605 12.891 1 98.38 183 GLN A N 1
ATOM 1404 C CA . GLN A 1 183 ? -18.984 5.516 11.953 1 98.38 183 GLN A CA 1
ATOM 1405 C C . GLN A 1 183 ? -17.891 5.457 10.883 1 98.38 183 GLN A C 1
ATOM 1407 O O . GLN A 1 183 ? -17.875 4.539 10.062 1 98.38 183 GLN A O 1
ATOM 1412 N N . ALA A 1 184 ? -16.984 6.434 10.898 1 98.81 184 ALA A N 1
ATOM 1413 C CA . ALA A 1 184 ? -15.883 6.418 9.93 1 98.81 184 ALA A CA 1
ATOM 1414 C C . ALA A 1 184 ? -15.016 5.176 10.102 1 98.81 184 ALA A C 1
ATOM 1416 O O . ALA A 1 184 ? -14.664 4.809 11.227 1 98.81 184 ALA A O 1
ATOM 1417 N N . ARG A 1 185 ? -14.695 4.535 9.047 1 98.62 185 ARG A N 1
ATOM 1418 C CA . ARG A 1 185 ? -13.914 3.303 9.062 1 98.62 185 ARG A CA 1
ATOM 1419 C C . ARG A 1 185 ? -12.492 3.549 8.57 1 98.62 185 ARG A C 1
ATOM 1421 O O . ARG A 1 185 ? -12.297 4.051 7.461 1 98.62 185 ARG A O 1
ATOM 1428 N N . PRO A 1 186 ? -11.469 3.23 9.469 1 98.81 186 PRO A N 1
ATOM 1429 C CA . PRO A 1 186 ? -10.102 3.295 8.93 1 98.81 186 PRO A CA 1
ATOM 1430 C C . PRO A 1 186 ? -9.867 2.303 7.793 1 98.81 186 PRO A C 1
ATOM 1432 O O . PRO A 1 186 ? -10.352 1.169 7.848 1 98.81 186 PRO A O 1
ATOM 1435 N N . VAL A 1 187 ? -9.164 2.75 6.766 1 98.81 187 VAL A N 1
ATOM 1436 C CA . VAL A 1 187 ? -9.062 1.912 5.578 1 98.81 187 VAL A CA 1
ATOM 1437 C C . VAL A 1 187 ? -7.598 1.783 5.156 1 98.81 187 VAL A C 1
ATOM 1439 O O . VAL A 1 187 ? -7.293 1.165 4.133 1 98.81 187 VAL A O 1
ATOM 1442 N N . GLY A 1 188 ? -6.684 2.324 5.895 1 98.56 188 GLY A N 1
ATOM 1443 C CA . GLY A 1 188 ? -5.27 2.281 5.555 1 98.56 188 GLY A CA 1
ATOM 1444 C C . GLY A 1 188 ? -4.598 3.641 5.625 1 98.56 188 GLY A C 1
ATOM 1445 O O . GLY A 1 188 ? -5.094 4.551 6.297 1 98.56 188 GLY A O 1
ATOM 1446 N N . ILE A 1 189 ? -3.449 3.771 4.949 1 98.56 189 ILE A N 1
ATOM 1447 C CA . ILE A 1 189 ? -2.699 5.023 4.98 1 98.56 189 ILE A CA 1
ATOM 1448 C C . ILE A 1 189 ? -2.227 5.375 3.57 1 98.56 189 ILE A C 1
ATOM 1450 O O . ILE A 1 189 ? -2.223 4.523 2.678 1 98.56 189 ILE A O 1
ATOM 1454 N N . ILE A 1 190 ? -1.934 6.562 3.398 1 98.25 190 ILE A N 1
ATOM 1455 C CA . ILE A 1 190 ? -0.978 6.969 2.373 1 98.25 190 ILE A CA 1
ATOM 1456 C C . ILE A 1 190 ? 0.27 7.551 3.031 1 98.25 190 ILE A C 1
ATOM 1458 O O . ILE A 1 190 ? 0.196 8.117 4.125 1 98.25 190 ILE A O 1
ATOM 1462 N N . SER A 1 191 ? 1.349 7.34 2.469 1 97.56 191 SER A N 1
ATOM 1463 C CA . SER A 1 191 ? 2.605 7.949 2.895 1 97.56 191 SER A CA 1
ATOM 1464 C C . SER A 1 191 ? 3.389 8.484 1.702 1 97.56 191 SER A C 1
ATOM 1466 O O . SER A 1 191 ? 3.322 7.93 0.604 1 97.56 191 SER A O 1
ATOM 1468 N N . TYR A 1 192 ? 4.047 9.578 1.914 1 97.5 192 TYR A N 1
ATOM 1469 C CA . TYR A 1 192 ? 4.758 10.219 0.814 1 97.5 192 TYR A CA 1
ATOM 1470 C C . TYR A 1 192 ? 5.977 10.977 1.322 1 97.5 192 TYR A C 1
ATOM 1472 O O . TYR A 1 192 ? 6.16 11.141 2.531 1 97.5 192 TYR A O 1
ATOM 1480 N N . THR A 1 193 ? 6.863 11.344 0.43 1 97.44 193 THR A N 1
ATOM 1481 C CA . THR A 1 193 ? 8.062 12.141 0.669 1 97.44 193 THR A CA 1
ATOM 1482 C C . THR A 1 193 ? 8.156 13.289 -0.333 1 97.44 193 THR A C 1
ATOM 1484 O O . THR A 1 193 ? 8.422 13.07 -1.516 1 97.44 193 THR A O 1
ATOM 1487 N N . ALA A 1 194 ? 7.906 14.453 0.144 1 97.19 194 ALA A N 1
ATOM 1488 C CA . ALA A 1 194 ? 7.902 15.633 -0.715 1 97.19 194 ALA A CA 1
ATOM 1489 C C . ALA A 1 194 ? 9.055 16.562 -0.364 1 97.19 194 ALA A C 1
ATOM 1491 O O . ALA A 1 194 ? 9.281 16.875 0.81 1 97.19 194 ALA A O 1
ATOM 1492 N N . GLN A 1 195 ? 9.742 16.953 -1.39 1 97 195 GLN A N 1
ATOM 1493 C CA . GLN A 1 195 ? 10.781 17.969 -1.191 1 97 195 GLN A CA 1
ATOM 1494 C C . GLN A 1 195 ? 10.172 19.328 -0.895 1 97 195 GLN A C 1
ATOM 1496 O O . GLN A 1 195 ? 9.234 19.75 -1.567 1 97 195 GLN A O 1
ATOM 1501 N N . THR A 1 196 ? 10.617 19.938 0.152 1 95.81 196 THR A N 1
ATOM 1502 C CA . THR A 1 196 ? 10.281 21.328 0.426 1 95.81 196 THR A CA 1
ATOM 1503 C C . THR A 1 196 ? 11.5 22.219 0.243 1 95.81 196 THR A C 1
ATOM 1505 O O . THR A 1 196 ? 12.602 21.734 -0.028 1 95.81 196 THR A O 1
ATOM 1508 N N . GLU A 1 197 ? 11.273 23.484 0.355 1 94.81 197 GLU A N 1
ATOM 1509 C CA . GLU A 1 197 ? 12.367 24.422 0.179 1 94.81 197 GLU A CA 1
ATOM 1510 C C . GLU A 1 197 ? 13.453 24.203 1.228 1 94.81 197 GLU A C 1
ATOM 1512 O O . GLU A 1 197 ? 14.641 24.375 0.941 1 94.81 197 GLU A O 1
ATOM 1517 N N . ASN A 1 198 ? 13.07 23.844 2.375 1 96.94 198 ASN A N 1
ATOM 1518 C CA . ASN A 1 198 ? 14.039 23.797 3.463 1 96.94 198 ASN A CA 1
ATOM 1519 C C . ASN A 1 198 ? 14.219 22.375 4 1 96.94 198 ASN A C 1
ATOM 1521 O O . ASN A 1 198 ? 14.805 22.188 5.066 1 96.94 198 ASN A O 1
ATOM 1525 N N . GLY A 1 199 ? 13.672 21.406 3.289 1 97.44 199 GLY A N 1
ATOM 1526 C CA . GLY A 1 199 ? 13.812 20.016 3.738 1 97.44 199 GLY A CA 1
ATOM 1527 C C . GLY A 1 199 ? 12.797 19.078 3.113 1 97.44 199 GLY A C 1
ATOM 1528 O O . GLY A 1 199 ? 12.617 19.078 1.893 1 97.44 199 GLY A O 1
ATOM 1529 N N . ILE A 1 200 ? 12.18 18.266 4.016 1 97.44 200 ILE A N 1
ATOM 1530 C CA . ILE A 1 200 ? 11.336 17.203 3.477 1 97.44 200 ILE A CA 1
ATOM 1531 C C . ILE A 1 200 ? 10.039 17.125 4.277 1 97.44 200 ILE A C 1
ATOM 1533 O O . ILE A 1 200 ? 10.031 17.375 5.484 1 97.44 200 ILE A O 1
ATOM 1537 N N . ARG A 1 201 ? 8.961 16.906 3.637 1 96.25 201 ARG A N 1
ATOM 1538 C CA . ARG A 1 201 ? 7.754 16.375 4.25 1 96.25 201 ARG A CA 1
ATOM 1539 C C . ARG A 1 201 ? 7.629 14.875 4.004 1 96.25 201 ARG A C 1
ATOM 1541 O O . ARG A 1 201 ? 7.418 14.438 2.867 1 96.25 201 ARG A O 1
ATOM 1548 N N . ALA A 1 202 ? 7.82 14.07 4.984 1 96.31 202 ALA A N 1
ATOM 1549 C CA . ALA A 1 202 ? 7.641 12.625 4.941 1 96.31 202 ALA A CA 1
ATOM 1550 C C . ALA A 1 202 ? 6.434 12.195 5.777 1 96.31 202 ALA A C 1
ATOM 1552 O O . ALA A 1 202 ? 6.59 11.57 6.828 1 96.31 202 ALA A O 1
ATOM 1553 N N . ASP A 1 203 ? 5.277 12.438 5.27 1 96.81 203 ASP A N 1
ATOM 1554 C CA . ASP A 1 203 ? 4.066 12.375 6.078 1 96.81 203 ASP A CA 1
ATOM 1555 C C . ASP A 1 203 ? 3.33 11.055 5.871 1 96.81 203 ASP A C 1
ATOM 1557 O O . ASP A 1 203 ? 3.533 10.375 4.863 1 96.81 203 ASP A O 1
ATOM 1561 N N . THR A 1 204 ? 2.574 10.664 6.812 1 97.25 204 THR A N 1
ATOM 1562 C CA . THR A 1 204 ? 1.648 9.539 6.809 1 97.25 204 THR A CA 1
ATOM 1563 C C . THR A 1 204 ? 0.221 10.008 7.074 1 97.25 204 THR A C 1
ATOM 1565 O O . THR A 1 204 ? -0.036 10.703 8.062 1 97.25 204 THR A O 1
ATOM 1568 N N . LEU A 1 205 ? -0.644 9.734 6.188 1 98.62 205 LEU A N 1
ATOM 1569 C CA . LEU A 1 205 ? -2.049 10.094 6.328 1 98.62 205 LEU A CA 1
ATOM 1570 C C . LEU A 1 205 ? -2.904 8.867 6.609 1 98.62 205 LEU A C 1
ATOM 1572 O O . LEU A 1 205 ? -2.873 7.895 5.848 1 98.62 205 LEU A O 1
ATOM 1576 N N . TYR A 1 206 ? -3.613 8.898 7.691 1 98.81 206 TYR A N 1
ATOM 1577 C CA . TYR A 1 206 ? -4.594 7.855 7.973 1 98.81 206 TYR A CA 1
ATOM 1578 C C . TYR A 1 206 ? -5.914 8.141 7.27 1 98.81 206 TYR A C 1
ATOM 1580 O O . TYR A 1 206 ? -6.523 9.195 7.484 1 98.81 206 TYR A O 1
ATOM 1588 N N . ASN A 1 207 ? -6.352 7.23 6.469 1 98.88 207 ASN A N 1
ATOM 1589 C CA . ASN A 1 207 ? -7.543 7.418 5.648 1 98.88 207 ASN A CA 1
ATOM 1590 C C . ASN A 1 207 ? -8.758 6.742 6.27 1 98.88 207 ASN A C 1
ATOM 1592 O O . ASN A 1 207 ? -8.664 5.625 6.785 1 98.88 207 ASN A O 1
ATOM 1596 N N . TYR A 1 208 ? -9.852 7.418 6.234 1 98.94 208 TYR A N 1
ATOM 1597 C CA . TYR A 1 208 ? -11.133 6.902 6.695 1 98.94 208 TYR A CA 1
ATOM 1598 C C . TYR A 1 208 ? -12.211 7.09 5.633 1 98.94 208 TYR A C 1
ATOM 1600 O O . TYR A 1 208 ? -12.195 8.078 4.891 1 98.94 208 TYR A O 1
ATOM 1608 N N . ASP A 1 209 ? -13.07 6.137 5.504 1 98.88 209 ASP A N 1
ATOM 1609 C CA . ASP A 1 209 ? -14.289 6.27 4.711 1 98.88 209 ASP A CA 1
ATOM 1610 C C . ASP A 1 209 ? -15.508 6.465 5.605 1 98.88 209 ASP A C 1
ATOM 1612 O O . ASP A 1 209 ? -15.625 5.824 6.652 1 98.88 209 ASP A O 1
ATOM 1616 N N . LEU A 1 210 ? -16.328 7.359 5.27 1 98.88 210 LEU A N 1
ATOM 1617 C CA . LEU A 1 210 ? -17.562 7.641 6.004 1 98.88 210 LEU A CA 1
ATOM 1618 C C . LEU A 1 210 ? -18.734 7.805 5.043 1 98.88 210 LEU A C 1
ATOM 1620 O O . LEU A 1 210 ? -18.719 8.688 4.184 1 98.88 210 LEU A O 1
ATOM 1624 N N . GLU A 1 211 ? -19.703 6.926 5.102 1 98.25 211 GLU A N 1
ATOM 1625 C CA . GLU A 1 211 ? -20.953 7.105 4.355 1 98.25 211 GLU A CA 1
ATOM 1626 C C . GLU A 1 211 ? -21.891 8.07 5.066 1 98.25 211 GLU A C 1
ATOM 1628 O O . GLU A 1 211 ? -22.219 7.875 6.234 1 98.25 211 GLU A O 1
ATOM 1633 N N . LEU A 1 212 ? -22.25 9.078 4.402 1 98.44 212 LEU A N 1
ATOM 1634 C CA . LEU A 1 212 ? -23.109 10.117 4.961 1 98.44 212 LEU A CA 1
ATOM 1635 C C . LEU A 1 212 ? -24.531 9.969 4.445 1 98.44 212 LEU A C 1
ATOM 1637 O O . LEU A 1 212 ? -24.75 9.602 3.285 1 98.44 212 LEU A O 1
ATOM 1641 N N . PRO A 1 213 ? -25.484 10.258 5.297 1 96.88 213 PRO A N 1
ATOM 1642 C CA . PRO A 1 213 ? -26.875 10.227 4.82 1 96.88 213 PRO A CA 1
ATOM 1643 C C . PRO A 1 213 ? -27.125 11.18 3.656 1 96.88 213 PRO A C 1
ATOM 1645 O O . PRO A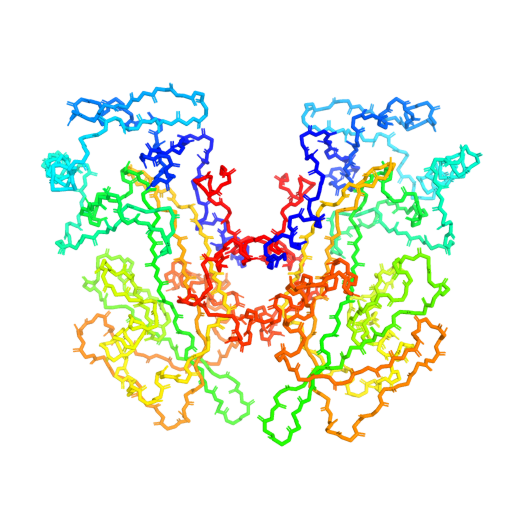 1 213 ? -26.484 12.234 3.57 1 96.88 213 PRO A O 1
ATOM 1648 N N . PRO A 1 214 ? -28.062 10.781 2.785 1 95 214 PRO A N 1
ATOM 1649 C CA . PRO A 1 214 ? -28.312 11.609 1.6 1 95 214 PRO A CA 1
ATOM 1650 C C . PRO A 1 214 ? -28.734 13.031 1.948 1 95 214 PRO A C 1
ATOM 1652 O O . PRO A 1 214 ? -28.531 13.953 1.154 1 95 214 PRO A O 1
ATOM 1655 N N . ASP A 1 215 ? -29.297 13.273 3.125 1 95 215 ASP A N 1
ATOM 1656 C CA . ASP A 1 215 ? -29.812 14.586 3.494 1 95 215 ASP A CA 1
ATOM 1657 C C . ASP A 1 215 ? -28.781 15.383 4.285 1 95 215 ASP A C 1
ATOM 1659 O O . ASP A 1 215 ? -29 16.547 4.629 1 95 215 ASP A O 1
ATOM 1663 N N . PHE A 1 216 ? -27.641 14.781 4.52 1 97.25 216 PHE A N 1
ATOM 1664 C CA . PHE A 1 216 ? -26.578 15.492 5.234 1 97.25 216 PHE A CA 1
ATOM 1665 C C . PHE A 1 216 ? -26.047 16.641 4.395 1 97.25 216 PHE A C 1
ATOM 1667 O O . PHE A 1 216 ? -25.875 16.5 3.182 1 97.25 216 PHE A O 1
ATOM 1674 N N . ARG A 1 217 ? -25.828 17.781 5.078 1 97.25 217 ARG A N 1
ATOM 1675 C CA . ARG A 1 217 ? -25.203 18.953 4.461 1 97.25 217 ARG A CA 1
ATOM 1676 C C . ARG A 1 217 ? -24.062 19.484 5.324 1 97.25 217 ARG A C 1
ATOM 1678 O O . ARG A 1 217 ? -24.297 20.016 6.41 1 97.25 217 ARG A O 1
ATOM 1685 N N . PRO A 1 218 ? -22.922 19.312 4.82 1 98.25 218 PRO A N 1
ATOM 1686 C CA . PRO A 1 218 ? -21.797 19.828 5.617 1 98.25 218 PRO A CA 1
ATOM 1687 C C . PRO A 1 218 ? -21.766 21.344 5.695 1 98.25 218 PRO A C 1
ATOM 1689 O O . PRO A 1 218 ? -22.25 22.031 4.785 1 98.25 218 PRO A O 1
ATOM 1692 N N . HIS A 1 219 ? -21.266 21.875 6.77 1 96.88 219 HIS A N 1
ATOM 1693 C CA . HIS A 1 219 ? -21.031 23.297 6.957 1 96.88 219 HIS A CA 1
ATOM 1694 C C . HIS A 1 219 ? -19.75 23.547 7.742 1 96.88 219 HIS A C 1
ATOM 1696 O O . HIS A 1 219 ? -19.422 22.797 8.664 1 96.88 219 HIS A O 1
ATOM 1702 N N . ASN A 1 220 ? -19.094 24.5 7.312 1 96.62 220 ASN A N 1
ATOM 1703 C CA . ASN A 1 220 ? -17.828 24.828 7.957 1 96.62 220 ASN A CA 1
ATOM 1704 C C . ASN A 1 220 ? -18.062 25.562 9.281 1 96.62 220 ASN A C 1
ATOM 1706 O O . ASN A 1 220 ? -18.922 26.422 9.383 1 96.62 220 ASN A O 1
ATOM 1710 N N . ARG A 1 221 ? -17.188 25.266 10.32 1 95.12 221 ARG A N 1
ATOM 1711 C CA . ARG A 1 221 ? -17.375 25.891 11.625 1 95.12 221 ARG A CA 1
ATOM 1712 C C . ARG A 1 221 ? -16.125 26.672 12.031 1 95.12 221 ARG A C 1
ATOM 1714 O O . ARG A 1 221 ? -16.141 27.391 13.031 1 95.12 221 ARG A O 1
ATOM 1721 N N . ASP A 1 222 ? -15.062 26.578 11.289 1 93.31 222 ASP A N 1
ATOM 1722 C CA . ASP A 1 222 ? -13.844 27.203 11.797 1 93.31 222 ASP A CA 1
ATOM 1723 C C . ASP A 1 222 ? -13.242 28.156 10.758 1 93.31 222 ASP A C 1
ATOM 1725 O O . ASP A 1 222 ? -12.18 28.719 10.984 1 93.31 222 ASP A O 1
ATOM 1729 N N . GLY A 1 223 ? -13.914 28.297 9.648 1 93.12 223 GLY A N 1
ATOM 1730 C CA . GLY A 1 223 ? -13.484 29.25 8.641 1 93.12 223 GLY A CA 1
ATOM 1731 C C . GLY A 1 223 ? -12.406 28.703 7.723 1 93.12 223 GLY A C 1
ATOM 1732 O O . GLY A 1 223 ? -11.922 29.406 6.836 1 93.12 223 GLY A O 1
ATOM 1733 N N . GLU A 1 224 ? -12 27.422 7.766 1 92.62 224 GLU A N 1
ATOM 1734 C CA . GLU A 1 224 ? -10.883 26.859 7.012 1 92.62 224 GLU A CA 1
ATOM 1735 C C . GLU A 1 224 ? -11.359 26.266 5.691 1 92.62 224 GLU A C 1
ATOM 1737 O O . GLU A 1 224 ? -10.547 25.906 4.836 1 92.62 224 GLU A O 1
ATOM 1742 N N . VAL A 1 225 ? -12.711 26.203 5.59 1 95.56 225 VAL A N 1
ATOM 1743 C CA . VAL A 1 225 ? -13.305 25.641 4.379 1 95.56 225 VAL A CA 1
ATOM 1744 C C . VAL A 1 225 ? -14.156 26.719 3.691 1 95.56 225 VAL A C 1
ATOM 1746 O O . VAL A 1 225 ? -14.961 27.391 4.34 1 95.56 225 VAL A O 1
ATOM 1749 N N . GLY A 1 226 ? -13.953 26.875 2.387 1 95.62 226 GLY A N 1
ATOM 1750 C CA . GLY A 1 226 ? -14.703 27.859 1.635 1 95.62 226 GLY A CA 1
ATOM 1751 C C . GLY A 1 226 ? -16.062 27.375 1.179 1 95.62 226 GLY A C 1
ATOM 1752 O O . GLY A 1 226 ? -17.047 28.109 1.225 1 95.62 226 GLY A O 1
ATOM 1753 N N . GLU A 1 227 ? -16.078 26.188 0.688 1 97.12 227 GLU A N 1
ATOM 1754 C CA . GLU A 1 227 ? -17.328 25.594 0.232 1 97.12 227 GLU A CA 1
ATOM 1755 C C . GLU A 1 227 ? -17.234 24.078 0.179 1 97.12 227 GLU A C 1
ATOM 1757 O O . GLU A 1 227 ? -16.141 23.516 0.274 1 97.12 227 GLU A O 1
ATOM 1762 N N . PHE A 1 228 ? -18.406 23.516 0.094 1 98.38 228 PHE A N 1
ATOM 1763 C CA . PHE A 1 228 ? -18.5 22.078 -0.106 1 98.38 228 PHE A CA 1
ATOM 1764 C C . PHE A 1 228 ? -19.188 21.766 -1.433 1 98.38 228 PHE A C 1
ATOM 1766 O O . PHE A 1 228 ? -20.125 22.438 -1.833 1 98.38 228 PHE A O 1
ATOM 1773 N N . LEU A 1 229 ? -18.672 20.75 -2.1 1 98.06 229 LEU A N 1
ATOM 1774 C CA . LEU A 1 229 ? -19.25 20.188 -3.318 1 98.06 229 LEU A CA 1
ATOM 1775 C C . LEU A 1 229 ? -19.578 18.719 -3.145 1 98.06 229 LEU A C 1
ATOM 1777 O O . LEU A 1 229 ? -18.844 17.984 -2.479 1 98.06 229 LEU A O 1
ATOM 1781 N N . CYS A 1 230 ? -20.656 18.328 -3.637 1 98.25 230 CYS A N 1
ATOM 1782 C CA . CYS A 1 230 ? -21.016 16.906 -3.736 1 98.25 230 CYS A CA 1
ATOM 1783 C C . CYS A 1 230 ? -21.047 16.469 -5.191 1 98.25 230 CYS A C 1
ATOM 1785 O O . CYS A 1 230 ? -21.984 16.797 -5.922 1 98.25 230 CYS A O 1
ATOM 1787 N N . LEU A 1 231 ? -20.062 15.719 -5.609 1 98.25 231 LEU A N 1
ATOM 1788 C CA . LEU A 1 231 ? -19.891 15.406 -7.023 1 98.25 231 LEU A CA 1
ATOM 1789 C C . LEU A 1 231 ? -19.922 13.898 -7.258 1 98.25 231 LEU A C 1
ATOM 1791 O O . LEU A 1 231 ? -19.516 13.125 -6.395 1 98.25 231 LEU A O 1
ATOM 1795 N N . PRO A 1 232 ? -20.438 13.5 -8.477 1 98.31 232 PRO A N 1
ATOM 1796 C CA . PRO A 1 232 ? -20.328 12.086 -8.82 1 98.31 232 PRO A CA 1
ATOM 1797 C C . PRO A 1 232 ? -18.875 11.609 -8.867 1 98.31 232 PRO A C 1
ATOM 1799 O O . PRO A 1 232 ? -17.984 12.375 -9.242 1 98.31 232 PRO A O 1
ATOM 1802 N N . LEU A 1 233 ? -18.688 10.367 -8.516 1 97.88 233 LEU A N 1
ATOM 1803 C CA . LEU A 1 233 ? -17.344 9.805 -8.445 1 97.88 233 LEU A CA 1
ATOM 1804 C C . LEU A 1 233 ? -16.609 9.969 -9.781 1 97.88 233 LEU A C 1
ATOM 1806 O O . LEU A 1 233 ? -15.398 10.203 -9.805 1 97.88 233 LEU A O 1
ATOM 1810 N N . ASP A 1 234 ? -17.359 9.883 -10.898 1 97.69 234 ASP A N 1
ATOM 1811 C CA . ASP A 1 234 ? -16.75 10.055 -12.211 1 97.69 234 ASP A CA 1
ATOM 1812 C C . ASP A 1 234 ? -16.109 11.43 -12.359 1 97.69 234 ASP A C 1
ATOM 1814 O O . ASP A 1 234 ? -15.031 11.57 -12.93 1 97.69 234 ASP A O 1
ATOM 1818 N N . GLU A 1 235 ? -16.812 12.398 -11.875 1 98.19 235 GLU A N 1
ATOM 1819 C CA . GLU A 1 235 ? -16.297 13.758 -11.945 1 98.19 235 GLU A CA 1
ATOM 1820 C C . GLU A 1 235 ? -15.078 13.938 -11.039 1 98.19 235 GLU A C 1
ATOM 1822 O O . GLU A 1 235 ? -14.109 14.586 -11.422 1 98.19 235 GLU A O 1
ATOM 1827 N N . ILE A 1 236 ? -15.133 13.32 -9.867 1 98.25 236 ILE A N 1
ATOM 1828 C CA . ILE A 1 236 ? -14.008 13.359 -8.938 1 98.25 236 ILE A CA 1
ATOM 1829 C C . ILE A 1 236 ? -12.781 12.727 -9.586 1 98.25 236 ILE A C 1
ATOM 1831 O O . ILE A 1 236 ? -11.688 13.289 -9.539 1 98.25 236 ILE A O 1
ATOM 1835 N N . ALA A 1 237 ? -12.977 11.578 -10.18 1 98.19 237 ALA A N 1
ATOM 1836 C CA . ALA A 1 237 ? -11.891 10.859 -10.844 1 98.19 237 ALA A CA 1
ATOM 1837 C C . ALA A 1 237 ? -11.273 11.703 -11.961 1 98.19 237 ALA A C 1
ATOM 1839 O O . ALA A 1 237 ? -10.055 11.766 -12.094 1 98.19 237 ALA A O 1
ATOM 1840 N N . ARG A 1 238 ? -12.102 12.359 -12.703 1 98 238 ARG A N 1
ATOM 1841 C CA . ARG A 1 238 ? -11.641 13.203 -13.805 1 98 238 ARG A CA 1
ATOM 1842 C C . ARG A 1 238 ? -10.852 14.398 -13.281 1 98 238 ARG A C 1
ATOM 1844 O O . ARG A 1 238 ? -9.789 14.734 -13.82 1 98 238 ARG A O 1
ATOM 1851 N N . LEU A 1 239 ? -11.375 15.055 -12.25 1 98 239 LEU A N 1
ATOM 1852 C CA . LEU A 1 239 ? -10.703 16.219 -11.672 1 98 239 LEU A CA 1
ATOM 1853 C C . LEU A 1 239 ? -9.312 15.844 -11.172 1 98 239 LEU A C 1
ATOM 1855 O O . LEU A 1 239 ? -8.344 16.578 -11.406 1 98 239 LEU A O 1
ATOM 1859 N N . VAL A 1 240 ? -9.188 14.695 -10.547 1 98.25 240 VAL A N 1
ATOM 1860 C CA . VAL A 1 240 ? -7.906 14.25 -10.016 1 98.25 240 VAL A CA 1
ATOM 1861 C C . VAL A 1 240 ? -6.949 13.945 -11.164 1 98.25 240 VAL A C 1
ATOM 1863 O O . VAL A 1 240 ? -5.785 14.359 -11.141 1 98.25 240 VAL A O 1
ATOM 1866 N N . ARG A 1 241 ? -7.426 13.281 -12.156 1 97.31 241 ARG A N 1
ATOM 1867 C CA . ARG A 1 241 ? -6.586 12.836 -13.258 1 97.31 241 ARG A CA 1
ATOM 1868 C C . ARG A 1 241 ? -6.176 14.008 -14.148 1 97.31 241 ARG A C 1
ATOM 1870 O O . ARG A 1 241 ? -5.008 14.133 -14.523 1 97.31 241 ARG A O 1
ATOM 1877 N N . ASP A 1 242 ? -7.094 14.945 -14.422 1 97.38 242 ASP A N 1
ATOM 1878 C CA . ASP A 1 242 ? -6.93 15.852 -15.555 1 97.38 242 ASP A CA 1
ATOM 1879 C C . ASP A 1 242 ? -6.613 17.266 -15.086 1 97.38 242 ASP A C 1
ATOM 1881 O O . ASP A 1 242 ? -6.395 18.156 -15.906 1 97.38 242 ASP A O 1
ATOM 1885 N N . SER A 1 243 ? -6.59 17.516 -13.758 1 97.31 243 SER A N 1
ATOM 1886 C CA . SER A 1 243 ? -6.355 18.875 -13.297 1 97.31 243 SER A CA 1
ATOM 1887 C C . SER A 1 243 ? -5.52 18.891 -12.016 1 97.31 243 SER A C 1
ATOM 1889 O O . SER A 1 243 ? -5.152 17.828 -11.5 1 97.31 243 SER A O 1
ATOM 1891 N N . ASP A 1 244 ? -5.168 20.047 -11.625 1 96.69 244 ASP A N 1
ATOM 1892 C CA . ASP A 1 244 ? -4.465 20.266 -10.367 1 96.69 244 ASP A CA 1
ATOM 1893 C C . ASP A 1 244 ? -5.387 20.906 -9.328 1 96.69 244 ASP A C 1
ATOM 1895 O O . ASP A 1 244 ? -4.934 21.672 -8.477 1 96.69 244 ASP A O 1
ATOM 1899 N N . ALA A 1 245 ? -6.648 20.578 -9.469 1 97.19 245 ALA A N 1
ATOM 1900 C CA . ALA A 1 245 ? -7.648 21.234 -8.625 1 97.19 245 ALA A CA 1
ATOM 1901 C C . ALA A 1 245 ? -7.52 20.766 -7.176 1 97.19 245 ALA A C 1
ATOM 1903 O O . ALA A 1 245 ? -7.824 21.516 -6.25 1 97.19 245 ALA A O 1
ATOM 1904 N N . PHE A 1 246 ? -7.105 19.578 -6.984 1 98.19 246 PHE A N 1
ATOM 1905 C CA . PHE A 1 246 ? -6.992 19.016 -5.645 1 98.19 246 PHE A CA 1
ATOM 1906 C C . PHE A 1 246 ? -5.652 19.375 -5.016 1 98.19 246 PHE A C 1
ATOM 1908 O O . PHE A 1 246 ? -4.637 19.469 -5.711 1 98.19 246 PHE A O 1
ATOM 1915 N N . LYS A 1 247 ? -5.695 19.625 -3.662 1 97.75 247 LYS A N 1
ATOM 1916 C CA . LYS A 1 247 ? -4.449 19.547 -2.91 1 97.75 247 LYS A CA 1
ATOM 1917 C C . LYS A 1 247 ? -3.697 18.25 -3.234 1 97.75 247 LYS A C 1
ATOM 1919 O O . LYS A 1 247 ? -4.309 17.203 -3.381 1 97.75 247 LYS A O 1
ATOM 1924 N N . GLN A 1 248 ? -2.41 18.344 -3.322 1 96.88 248 GLN A N 1
ATOM 1925 C CA . GLN A 1 248 ? -1.608 17.25 -3.877 1 96.88 248 GLN A CA 1
ATOM 1926 C C . GLN A 1 248 ? -1.825 15.953 -3.102 1 96.88 248 GLN A C 1
ATOM 1928 O O . GLN A 1 248 ? -2.102 14.914 -3.695 1 96.88 248 GLN A O 1
ATOM 1933 N N . ASN A 1 249 ? -1.711 15.992 -1.781 1 98.06 249 ASN A N 1
ATOM 1934 C CA . ASN A 1 249 ? -1.859 14.75 -1.033 1 98.06 249 ASN A CA 1
ATOM 1935 C C . ASN A 1 249 ? -3.314 14.289 -0.995 1 98.06 249 ASN A C 1
ATOM 1937 O O . ASN A 1 249 ? -3.588 13.086 -0.923 1 98.06 249 ASN A O 1
ATOM 1941 N N . SER A 1 250 ? -4.281 15.211 -1.089 1 98.69 250 SER A N 1
ATOM 1942 C CA . SER A 1 250 ? -5.699 14.867 -1.144 1 98.69 250 SER A CA 1
ATOM 1943 C C . SER A 1 250 ? -6.035 14.117 -2.428 1 98.69 250 SER A C 1
ATOM 1945 O O . SER A 1 250 ? -6.887 13.227 -2.426 1 98.69 250 SER A O 1
ATOM 1947 N N . ALA A 1 251 ? -5.375 14.562 -3.535 1 98.69 251 ALA A N 1
ATOM 1948 C CA . ALA A 1 251 ? -5.562 13.844 -4.793 1 98.69 251 ALA A CA 1
ATOM 1949 C C . ALA A 1 251 ? -5.164 12.375 -4.656 1 98.69 251 ALA A C 1
ATOM 1951 O O . ALA A 1 251 ? -5.859 11.492 -5.152 1 98.69 251 ALA A O 1
ATOM 1952 N N . VAL A 1 252 ? -4.098 12.109 -3.957 1 98.81 252 VAL A N 1
ATOM 1953 C CA . VAL A 1 252 ? -3.598 10.75 -3.785 1 98.81 252 VAL A CA 1
ATOM 1954 C C . VAL A 1 252 ? -4.539 9.961 -2.879 1 98.81 252 VAL A C 1
ATOM 1956 O O . VAL A 1 252 ? -4.766 8.766 -3.094 1 98.81 252 VAL A O 1
ATOM 1959 N N . VAL A 1 253 ? -5.129 10.609 -1.881 1 98.88 253 VAL A N 1
ATOM 1960 C CA . VAL A 1 253 ? -6.129 9.984 -1.027 1 98.88 253 VAL A CA 1
ATOM 1961 C C . VAL A 1 253 ? -7.328 9.555 -1.868 1 98.88 253 VAL A C 1
ATOM 1963 O O . VAL A 1 253 ? -7.879 8.469 -1.667 1 98.88 253 VAL A O 1
ATOM 1966 N N . VAL A 1 254 ? -7.734 10.391 -2.848 1 98.88 254 VAL A N 1
ATOM 1967 C CA . VAL A 1 254 ? -8.844 10.047 -3.73 1 98.88 254 VAL A CA 1
ATOM 1968 C C . VAL A 1 254 ? -8.461 8.844 -4.598 1 98.88 254 VAL A C 1
ATOM 1970 O O . VAL A 1 254 ? -9.273 7.945 -4.812 1 98.88 254 VAL A O 1
ATOM 1973 N N . ILE A 1 255 ? -7.227 8.852 -5.105 1 98.81 255 ILE A N 1
ATOM 1974 C CA . ILE A 1 255 ? -6.77 7.73 -5.926 1 98.81 255 ILE A CA 1
ATOM 1975 C C . ILE A 1 255 ? -6.891 6.43 -5.141 1 98.81 255 ILE A C 1
ATOM 1977 O O . ILE A 1 255 ? -7.375 5.422 -5.664 1 98.81 255 ILE A O 1
ATOM 1981 N N . ASP A 1 256 ? -6.453 6.492 -3.885 1 98.88 256 ASP A N 1
ATOM 1982 C CA . ASP A 1 256 ? -6.598 5.336 -3.006 1 98.88 256 ASP A CA 1
ATOM 1983 C C . ASP A 1 256 ? -8.055 4.883 -2.934 1 98.88 256 ASP A C 1
ATOM 1985 O O . ASP A 1 256 ? -8.344 3.686 -2.992 1 98.88 256 ASP A O 1
ATOM 1989 N N . TYR A 1 257 ? -8.969 5.809 -2.764 1 98.88 257 TYR A N 1
ATOM 1990 C CA . TYR A 1 257 ? -10.391 5.5 -2.697 1 98.88 257 TYR A CA 1
ATOM 1991 C C . TYR A 1 257 ? -10.867 4.848 -3.99 1 98.88 257 TYR A C 1
ATOM 1993 O O . TYR A 1 257 ? -11.609 3.861 -3.959 1 98.88 257 TYR A O 1
ATOM 2001 N N . LEU A 1 258 ? -10.484 5.414 -5.137 1 98.75 258 LEU A N 1
ATOM 2002 C CA . LEU A 1 258 ? -10.898 4.922 -6.445 1 98.75 258 LEU A CA 1
ATOM 2003 C C . LEU A 1 258 ? -10.43 3.486 -6.66 1 98.75 258 LEU A C 1
ATOM 2005 O O . LEU A 1 258 ? -11.117 2.693 -7.305 1 98.75 258 LEU A O 1
ATOM 2009 N N . ILE A 1 259 ? -9.281 3.131 -6.09 1 98.62 259 ILE A N 1
ATOM 2010 C CA . ILE A 1 259 ? -8.758 1.771 -6.18 1 98.62 259 ILE A CA 1
ATOM 2011 C C . ILE A 1 259 ? -9.586 0.842 -5.297 1 98.62 259 ILE A C 1
ATOM 2013 O O . ILE A 1 259 ? -10.133 -0.157 -5.773 1 98.62 259 ILE A O 1
ATOM 2017 N N . ARG A 1 260 ? -9.797 1.214 -4.066 1 98.56 260 ARG A N 1
ATOM 2018 C CA . ARG A 1 260 ? -10.406 0.345 -3.062 1 98.56 260 ARG A CA 1
ATOM 2019 C C . ARG A 1 260 ? -11.875 0.081 -3.383 1 98.56 260 ARG A C 1
ATOM 2021 O O . ARG A 1 260 ? -12.43 -0.94 -2.975 1 98.56 260 ARG A O 1
ATOM 2028 N N . HIS A 1 261 ? -12.477 0.967 -4.176 1 97.88 261 HIS A N 1
ATOM 2029 C CA . HIS A 1 261 ? -13.906 0.854 -4.43 1 97.88 261 HIS A CA 1
ATOM 2030 C C . HIS A 1 261 ? -14.18 0.408 -5.863 1 97.88 261 HIS A C 1
ATOM 2032 O O . HIS A 1 261 ? -15.312 0.473 -6.332 1 97.88 261 HIS A O 1
ATOM 2038 N N . GLY A 1 262 ? -13.141 -0.015 -6.562 1 97.69 262 GLY A N 1
ATOM 2039 C CA . GLY A 1 262 ? -13.281 -0.703 -7.836 1 97.69 262 GLY A CA 1
ATOM 2040 C C . GLY A 1 262 ? -13.578 0.235 -8.992 1 97.69 262 GLY A C 1
ATOM 2041 O O . GLY A 1 262 ? -14.078 -0.195 -10.031 1 97.69 262 GLY A O 1
ATOM 2042 N N . TYR A 1 263 ? -13.445 1.562 -8.719 1 97.94 263 TYR A N 1
ATOM 2043 C CA . TYR A 1 263 ? -13.539 2.473 -9.852 1 97.94 263 TYR A CA 1
ATOM 2044 C C . TYR A 1 263 ? -12.383 2.262 -10.82 1 97.94 263 TYR A C 1
ATOM 2046 O O . TYR A 1 263 ? -12.578 2.229 -12.039 1 97.94 263 TYR A O 1
ATOM 2054 N N . LEU A 1 264 ? -11.172 2.246 -10.312 1 98 264 LEU A N 1
ATOM 2055 C CA . LEU A 1 264 ? -10.031 1.791 -11.094 1 98 264 LEU A CA 1
ATOM 2056 C C . LEU A 1 264 ? -9.898 0.274 -11.031 1 98 264 LEU A C 1
ATOM 2058 O O . LEU A 1 264 ? -9.93 -0.311 -9.945 1 98 264 LEU A O 1
ATOM 2062 N N . LYS A 1 265 ? -9.75 -0.398 -12.18 1 98.12 265 LYS A N 1
ATOM 2063 C CA . LYS A 1 265 ? -9.688 -1.855 -12.258 1 98.12 265 LYS A CA 1
ATOM 2064 C C . LYS A 1 265 ? -8.375 -2.32 -12.875 1 98.12 265 LYS A C 1
ATOM 2066 O O . LYS A 1 265 ? -7.82 -1.646 -13.75 1 98.12 265 LYS A O 1
ATOM 2071 N N . PRO A 1 266 ? -7.926 -3.473 -12.398 1 98 266 PRO A N 1
ATOM 2072 C CA . PRO A 1 266 ? -6.641 -3.973 -12.898 1 98 266 PRO A CA 1
ATOM 2073 C C . PRO A 1 266 ? -6.598 -4.086 -14.414 1 98 266 PRO A C 1
ATOM 2075 O O . PRO A 1 266 ? -5.598 -3.723 -15.039 1 98 266 PRO A O 1
ATOM 2078 N N . ASP A 1 267 ? -7.648 -4.512 -15.062 1 97.44 267 ASP A N 1
ATOM 2079 C CA . ASP A 1 267 ? -7.637 -4.801 -16.484 1 97.44 267 ASP A CA 1
ATOM 2080 C C . ASP A 1 267 ? -7.688 -3.514 -17.312 1 97.44 267 ASP A C 1
ATOM 2082 O O . ASP A 1 267 ? -7.176 -3.467 -18.438 1 97.44 267 ASP A O 1
ATOM 2086 N N . ASP A 1 268 ? -8.227 -2.457 -16.719 1 95.62 268 ASP A N 1
ATOM 2087 C CA . ASP A 1 268 ? -8.461 -1.255 -17.516 1 95.62 268 ASP A CA 1
ATOM 2088 C C . ASP A 1 268 ? -7.5 -0.138 -17.109 1 95.62 268 ASP A C 1
ATOM 2090 O O . ASP A 1 268 ? -7.504 0.938 -17.719 1 95.62 268 ASP A O 1
ATOM 2094 N N . THR A 1 269 ? -6.699 -0.36 -16.062 1 96.19 269 THR A N 1
ATOM 2095 C CA . THR A 1 269 ? -5.77 0.649 -15.578 1 96.19 269 THR A CA 1
ATOM 2096 C C . THR A 1 269 ? -4.324 0.179 -15.734 1 96.19 269 THR A C 1
ATOM 2098 O O . THR A 1 269 ? -3.824 -0.598 -14.922 1 96.19 269 THR A O 1
ATOM 2101 N N . PRO A 1 270 ? -3.619 0.594 -16.734 1 90.06 270 PRO A N 1
ATOM 2102 C CA . PRO A 1 270 ? -2.277 0.086 -17.031 1 90.06 270 PRO A CA 1
ATOM 2103 C C . PRO A 1 270 ? -1.312 0.249 -15.852 1 90.06 270 PRO A C 1
ATOM 2105 O O . PRO A 1 270 ? -0.492 -0.635 -15.602 1 90.06 270 PRO A O 1
ATOM 2108 N N . ASP A 1 271 ? -1.41 1.309 -15.062 1 92.19 271 ASP A N 1
ATOM 2109 C CA . ASP A 1 271 ? -0.467 1.573 -13.984 1 92.19 271 ASP A CA 1
ATOM 2110 C C . ASP A 1 271 ? -1.019 1.093 -12.641 1 92.19 271 ASP A C 1
ATOM 2112 O O . ASP A 1 271 ? -0.575 1.544 -11.586 1 92.19 271 ASP A O 1
ATOM 2116 N N . TYR A 1 272 ? -1.951 0.111 -12.719 1 96.81 272 TYR A N 1
ATOM 2117 C CA . TYR A 1 272 ? -2.699 -0.268 -11.523 1 96.81 272 TYR A CA 1
ATOM 2118 C C . TYR A 1 272 ? -1.757 -0.695 -10.398 1 96.81 272 TYR A C 1
ATOM 2120 O O . TYR A 1 272 ? -1.823 -0.165 -9.289 1 96.81 272 TYR A O 1
ATOM 2128 N N . PRO A 1 273 ? -0.73 -1.601 -10.617 1 95.81 273 PRO A N 1
ATOM 2129 C CA . PRO A 1 273 ? 0.162 -1.968 -9.516 1 95.81 273 PRO A CA 1
ATOM 2130 C C . PRO A 1 273 ? 1.022 -0.8 -9.039 1 95.81 273 PRO A C 1
ATOM 2132 O O . PRO A 1 273 ? 1.261 -0.655 -7.84 1 95.81 273 PRO A O 1
ATOM 2135 N N . ALA A 1 274 ? 1.49 0.011 -9.969 1 95.06 274 ALA A N 1
ATOM 2136 C CA . ALA A 1 274 ? 2.312 1.166 -9.617 1 95.06 274 ALA A CA 1
ATOM 2137 C C . ALA A 1 274 ? 1.526 2.158 -8.758 1 95.06 274 ALA A C 1
ATOM 2139 O O . ALA A 1 274 ? 2.076 2.768 -7.84 1 95.06 274 ALA A O 1
ATOM 2140 N N . LEU A 1 275 ? 0.242 2.322 -9.117 1 97.12 275 LEU A N 1
ATOM 2141 C CA . LEU A 1 275 ? -0.608 3.184 -8.297 1 97.12 275 LEU A CA 1
ATOM 2142 C C . LEU A 1 275 ? -0.696 2.66 -6.867 1 97.12 275 LEU A C 1
ATOM 2144 O O . LEU A 1 275 ? -0.47 3.408 -5.914 1 97.12 275 LEU A O 1
ATOM 2148 N N . CYS A 1 276 ? -0.942 1.349 -6.711 1 97.56 276 CYS A N 1
ATOM 2149 C CA . CYS A 1 276 ? -1.122 0.732 -5.402 1 97.56 276 CYS A CA 1
ATOM 2150 C C . CYS A 1 276 ? 0.154 0.832 -4.574 1 97.56 276 CYS A C 1
ATOM 2152 O O . CYS A 1 276 ? 0.104 1.155 -3.385 1 97.56 276 CYS A O 1
ATOM 2154 N N . ARG A 1 277 ? 1.256 0.613 -5.152 1 95.62 277 ARG A N 1
ATOM 2155 C CA . ARG A 1 277 ? 2.531 0.684 -4.445 1 95.62 277 ARG A CA 1
ATOM 2156 C C . ARG A 1 277 ? 2.916 2.131 -4.156 1 95.62 277 ARG A C 1
ATOM 2158 O O . ARG A 1 277 ? 3.438 2.436 -3.082 1 95.62 277 ARG A O 1
ATOM 2165 N N . GLY A 1 278 ? 2.605 2.988 -5.121 1 95.44 278 GLY A N 1
ATOM 2166 C CA . GLY A 1 278 ? 3.076 4.363 -5.062 1 95.44 278 GLY A CA 1
ATOM 2167 C C . GLY A 1 278 ? 2.406 5.18 -3.975 1 95.44 278 GLY A C 1
ATOM 2168 O O . GLY A 1 278 ? 2.969 6.168 -3.498 1 95.44 278 GLY A O 1
ATOM 2169 N N . ILE A 1 279 ? 1.217 4.793 -3.582 1 97.62 279 ILE A N 1
ATOM 2170 C CA . ILE A 1 279 ? 0.512 5.578 -2.574 1 97.62 279 ILE A CA 1
ATOM 2171 C C . ILE A 1 279 ? 1.053 5.242 -1.187 1 97.62 279 ILE A C 1
ATOM 2173 O O . ILE A 1 279 ? 0.706 5.898 -0.202 1 97.62 279 ILE A O 1
ATOM 2177 N N . HIS A 1 280 ? 1.965 4.207 -1.111 1 96.19 280 HIS A N 1
ATOM 2178 C CA . HIS A 1 280 ? 2.58 3.797 0.145 1 96.19 280 HIS A CA 1
ATOM 2179 C C . HIS A 1 280 ? 4.098 3.945 0.089 1 96.19 280 HIS A C 1
ATOM 2181 O O . HIS A 1 280 ? 4.824 2.951 0.154 1 96.19 280 HIS A O 1
ATOM 2187 N N . ARG A 1 281 ? 4.516 5.148 0.074 1 92.81 281 ARG A N 1
ATOM 2188 C CA . ARG A 1 281 ? 5.953 5.402 0.037 1 92.81 281 ARG A CA 1
ATOM 2189 C C . ARG A 1 281 ? 6.621 4.965 1.336 1 92.81 281 ARG A C 1
ATOM 2191 O O . ARG A 1 281 ? 6.094 5.211 2.424 1 92.81 281 ARG A O 1
ATOM 2198 N N . ARG A 1 282 ? 7.727 4.328 1.173 1 89.44 282 ARG A N 1
ATOM 2199 C CA . ARG A 1 282 ? 8.508 3.951 2.344 1 89.44 282 ARG A CA 1
ATOM 2200 C C . ARG A 1 282 ? 9.406 5.098 2.797 1 89.44 282 ARG A C 1
ATOM 2202 O O . ARG A 1 282 ? 10.102 5.711 1.981 1 89.44 282 ARG A O 1
ATOM 2209 N N . HIS A 1 283 ? 9.305 5.309 4.066 1 86.06 283 HIS A N 1
ATOM 2210 C CA . HIS A 1 283 ? 10.188 6.301 4.664 1 86.06 283 HIS A CA 1
ATOM 2211 C C . HIS A 1 283 ? 11.492 5.668 5.125 1 86.06 283 HIS A C 1
ATOM 2213 O O . HIS A 1 283 ? 11.484 4.652 5.824 1 86.06 283 HIS A O 1
ATOM 2219 N N . PRO A 1 284 ? 12.57 6.266 4.691 1 77.06 284 PRO A N 1
ATOM 2220 C CA . PRO A 1 284 ? 13.852 5.691 5.121 1 77.06 284 PRO A CA 1
ATOM 2221 C C . PRO A 1 284 ? 13.969 5.602 6.641 1 77.06 284 PRO A C 1
ATOM 2223 O O . PRO A 1 284 ? 14.773 4.816 7.152 1 77.06 284 PRO A O 1
ATOM 2226 N N . GLN A 1 285 ? 13.344 6.504 7.398 1 62.81 285 GLN A N 1
ATOM 2227 C CA . GLN A 1 285 ? 13.43 6.508 8.852 1 62.81 285 GLN A CA 1
ATOM 2228 C C . GLN A 1 285 ? 12.852 5.223 9.445 1 62.81 285 GLN A C 1
ATOM 2230 O O . GLN A 1 285 ? 13.156 4.871 10.586 1 62.81 285 GLN A O 1
ATOM 2235 N N . MET A 1 286 ? 11.969 4.574 8.742 1 56.44 286 MET A N 1
ATOM 2236 C CA . MET A 1 286 ? 11.203 3.475 9.328 1 56.44 286 MET A CA 1
ATOM 2237 C C . MET A 1 286 ? 11.891 2.139 9.062 1 56.44 286 MET A C 1
ATOM 2239 O O . MET A 1 286 ? 11.477 1.108 9.602 1 56.44 286 MET A O 1
ATOM 2243 N N . HIS A 1 287 ? 12.859 1.896 8.125 1 49.56 287 HIS A N 1
ATOM 2244 C CA . HIS A 1 287 ? 13.438 0.609 7.762 1 49.56 287 HIS A CA 1
ATOM 2245 C C . HIS A 1 287 ? 14.75 0.369 8.5 1 49.56 287 HIS A C 1
ATOM 2247 O O . HIS A 1 287 ? 15.5 -0.551 8.164 1 49.56 287 HIS A O 1
ATOM 2253 N N . SER A 1 288 ? 14.812 1.017 9.695 1 39.53 288 SER A N 1
ATOM 2254 C CA . SER A 1 288 ? 15.984 0.459 10.367 1 39.53 288 SER A CA 1
ATOM 2255 C C . SER A 1 288 ? 15.602 -0.693 11.289 1 39.53 288 SER A C 1
ATOM 2257 O O . SER A 1 288 ? 14.508 -0.703 11.852 1 39.53 288 SER A O 1
ATOM 2259 N N . MET B 1 1 ? 3.289 -14.898 17.203 1 80.12 1 MET B N 1
ATOM 2260 C CA . MET B 1 1 ? 3.814 -14.172 16.062 1 80.12 1 MET B CA 1
ATOM 2261 C C . MET B 1 1 ? 2.941 -12.961 15.742 1 80.12 1 MET B C 1
ATOM 2263 O O . MET B 1 1 ? 1.815 -12.859 16.234 1 80.12 1 MET B O 1
ATOM 2267 N N . THR B 1 2 ? 3.359 -11.867 15.117 1 91.81 2 THR B N 1
ATOM 2268 C CA . THR B 1 2 ? 2.643 -10.633 14.82 1 91.81 2 THR B CA 1
ATOM 2269 C C . THR B 1 2 ? 2.246 -10.578 13.344 1 91.81 2 THR B C 1
ATOM 2271 O O . THR B 1 2 ? 2.744 -11.359 12.531 1 91.81 2 THR B O 1
ATOM 2274 N N . TYR B 1 3 ? 1.241 -9.836 13.039 1 97.62 3 TYR B N 1
ATOM 2275 C CA . TYR B 1 3 ? 0.886 -9.594 11.648 1 97.62 3 TYR B CA 1
ATOM 2276 C C . TYR B 1 3 ? 2.105 -9.172 10.836 1 97.62 3 TYR B C 1
ATOM 2278 O O . TYR B 1 3 ? 2.301 -9.633 9.711 1 97.62 3 TYR B O 1
ATOM 2286 N N . LEU B 1 4 ? 2.916 -8.367 11.422 1 96.69 4 LEU B N 1
ATOM 2287 C CA . LEU B 1 4 ? 4.094 -7.848 10.734 1 96.69 4 LEU B CA 1
ATOM 2288 C C . LEU B 1 4 ? 5.074 -8.969 10.422 1 96.69 4 LEU B C 1
ATOM 2290 O O . LEU B 1 4 ? 5.707 -8.969 9.359 1 96.69 4 LEU B O 1
ATOM 2294 N N . ALA B 1 5 ? 5.203 -9.898 11.32 1 96.94 5 ALA B N 1
ATOM 2295 C CA . ALA B 1 5 ? 6.09 -11.039 11.102 1 96.94 5 ALA B CA 1
ATOM 2296 C C . ALA B 1 5 ? 5.676 -11.828 9.867 1 96.94 5 ALA B C 1
ATOM 2298 O O . ALA B 1 5 ? 6.527 -12.352 9.141 1 96.94 5 ALA B O 1
ATOM 2299 N N . LYS B 1 6 ? 4.352 -11.945 9.641 1 97.94 6 LYS B N 1
ATOM 2300 C CA . LYS B 1 6 ? 3.861 -12.648 8.453 1 97.94 6 LYS B CA 1
ATOM 2301 C C . LYS B 1 6 ? 4.32 -11.945 7.176 1 97.94 6 LYS B C 1
ATOM 2303 O O . LYS B 1 6 ? 4.723 -12.609 6.215 1 97.94 6 LYS B O 1
ATOM 2308 N N . ILE B 1 7 ? 4.258 -10.656 7.168 1 97.81 7 ILE B N 1
ATOM 2309 C CA . ILE B 1 7 ? 4.66 -9.852 6.016 1 97.81 7 ILE B CA 1
ATOM 2310 C C . ILE B 1 7 ? 6.168 -9.977 5.805 1 97.81 7 ILE B C 1
ATOM 2312 O O . ILE B 1 7 ? 6.629 -10.164 4.676 1 97.81 7 ILE B O 1
ATOM 2316 N N . GLU B 1 8 ? 6.934 -9.938 6.883 1 96.19 8 GLU B N 1
ATOM 2317 C CA . GLU B 1 8 ? 8.391 -10.039 6.805 1 96.19 8 GLU B CA 1
ATOM 2318 C C . GLU B 1 8 ? 8.82 -11.414 6.301 1 96.19 8 GLU B C 1
ATOM 2320 O O . GLU B 1 8 ? 9.766 -11.523 5.516 1 96.19 8 GLU B O 1
ATOM 2325 N N . GLN B 1 9 ? 8.117 -12.422 6.762 1 96.06 9 GLN B N 1
ATOM 2326 C CA . GLN B 1 9 ? 8.422 -13.781 6.328 1 96.06 9 GLN B CA 1
ATOM 2327 C C . GLN B 1 9 ? 8.195 -13.945 4.828 1 96.06 9 GLN B C 1
ATOM 2329 O O . GLN B 1 9 ? 8.945 -14.648 4.152 1 96.06 9 GLN B O 1
ATOM 2334 N N . LEU B 1 10 ? 7.176 -13.297 4.359 1 97 10 LEU B N 1
ATOM 2335 C CA . LEU B 1 10 ? 6.852 -13.375 2.939 1 97 10 LEU B CA 1
ATOM 2336 C C . LEU B 1 10 ? 7.875 -12.617 2.102 1 97 10 LEU B C 1
ATOM 2338 O O . LEU B 1 10 ? 8.125 -12.969 0.947 1 97 10 LEU B O 1
ATOM 2342 N N . ASN B 1 11 ? 8.461 -11.586 2.689 1 97.12 11 ASN B N 1
ATOM 2343 C CA . ASN B 1 11 ? 9.477 -10.773 2.018 1 97.12 11 ASN B CA 1
ATOM 2344 C C . ASN B 1 11 ? 10.883 -11.18 2.436 1 97.12 11 ASN B C 1
ATOM 2346 O O . ASN B 1 11 ? 11.648 -10.352 2.934 1 97.12 11 ASN B O 1
ATOM 2350 N N . SER B 1 12 ? 11.281 -12.352 2.148 1 97.19 12 SER B N 1
ATOM 2351 C CA . SER B 1 12 ? 12.492 -12.961 2.699 1 97.19 12 SER B CA 1
ATOM 2352 C C . SER B 1 12 ? 13.695 -12.719 1.793 1 97.19 12 SER B C 1
ATOM 2354 O O . SER B 1 12 ? 14.836 -12.961 2.191 1 97.19 12 SER B O 1
ATOM 2356 N N . ALA B 1 13 ? 13.5 -12.188 0.587 1 97 13 ALA B N 1
ATOM 2357 C CA . ALA B 1 13 ? 14.602 -12.039 -0.358 1 97 13 ALA B CA 1
ATOM 2358 C C . ALA B 1 13 ? 15.469 -10.836 0.001 1 97 13 ALA B C 1
ATOM 2360 O O . ALA B 1 13 ? 14.945 -9.781 0.374 1 97 13 ALA B O 1
ATOM 2361 N N . ASP B 1 14 ? 16.703 -11.031 -0.052 1 95 14 ASP B N 1
ATOM 2362 C CA . ASP B 1 14 ? 17.641 -9.914 -0.023 1 95 14 ASP B CA 1
ATOM 2363 C C . ASP B 1 14 ? 17.812 -9.305 -1.413 1 95 14 ASP B C 1
ATOM 2365 O O . ASP B 1 14 ? 18.609 -9.789 -2.215 1 95 14 ASP B O 1
ATOM 2369 N N . LEU B 1 15 ? 17.188 -8.219 -1.616 1 94.19 15 LEU B N 1
ATOM 2370 C CA . LEU B 1 15 ? 17.094 -7.656 -2.959 1 94.19 15 LEU B CA 1
ATOM 2371 C C . LEU B 1 15 ? 18.453 -7.141 -3.43 1 94.19 15 LEU B C 1
ATOM 2373 O O . LEU B 1 15 ? 18.672 -6.926 -4.625 1 94.19 15 LEU B O 1
ATOM 2377 N N . ALA B 1 16 ? 19.344 -6.93 -2.523 1 92.44 16 ALA B N 1
ATOM 2378 C CA . ALA B 1 16 ? 20.688 -6.496 -2.893 1 92.44 16 ALA B CA 1
ATOM 2379 C C . ALA B 1 16 ? 21.406 -7.574 -3.697 1 92.44 16 ALA B C 1
ATOM 2381 O O . ALA B 1 16 ? 22.391 -7.293 -4.379 1 92.44 16 ALA B O 1
ATOM 2382 N N . ALA B 1 17 ? 20.969 -8.773 -3.615 1 95.62 17 ALA B N 1
ATOM 2383 C CA . ALA B 1 17 ? 21.594 -9.898 -4.309 1 95.62 17 ALA B CA 1
ATOM 2384 C C . ALA B 1 17 ? 21 -10.086 -5.695 1 95.62 17 ALA B C 1
ATOM 2386 O O . ALA B 1 17 ? 21.359 -11.023 -6.414 1 95.62 17 ALA B O 1
ATOM 2387 N N . TYR B 1 18 ? 20.109 -9.219 -6.098 1 96.62 18 TYR B N 1
ATOM 2388 C CA . TYR B 1 18 ? 19.406 -9.391 -7.359 1 96.62 18 TYR B CA 1
ATOM 2389 C C . TYR B 1 18 ? 19.594 -8.18 -8.266 1 96.62 18 TYR B C 1
ATOM 2391 O O . TYR B 1 18 ? 19.797 -7.066 -7.785 1 96.62 18 TYR B O 1
ATOM 2399 N N . ARG B 1 19 ? 19.594 -8.438 -9.547 1 96.25 19 ARG B N 1
ATOM 2400 C CA . ARG B 1 19 ? 19.609 -7.379 -10.555 1 96.25 19 ARG B CA 1
ATOM 2401 C C . ARG B 1 19 ? 18.469 -7.543 -11.539 1 96.25 19 ARG B C 1
ATOM 2403 O O . ARG B 1 19 ? 18.141 -8.664 -11.93 1 96.25 19 ARG B O 1
ATOM 2410 N N . PRO B 1 20 ? 17.797 -6.445 -11.945 1 97.44 20 PRO B N 1
ATOM 2411 C CA . PRO B 1 20 ? 16.75 -6.539 -12.961 1 97.44 20 PRO B CA 1
ATOM 2412 C C . PRO B 1 20 ? 17.266 -7.094 -14.289 1 97.44 20 PRO B C 1
ATOM 2414 O O . PRO B 1 20 ? 18.375 -6.766 -14.711 1 97.44 20 PRO B O 1
ATOM 2417 N N . LEU B 1 21 ? 16.516 -7.934 -14.859 1 97.44 21 LEU B N 1
ATOM 2418 C CA . LEU B 1 21 ? 16.734 -8.43 -16.203 1 97.44 21 LEU B CA 1
ATOM 2419 C C . LEU B 1 21 ? 15.953 -7.613 -17.234 1 97.44 21 LEU B C 1
ATOM 2421 O O . LEU B 1 21 ? 14.727 -7.531 -17.156 1 97.44 21 LEU B O 1
ATOM 2425 N N . ILE B 1 22 ? 16.656 -7.047 -18.188 1 97.25 22 ILE B N 1
ATOM 2426 C CA . ILE B 1 22 ? 16.031 -6.191 -19.188 1 97.25 22 ILE B CA 1
ATOM 2427 C C . ILE B 1 22 ? 16 -6.906 -20.531 1 97.25 22 ILE B C 1
ATOM 2429 O O . ILE B 1 22 ? 17.031 -7.426 -20.984 1 97.25 22 ILE B O 1
ATOM 2433 N N . LEU B 1 23 ? 14.867 -7.023 -21.078 1 97.19 23 LEU B N 1
ATOM 2434 C CA . LEU B 1 23 ? 14.656 -7.559 -22.422 1 97.19 23 LEU B CA 1
ATOM 2435 C C . LEU B 1 23 ? 13.914 -6.562 -23.297 1 97.19 23 LEU B C 1
ATOM 2437 O O . LEU B 1 23 ? 12.758 -6.227 -23.016 1 97.19 23 LEU B O 1
ATOM 2441 N N . ASP B 1 24 ? 14.57 -6.039 -24.344 1 95.94 24 ASP B N 1
ATOM 2442 C CA . ASP B 1 24 ? 14.008 -5.043 -25.25 1 95.94 24 ASP B CA 1
ATOM 2443 C C . ASP B 1 24 ? 13.555 -3.801 -24.484 1 95.94 24 ASP B C 1
ATOM 2445 O O . ASP B 1 24 ? 12.445 -3.303 -24.703 1 95.94 24 ASP B O 1
ATOM 2449 N N . GLY B 1 25 ? 14.305 -3.459 -23.531 1 94.19 25 GLY B N 1
ATOM 2450 C CA . GLY B 1 25 ? 14.055 -2.236 -22.781 1 94.19 25 GLY B CA 1
ATOM 2451 C C . GLY B 1 25 ? 13.078 -2.424 -21.641 1 94.19 25 GLY B C 1
ATOM 2452 O O . GLY B 1 25 ? 12.906 -1.527 -20.812 1 94.19 25 GLY B O 1
ATOM 2453 N N . ASP B 1 26 ? 12.453 -3.645 -21.531 1 95.38 26 ASP B N 1
ATOM 2454 C CA . ASP B 1 26 ? 11.477 -3.912 -20.484 1 95.38 26 ASP B CA 1
ATOM 2455 C C . ASP B 1 26 ? 12.086 -4.742 -19.359 1 95.38 26 ASP B C 1
ATOM 2457 O O . ASP B 1 26 ? 12.766 -5.738 -19.609 1 95.38 26 ASP B O 1
ATOM 2461 N N . PRO B 1 27 ? 11.898 -4.301 -18.125 1 96.38 27 PRO B N 1
ATOM 2462 C CA . PRO B 1 27 ? 12.266 -5.195 -17.031 1 96.38 27 PRO B CA 1
ATOM 2463 C C . PRO B 1 27 ? 11.367 -6.426 -16.938 1 96.38 27 PRO B C 1
ATOM 2465 O O . PRO B 1 27 ? 10.148 -6.293 -16.781 1 96.38 27 PRO B O 1
ATOM 2468 N N . VAL B 1 28 ? 11.977 -7.645 -17.016 1 96.56 28 VAL B N 1
ATOM 2469 C CA . VAL B 1 28 ? 11.125 -8.828 -17.141 1 96.56 28 VAL B CA 1
ATOM 2470 C C . VAL B 1 28 ? 11.477 -9.836 -16.047 1 96.56 28 VAL B C 1
ATOM 2472 O O . VAL B 1 28 ? 10.859 -10.898 -15.961 1 96.56 28 VAL B O 1
ATOM 2475 N N . GLY B 1 29 ? 12.484 -9.469 -15.219 1 97.12 29 GLY B N 1
ATOM 2476 C CA . GLY B 1 29 ? 12.867 -10.406 -14.172 1 97.12 29 GLY B CA 1
ATOM 2477 C C . GLY B 1 29 ? 13.883 -9.828 -13.195 1 97.12 29 GLY B C 1
ATOM 2478 O O . GLY B 1 29 ? 14.219 -8.648 -13.281 1 97.12 29 GLY B O 1
ATOM 2479 N N . LEU B 1 30 ? 14.266 -10.695 -12.258 1 97.44 30 LEU B N 1
ATOM 2480 C CA . LEU B 1 30 ? 15.258 -10.398 -11.234 1 97.44 30 LEU B CA 1
ATOM 2481 C C . LEU B 1 30 ? 16.266 -11.539 -11.102 1 97.44 30 LEU B C 1
ATOM 2483 O O . LEU B 1 30 ? 15.953 -12.57 -10.516 1 97.44 30 LEU B O 1
ATOM 2487 N N . ILE B 1 31 ? 17.422 -11.273 -11.523 1 97.5 31 ILE B N 1
ATOM 2488 C CA . ILE B 1 31 ? 18.406 -12.352 -11.578 1 97.5 31 ILE B CA 1
ATOM 2489 C C . ILE B 1 31 ? 19.234 -12.359 -10.297 1 97.5 31 ILE B C 1
ATOM 2491 O O . ILE B 1 31 ? 19.812 -11.336 -9.922 1 97.5 31 ILE B O 1
ATOM 2495 N N . TRP B 1 32 ? 19.234 -13.516 -9.695 1 97.38 32 TRP B N 1
ATOM 2496 C CA . TRP B 1 32 ? 20.094 -13.75 -8.531 1 97.38 32 TRP B CA 1
ATOM 2497 C C . TRP B 1 32 ? 21.562 -13.773 -8.93 1 97.38 32 TRP B C 1
ATOM 2499 O O . TRP B 1 32 ? 21.938 -14.398 -9.93 1 97.38 32 TRP B O 1
ATOM 2509 N N . ARG B 1 33 ? 22.344 -13.164 -8.188 1 96.81 33 ARG B N 1
ATOM 2510 C CA . ARG B 1 33 ? 23.766 -13.141 -8.477 1 96.81 33 ARG B CA 1
ATOM 2511 C C . ARG B 1 33 ? 24.328 -14.555 -8.617 1 96.81 33 ARG B C 1
ATOM 2513 O O . ARG B 1 33 ? 25.188 -14.805 -9.461 1 96.81 33 ARG B O 1
ATOM 2520 N N . ASP B 1 34 ? 23.828 -15.453 -7.875 1 96.62 34 ASP B N 1
ATOM 2521 C CA . ASP B 1 34 ? 24.344 -16.812 -7.848 1 96.62 34 ASP B CA 1
ATOM 2522 C C . ASP B 1 34 ? 23.828 -17.625 -9.039 1 96.62 34 ASP B C 1
ATOM 2524 O O . ASP B 1 34 ? 24.312 -18.719 -9.312 1 96.62 34 ASP B O 1
ATOM 2528 N N . ASN B 1 35 ? 22.875 -17.109 -9.789 1 97.69 35 ASN B N 1
ATOM 2529 C CA . ASN B 1 35 ? 22.328 -17.781 -10.961 1 97.69 35 ASN B CA 1
ATOM 2530 C C . ASN B 1 35 ? 23 -17.312 -12.242 1 97.69 35 ASN B C 1
ATOM 2532 O O . ASN B 1 35 ? 22.844 -17.922 -13.297 1 97.69 35 ASN B O 1
ATOM 2536 N N . LEU B 1 36 ? 23.75 -16.281 -12.195 1 97.12 36 LEU B N 1
ATOM 2537 C CA . LEU B 1 36 ? 24.25 -15.602 -13.391 1 97.12 36 LEU B CA 1
ATOM 2538 C C . LEU B 1 36 ? 25.125 -16.547 -14.219 1 97.12 36 LEU B C 1
ATOM 2540 O O . LEU B 1 36 ? 24.891 -16.703 -15.422 1 97.12 36 LEU B O 1
ATOM 2544 N N . ALA B 1 37 ? 26.109 -17.141 -13.547 1 96.69 37 ALA B N 1
ATOM 2545 C CA . ALA B 1 37 ? 27.016 -18.047 -14.25 1 96.69 37 ALA B CA 1
ATOM 2546 C C . ALA B 1 37 ? 26.25 -19.219 -14.867 1 96.69 37 ALA B C 1
ATOM 2548 O O . ALA B 1 37 ? 26.516 -19.609 -16.016 1 96.69 37 ALA B O 1
ATOM 2549 N N . ARG B 1 38 ? 25.328 -19.703 -14.133 1 96.38 38 ARG B N 1
ATOM 2550 C CA . ARG B 1 38 ? 24.516 -20.828 -14.594 1 96.38 38 ARG B CA 1
ATOM 2551 C C . ARG B 1 38 ? 23.719 -20.453 -15.844 1 96.38 38 ARG B C 1
ATOM 2553 O O . ARG B 1 38 ? 23.656 -21.219 -16.797 1 96.38 38 ARG B O 1
ATOM 2560 N N . LEU B 1 39 ? 23.109 -19.297 -15.875 1 97.69 39 LEU B N 1
ATOM 2561 C CA . LEU B 1 39 ? 22.297 -18.844 -17 1 97.69 39 LEU B CA 1
ATOM 2562 C C . LEU B 1 39 ? 23.172 -18.625 -18.234 1 97.69 39 LEU B C 1
ATOM 2564 O O . LEU B 1 39 ? 22.781 -19.016 -19.344 1 97.69 39 LEU B O 1
ATOM 2568 N N . ARG B 1 40 ? 24.328 -18.109 -18.031 1 96.38 40 ARG B N 1
ATOM 2569 C CA . ARG B 1 40 ? 25.266 -17.906 -19.141 1 96.38 40 ARG B CA 1
ATOM 2570 C C . ARG B 1 40 ? 25.734 -19.25 -19.688 1 96.38 40 ARG B C 1
ATOM 2572 O O . ARG B 1 40 ? 25.828 -19.422 -20.906 1 96.38 40 ARG B O 1
ATOM 2579 N N . ASP B 1 41 ? 25.969 -20.109 -18.797 1 95.75 41 ASP B N 1
ATOM 2580 C CA . ASP B 1 41 ? 26.422 -21.438 -19.203 1 95.75 41 ASP B CA 1
ATOM 2581 C C . ASP B 1 41 ? 25.375 -22.156 -20.047 1 95.75 41 ASP B C 1
ATOM 2583 O O . ASP B 1 41 ? 25.703 -22.984 -20.906 1 95.75 41 ASP B O 1
ATOM 2587 N N . HIS B 1 42 ? 24.156 -21.75 -19.844 1 94.88 42 HIS B N 1
ATOM 2588 C CA . HIS B 1 42 ? 23.078 -22.375 -20.609 1 94.88 42 HIS B CA 1
ATOM 2589 C C . HIS B 1 42 ? 22.688 -21.531 -21.812 1 94.88 42 HIS B C 1
ATOM 2591 O O . HIS B 1 42 ? 21.609 -21.734 -22.391 1 94.88 42 HIS B O 1
ATOM 2597 N N . GLY B 1 43 ? 23.484 -20.547 -22.109 1 91.88 43 GLY B N 1
ATOM 2598 C CA . GLY B 1 43 ? 23.359 -19.922 -23.422 1 91.88 43 GLY B CA 1
ATOM 2599 C C . GLY B 1 43 ? 22.672 -18.578 -23.375 1 91.88 43 GLY B C 1
ATOM 2600 O O . GLY B 1 43 ? 22.438 -17.953 -24.422 1 91.88 43 GLY B O 1
ATOM 2601 N N . LEU B 1 44 ? 22.25 -18.094 -22.234 1 96.5 44 LEU B N 1
ATOM 2602 C CA . LEU B 1 44 ? 21.672 -16.75 -22.172 1 96.5 44 LEU B CA 1
ATOM 2603 C C . LEU B 1 44 ? 22.766 -15.695 -22.312 1 96.5 44 LEU B C 1
ATOM 2605 O O . LEU B 1 44 ? 23.719 -15.672 -21.516 1 96.5 44 LEU B O 1
ATOM 2609 N N . ASP B 1 45 ? 22.672 -14.859 -23.312 1 97.62 45 ASP B N 1
ATOM 2610 C CA . ASP B 1 45 ? 23.594 -13.75 -23.516 1 97.62 45 ASP B CA 1
ATOM 2611 C C . ASP B 1 45 ? 23.219 -12.562 -22.625 1 97.62 45 ASP B C 1
ATOM 2613 O O . ASP B 1 45 ? 22.469 -11.68 -23.047 1 97.62 45 ASP B O 1
ATOM 2617 N N . LEU B 1 46 ? 23.766 -12.586 -21.453 1 97.88 46 LEU B N 1
ATOM 2618 C CA . LEU B 1 46 ? 23.484 -11.555 -20.453 1 97.88 46 LEU B CA 1
ATOM 2619 C C . LEU B 1 46 ? 24.672 -10.602 -20.312 1 97.88 46 LEU B C 1
ATOM 2621 O O . LEU B 1 46 ? 25.781 -11.023 -19.984 1 97.88 46 LEU B O 1
ATOM 2625 N N . ARG B 1 47 ? 24.391 -9.344 -20.516 1 97.62 47 ARG B N 1
ATOM 2626 C CA . ARG B 1 47 ? 25.438 -8.328 -20.422 1 97.62 47 ARG B CA 1
ATOM 2627 C C . ARG B 1 47 ? 25.203 -7.402 -19.234 1 97.62 47 ARG B C 1
ATOM 2629 O O . ARG B 1 47 ? 24.062 -7.023 -18.953 1 97.62 47 ARG B O 1
ATOM 2636 N N . ASP B 1 48 ? 26.297 -7.055 -18.609 1 96.12 48 ASP B N 1
ATOM 2637 C CA . ASP B 1 48 ? 26.234 -6.168 -17.453 1 96.12 48 ASP B CA 1
ATOM 2638 C C . ASP B 1 48 ? 26.016 -4.719 -17.891 1 96.12 48 ASP B C 1
ATOM 2640 O O . ASP B 1 48 ? 26.672 -4.227 -18.812 1 96.12 48 ASP B O 1
ATOM 2644 N N . ASP B 1 49 ? 25.094 -4.094 -17.312 1 94.19 49 ASP B N 1
ATOM 2645 C CA . ASP B 1 49 ? 24.812 -2.674 -17.484 1 94.19 49 ASP B CA 1
ATOM 2646 C C . ASP B 1 49 ? 24.562 -1.995 -16.141 1 94.19 49 ASP B C 1
ATOM 2648 O O . ASP B 1 49 ? 23.453 -1.523 -15.875 1 94.19 49 ASP B O 1
ATOM 2652 N N . GLY B 1 50 ? 25.641 -1.902 -15.312 1 90.81 50 GLY B N 1
ATOM 2653 C CA . GLY B 1 50 ? 25.516 -1.319 -13.984 1 90.81 50 GLY B CA 1
ATOM 2654 C C . GLY B 1 50 ? 24.688 -2.166 -13.039 1 90.81 50 GLY B C 1
ATOM 2655 O O . GLY B 1 50 ? 25.047 -3.311 -12.742 1 90.81 50 GLY B O 1
ATOM 2656 N N . ASP B 1 51 ? 23.547 -1.545 -12.656 1 91.25 51 ASP B N 1
ATOM 2657 C CA . ASP B 1 51 ? 22.688 -2.211 -11.68 1 91.25 51 ASP B CA 1
ATOM 2658 C C . ASP B 1 51 ? 21.641 -3.082 -12.367 1 91.25 51 ASP B C 1
ATOM 2660 O O . ASP B 1 51 ? 20.734 -3.607 -11.711 1 91.25 51 ASP B O 1
ATOM 2664 N N . ARG B 1 52 ? 21.875 -3.312 -13.727 1 96.38 52 ARG B N 1
ATOM 2665 C CA . ARG B 1 52 ? 20.938 -4.133 -14.484 1 96.38 52 ARG B CA 1
ATOM 2666 C C . ARG B 1 52 ? 21.672 -5.137 -15.367 1 96.38 52 ARG B C 1
ATOM 2668 O O . ARG B 1 52 ? 22.891 -5.02 -15.57 1 96.38 52 ARG B O 1
ATOM 2675 N N . LEU B 1 53 ? 20.953 -6.156 -15.82 1 97.38 53 LEU B N 1
ATOM 2676 C CA . LEU B 1 53 ? 21.422 -7.137 -16.797 1 97.38 53 LEU B CA 1
ATOM 2677 C C . LEU B 1 53 ? 20.594 -7.066 -18.078 1 97.38 53 LEU B C 1
ATOM 2679 O O . LEU B 1 53 ? 19.359 -7.105 -18.031 1 97.38 53 LEU B O 1
ATOM 2683 N N . ILE B 1 54 ? 21.266 -6.934 -19.188 1 97.88 54 ILE B N 1
ATOM 2684 C CA . ILE B 1 54 ? 20.578 -6.902 -20.484 1 97.88 54 ILE B CA 1
ATOM 2685 C C . ILE B 1 54 ? 20.672 -8.273 -2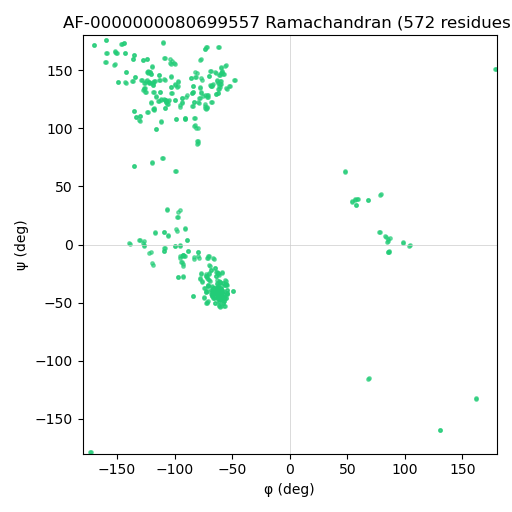1.141 1 97.88 54 ILE B C 1
ATOM 2687 O O . ILE B 1 54 ? 21.766 -8.805 -21.328 1 97.88 54 ILE B O 1
ATOM 2691 N N . TRP B 1 55 ? 19.547 -8.867 -21.5 1 98.19 55 TRP B N 1
ATOM 2692 C CA . TRP B 1 55 ? 19.516 -10.109 -22.266 1 98.19 55 TRP B CA 1
ATOM 2693 C C . TRP B 1 55 ? 19.469 -9.836 -23.766 1 98.19 55 TRP B C 1
ATOM 2695 O O . TRP B 1 55 ? 18.453 -9.367 -24.281 1 98.19 55 TRP B O 1
ATOM 2705 N N . TYR B 1 56 ? 20.547 -10.086 -24.406 1 97.56 56 TYR B N 1
ATOM 2706 C CA . TYR B 1 56 ? 20.578 -10.023 -25.859 1 97.56 56 TYR B CA 1
ATOM 2707 C C . TYR B 1 56 ? 20 -11.289 -26.469 1 97.56 56 TYR B C 1
ATOM 2709 O O . TYR B 1 56 ? 20.75 -12.227 -26.781 1 97.56 56 TYR B O 1
ATOM 2717 N N . ALA B 1 57 ? 18.734 -11.289 -26.641 1 96.62 57 ALA B N 1
ATOM 2718 C CA . ALA B 1 57 ? 18 -12.43 -27.156 1 96.62 57 ALA B CA 1
ATOM 2719 C C . ALA B 1 57 ? 17.609 -12.219 -28.625 1 96.62 57 ALA B C 1
ATOM 2721 O O . ALA B 1 57 ? 17.594 -11.086 -29.109 1 96.62 57 ALA B O 1
ATOM 2722 N N . PRO B 1 58 ? 17.328 -13.32 -29.312 1 96.56 58 PRO B N 1
ATOM 2723 C CA . PRO B 1 58 ? 16.781 -13.156 -30.656 1 96.56 58 PRO B CA 1
ATOM 2724 C C . PRO B 1 58 ? 15.516 -12.312 -30.672 1 96.56 58 PRO B C 1
ATOM 2726 O O . PRO B 1 58 ? 14.781 -12.273 -29.688 1 96.56 58 PRO B O 1
ATOM 2729 N N . ALA B 1 59 ? 15.242 -11.664 -31.797 1 94.12 59 ALA B N 1
ATOM 2730 C CA . ALA B 1 59 ? 14.047 -10.828 -31.922 1 94.12 59 ALA B CA 1
ATOM 2731 C C . ALA B 1 59 ? 12.789 -11.688 -32 1 94.12 59 ALA B C 1
ATOM 2733 O O . ALA B 1 59 ? 11.719 -11.266 -31.562 1 94.12 59 ALA B O 1
ATOM 2734 N N . ASP B 1 60 ? 12.93 -12.836 -32.469 1 96.25 60 ASP B N 1
ATOM 2735 C CA . ASP B 1 60 ? 11.812 -13.75 -32.688 1 96.25 60 ASP B CA 1
ATOM 2736 C C . ASP B 1 60 ? 11.281 -14.32 -31.375 1 96.25 60 ASP B C 1
ATOM 2738 O O . ASP B 1 60 ? 12.039 -14.891 -30.594 1 96.25 60 ASP B O 1
ATOM 2742 N N . PHE B 1 61 ? 9.977 -14.211 -31.188 1 96.88 61 PHE B N 1
ATOM 2743 C CA . PHE B 1 61 ? 9.297 -14.656 -29.969 1 96.88 61 PHE B CA 1
ATOM 2744 C C . PHE B 1 61 ? 9.477 -16.156 -29.781 1 96.88 61 PHE B C 1
ATOM 2746 O O . PHE B 1 61 ? 9.766 -16.625 -28.672 1 96.88 61 PHE B O 1
ATOM 2753 N N . ALA B 1 62 ? 9.297 -16.906 -30.812 1 97.44 62 ALA B N 1
ATOM 2754 C CA . ALA B 1 62 ? 9.422 -18.359 -30.766 1 97.44 62 ALA B CA 1
ATOM 2755 C C . ALA B 1 62 ? 10.844 -18.766 -30.391 1 97.44 62 ALA B C 1
ATOM 2757 O O . ALA B 1 62 ? 11.047 -19.734 -29.656 1 97.44 62 ALA B O 1
ATOM 2758 N N . ALA B 1 63 ? 11.773 -18.078 -30.938 1 97.44 63 ALA B N 1
ATOM 2759 C CA . ALA B 1 63 ? 13.172 -18.391 -30.656 1 97.44 63 ALA B CA 1
ATOM 2760 C C . ALA B 1 63 ? 13.508 -18.125 -29.188 1 97.44 63 ALA B C 1
ATOM 2762 O O . ALA B 1 63 ? 14.219 -18.906 -28.547 1 97.44 63 ALA B O 1
ATOM 2763 N N . ARG B 1 64 ? 13.008 -17.047 -28.625 1 97.69 64 ARG B N 1
ATOM 2764 C CA . ARG B 1 64 ? 13.195 -16.734 -27.219 1 97.69 64 ARG B CA 1
ATOM 2765 C C . ARG B 1 64 ? 12.609 -17.828 -26.328 1 97.69 64 ARG B C 1
ATOM 2767 O O . ARG B 1 64 ? 13.242 -18.266 -25.375 1 97.69 64 ARG B O 1
ATOM 2774 N N . ASN B 1 65 ? 11.422 -18.219 -26.719 1 97.69 65 ASN B N 1
ATOM 2775 C CA . ASN B 1 65 ? 10.742 -19.266 -25.953 1 97.69 65 ASN B CA 1
ATOM 2776 C C . ASN B 1 65 ? 11.516 -20.578 -25.984 1 97.69 65 ASN B C 1
ATOM 2778 O O . ASN B 1 65 ? 11.578 -21.281 -24.984 1 97.69 65 ASN B O 1
ATOM 2782 N N . ALA B 1 66 ? 12.055 -20.844 -27.125 1 97.5 66 ALA B N 1
ATOM 2783 C CA . ALA B 1 66 ? 12.836 -22.062 -27.266 1 97.5 66 ALA B CA 1
ATOM 2784 C C . ALA B 1 66 ? 14.055 -22.047 -26.344 1 97.5 66 ALA B C 1
ATOM 2786 O O . ALA B 1 66 ? 14.391 -23.047 -25.719 1 97.5 66 ALA B O 1
ATOM 2787 N N . ILE B 1 67 ? 14.711 -20.953 -26.266 1 97.56 67 ILE B N 1
ATOM 2788 C CA . ILE B 1 67 ? 15.875 -20.797 -25.391 1 97.56 67 ILE B CA 1
ATOM 2789 C C . ILE B 1 67 ? 15.469 -21.031 -23.938 1 97.56 67 ILE B C 1
ATOM 2791 O O . ILE B 1 67 ? 16.141 -21.781 -23.219 1 97.56 67 ILE B O 1
ATOM 2795 N N . LEU B 1 68 ? 14.398 -20.438 -23.547 1 97.88 68 LEU B N 1
ATOM 2796 C CA . LEU B 1 68 ? 13.953 -20.547 -22.172 1 97.88 68 LEU B CA 1
ATOM 2797 C C . LEU B 1 68 ? 13.438 -21.953 -21.875 1 97.88 68 LEU B C 1
ATOM 2799 O O . LEU B 1 68 ? 13.586 -22.438 -20.75 1 97.88 68 LEU B O 1
ATOM 2803 N N . ALA B 1 69 ? 12.82 -22.531 -22.875 1 97.75 69 ALA B N 1
ATOM 2804 C CA . ALA B 1 69 ? 12.375 -23.922 -22.703 1 97.75 69 ALA B CA 1
ATOM 2805 C C . ALA B 1 69 ? 13.562 -24.859 -22.469 1 97.75 69 ALA B C 1
ATOM 2807 O O . ALA B 1 69 ? 13.516 -25.719 -21.594 1 97.75 69 ALA B O 1
ATOM 2808 N N . GLU B 1 70 ? 14.547 -24.703 -23.266 1 97.56 70 GLU B N 1
ATOM 2809 C CA . GLU B 1 70 ? 15.758 -25.516 -23.109 1 97.56 70 GLU B CA 1
ATOM 2810 C C . GLU B 1 70 ? 16.406 -25.281 -21.75 1 97.56 70 GLU B C 1
ATOM 2812 O O . GLU B 1 70 ? 16.859 -26.234 -21.109 1 97.56 70 GLU B O 1
ATOM 2817 N N . LEU B 1 71 ? 16.484 -24.062 -21.406 1 97.75 71 LEU B N 1
ATOM 2818 C CA . LEU B 1 71 ? 17.016 -23.719 -20.094 1 97.75 71 LEU B CA 1
ATOM 2819 C C . LEU B 1 71 ? 16.234 -24.422 -18.984 1 97.75 71 LEU B C 1
ATOM 2821 O O . LEU B 1 71 ? 16.828 -25.062 -18.125 1 97.75 71 LEU B O 1
ATOM 2825 N N . ALA B 1 72 ? 14.922 -24.266 -18.984 1 98 72 ALA B N 1
ATOM 2826 C CA . ALA B 1 72 ? 14.062 -24.844 -17.953 1 98 72 ALA B CA 1
ATOM 2827 C C . ALA B 1 72 ? 14.234 -26.359 -17.891 1 98 72 ALA B C 1
ATOM 2829 O O . ALA B 1 72 ? 14.352 -26.938 -16.812 1 98 72 ALA B O 1
ATOM 2830 N N . GLN B 1 73 ? 14.297 -27 -19.031 1 97.88 73 GLN B N 1
ATOM 2831 C CA . GLN B 1 73 ? 14.453 -28.453 -19.094 1 97.88 73 GLN B CA 1
ATOM 2832 C C . GLN B 1 73 ? 15.805 -28.875 -18.531 1 97.88 73 GLN B C 1
ATOM 2834 O O . GLN B 1 73 ? 15.891 -29.859 -17.797 1 97.88 73 GLN B O 1
ATOM 2839 N N . ALA B 1 74 ? 16.797 -28.234 -18.906 1 97.88 74 ALA B N 1
ATOM 2840 C CA . ALA B 1 74 ? 18.141 -28.547 -18.422 1 97.88 74 ALA B CA 1
ATOM 2841 C C . ALA B 1 74 ? 18.203 -28.422 -16.891 1 97.88 74 ALA B C 1
ATOM 2843 O O . ALA B 1 74 ? 18.766 -29.297 -16.219 1 97.88 74 ALA B O 1
ATOM 2844 N N . LEU B 1 75 ? 17.656 -27.359 -16.422 1 97.69 75 LEU B N 1
ATOM 2845 C CA . LEU B 1 75 ? 17.688 -27.125 -14.984 1 97.69 75 LEU B CA 1
ATOM 2846 C C . LEU B 1 75 ? 16.844 -28.141 -14.242 1 97.69 75 LEU B C 1
ATOM 2848 O O . LEU B 1 75 ? 17.156 -28.531 -13.117 1 97.69 75 LEU B O 1
ATOM 2852 N N . ALA B 1 76 ? 15.711 -28.531 -14.859 1 97.69 76 ALA B N 1
ATOM 2853 C CA . ALA B 1 76 ? 14.898 -29.594 -14.281 1 97.69 76 ALA B CA 1
ATOM 2854 C C . ALA B 1 76 ? 15.688 -30.906 -14.234 1 97.69 76 ALA B C 1
ATOM 2856 O O . ALA B 1 76 ? 15.633 -31.625 -13.234 1 97.69 76 ALA B O 1
ATOM 2857 N N . ALA B 1 77 ? 16.391 -31.203 -15.25 1 97.25 77 ALA B N 1
ATOM 2858 C CA . ALA B 1 77 ? 17.203 -32.406 -15.328 1 97.25 77 ALA B CA 1
ATOM 2859 C C . ALA B 1 77 ? 18.281 -32.438 -14.258 1 97.25 77 ALA B C 1
ATOM 2861 O O . ALA B 1 77 ? 18.625 -33.469 -13.727 1 97.25 77 ALA B O 1
ATOM 2862 N N . GLU B 1 78 ? 18.766 -31.281 -13.883 1 95.62 78 GLU B N 1
ATOM 2863 C CA . GLU B 1 78 ? 19.797 -31.125 -12.859 1 95.62 78 GLU B CA 1
ATOM 2864 C C . GLU B 1 78 ? 19.203 -31.141 -11.461 1 95.62 78 GLU B C 1
ATOM 2866 O O . GLU B 1 78 ? 19.922 -31.172 -10.469 1 95.62 78 GLU B O 1
ATOM 2871 N N . GLY B 1 79 ? 17.922 -31.062 -11.438 1 96.31 79 GLY B N 1
ATOM 2872 C CA . GLY B 1 79 ? 17.266 -31.016 -10.141 1 96.31 79 GLY B CA 1
ATOM 2873 C C . GLY B 1 79 ? 17.172 -29.625 -9.555 1 96.31 79 GLY B C 1
ATOM 2874 O O . GLY B 1 79 ? 16.719 -29.453 -8.422 1 96.31 79 GLY B O 1
ATOM 2875 N N . TYR B 1 80 ? 17.609 -28.609 -10.32 1 97.12 80 TYR B N 1
ATOM 2876 C CA . TYR B 1 80 ? 17.609 -27.219 -9.852 1 97.12 80 TYR B CA 1
ATOM 2877 C C . TYR B 1 80 ? 16.203 -26.625 -9.93 1 97.12 80 TYR B C 1
ATOM 2879 O O . TYR B 1 80 ? 15.875 -25.703 -9.18 1 97.12 80 TYR B O 1
ATOM 2887 N N . VAL B 1 81 ? 15.406 -27.078 -10.852 1 96.38 81 VAL B N 1
ATOM 2888 C CA . VAL B 1 81 ? 13.992 -26.734 -10.977 1 96.38 81 VAL B CA 1
ATOM 2889 C C . VAL B 1 81 ? 13.133 -27.969 -10.656 1 96.38 81 VAL B C 1
ATOM 2891 O O . VAL B 1 81 ? 13.336 -29.031 -11.234 1 96.38 81 VAL B O 1
ATOM 2894 N N . ARG B 1 82 ? 12.266 -27.828 -9.734 1 93.25 82 ARG B N 1
ATOM 2895 C CA . ARG B 1 82 ? 11.352 -28.891 -9.328 1 93.25 82 ARG B CA 1
ATOM 2896 C C . ARG B 1 82 ? 9.898 -28.422 -9.43 1 93.25 82 ARG B C 1
ATOM 2898 O O . ARG B 1 82 ? 9.625 -27.234 -9.555 1 93.25 82 ARG B O 1
ATOM 2905 N N . GLY B 1 83 ? 8.992 -29.406 -9.492 1 89.69 83 GLY B N 1
ATOM 2906 C CA . GLY B 1 83 ? 7.574 -29.078 -9.5 1 89.69 83 GLY B CA 1
ATOM 2907 C C . GLY B 1 83 ? 7.074 -28.609 -10.852 1 89.69 83 GLY B C 1
ATOM 2908 O O . GLY B 1 83 ? 6.328 -27.625 -10.945 1 89.69 83 GLY B O 1
ATOM 2909 N N . TRP B 1 84 ? 7.527 -29.297 -11.859 1 91.75 84 TRP B N 1
ATOM 2910 C CA . TRP B 1 84 ? 7.105 -28.969 -13.211 1 91.75 84 TRP B CA 1
ATOM 2911 C C . TRP B 1 84 ? 5.586 -28.906 -13.312 1 91.75 84 TRP B C 1
ATOM 2913 O O . TRP B 1 84 ? 4.887 -29.766 -12.766 1 91.75 84 TRP B O 1
ATOM 2923 N N . ARG B 1 85 ? 4.953 -27.906 -13.992 1 86.19 85 ARG B N 1
ATOM 2924 C CA . ARG B 1 85 ? 3.508 -27.703 -14 1 86.19 85 ARG B CA 1
ATOM 2925 C C . ARG B 1 85 ? 2.949 -27.812 -15.414 1 86.19 85 ARG B C 1
ATOM 2927 O O . ARG B 1 85 ? 1.735 -27.922 -15.602 1 86.19 85 ARG B O 1
ATOM 2934 N N . ASN B 1 86 ? 3.809 -27.734 -16.375 1 90.19 86 ASN B N 1
ATOM 2935 C CA . ASN B 1 86 ? 3.385 -27.594 -17.75 1 90.19 86 ASN B CA 1
ATOM 2936 C C . ASN B 1 86 ? 2.527 -26.344 -17.953 1 90.19 86 ASN B C 1
ATOM 2938 O O . ASN B 1 86 ? 1.466 -26.406 -18.578 1 90.19 86 ASN B O 1
ATOM 2942 N N . GLU B 1 87 ? 2.865 -25.266 -17.312 1 89.5 87 GLU B N 1
ATOM 2943 C CA . GLU B 1 87 ? 2.234 -23.953 -17.406 1 89.5 87 GLU B CA 1
ATOM 2944 C C . GLU B 1 87 ? 3.262 -22.875 -17.719 1 89.5 87 GLU B C 1
ATOM 2946 O O . GLU B 1 87 ? 4.344 -22.844 -17.125 1 89.5 87 GLU B O 1
ATOM 2951 N N . GLN B 1 88 ? 2.896 -22.047 -18.672 1 94 88 GLN B N 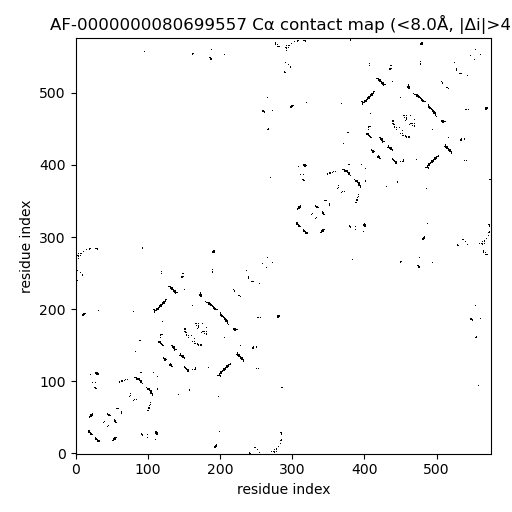1
ATOM 2952 C CA . GLN B 1 88 ? 3.811 -20.984 -19.078 1 94 88 GLN B CA 1
ATOM 2953 C C . GLN B 1 88 ? 3.463 -19.656 -18.391 1 94 88 GLN B C 1
ATOM 2955 O O . GLN B 1 88 ? 2.287 -19.344 -18.219 1 94 88 GLN B O 1
ATOM 2960 N N . LEU B 1 89 ? 4.449 -19.031 -17.938 1 94.62 89 LEU B N 1
ATOM 2961 C CA . LEU B 1 89 ? 4.32 -17.672 -17.422 1 94.62 89 LEU B CA 1
ATOM 2962 C C . LEU B 1 89 ? 4.965 -16.672 -18.375 1 94.62 89 LEU B C 1
ATOM 2964 O O . LEU B 1 89 ? 6.02 -16.938 -18.953 1 94.62 89 LEU B O 1
ATOM 2968 N N . PRO B 1 90 ? 4.379 -15.586 -18.516 1 96 90 PRO B N 1
ATOM 2969 C CA . PRO B 1 90 ? 4.918 -14.57 -19.422 1 96 90 PRO B CA 1
ATOM 2970 C C . PRO B 1 90 ? 6 -13.711 -18.781 1 96 90 PRO B C 1
ATOM 2972 O O . PRO B 1 90 ? 5.898 -13.375 -17.594 1 96 90 PRO B O 1
ATOM 2975 N N . LEU B 1 91 ? 7.059 -13.469 -19.5 1 96.19 91 LEU B N 1
ATOM 2976 C CA . LEU B 1 91 ? 7.996 -12.406 -19.156 1 96.19 91 LEU B CA 1
ATOM 2977 C C . LEU B 1 91 ? 7.504 -11.062 -19.672 1 96.19 91 LEU B C 1
ATOM 2979 O O . LEU B 1 91 ? 7.445 -10.836 -20.891 1 96.19 91 LEU B O 1
ATOM 2983 N N . LEU B 1 92 ? 7.098 -10.219 -18.844 1 94.44 92 LEU B N 1
ATOM 2984 C CA . LEU B 1 92 ? 6.602 -8.891 -19.188 1 94.44 92 LEU B CA 1
ATOM 2985 C C . LEU B 1 92 ? 6.828 -7.91 -18.047 1 94.44 92 LEU B C 1
ATOM 2987 O O . LEU B 1 92 ? 7 -8.32 -16.891 1 94.44 92 LEU B O 1
ATOM 2991 N N . ALA B 1 93 ? 6.898 -6.676 -18.406 1 92.94 93 ALA B N 1
ATOM 2992 C CA . ALA B 1 93 ? 7.105 -5.637 -17.406 1 92.94 93 ALA B CA 1
ATOM 2993 C C . ALA B 1 93 ? 5.887 -5.5 -16.5 1 92.94 93 ALA B C 1
ATOM 2995 O O . ALA B 1 93 ? 6.023 -5.27 -15.289 1 92.94 93 ALA B O 1
ATOM 2996 N N . ASN B 1 94 ? 4.742 -5.543 -17.047 1 91.62 94 ASN B N 1
ATOM 2997 C CA . ASN B 1 94 ? 3.447 -5.625 -16.391 1 91.62 94 ASN B CA 1
ATOM 2998 C C . ASN B 1 94 ? 2.363 -6.148 -17.328 1 91.62 94 ASN B C 1
ATOM 3000 O O . ASN B 1 94 ? 2.611 -6.355 -18.516 1 91.62 94 ASN B O 1
ATOM 3004 N N . LEU B 1 95 ? 1.19 -6.336 -16.859 1 92.88 95 LEU B N 1
ATOM 3005 C CA . LEU B 1 95 ? 0.163 -7.047 -17.609 1 92.88 95 LEU B CA 1
ATOM 3006 C C . LEU B 1 95 ? -0.327 -6.211 -18.797 1 92.88 95 LEU B C 1
ATOM 3008 O O . LEU B 1 95 ? -1.02 -6.719 -19.672 1 92.88 95 LEU B O 1
ATOM 3012 N N . HIS B 1 96 ? 0.069 -4.891 -18.875 1 92.81 96 HIS B N 1
ATOM 3013 C CA . HIS B 1 96 ? -0.36 -4.012 -19.953 1 92.81 96 HIS B CA 1
ATOM 3014 C C . HIS B 1 96 ? 0.773 -3.764 -20.938 1 92.81 96 HIS B C 1
ATOM 3016 O O . HIS B 1 96 ? 0.663 -2.9 -21.812 1 92.81 96 HIS B O 1
ATOM 3022 N N . ARG B 1 97 ? 1.853 -4.461 -20.797 1 93.12 97 ARG B N 1
ATOM 3023 C CA . ARG B 1 97 ? 3.012 -4.391 -21.672 1 93.12 97 ARG B CA 1
ATOM 3024 C C . ARG B 1 97 ? 3.137 -5.652 -22.516 1 93.12 97 ARG B C 1
ATOM 3026 O O . ARG B 1 97 ? 2.537 -6.684 -22.203 1 93.12 97 ARG B O 1
ATOM 3033 N N . PRO B 1 98 ? 3.861 -5.559 -23.578 1 94.12 98 PRO B N 1
ATOM 3034 C CA . PRO B 1 98 ? 4.004 -6.738 -24.422 1 94.12 98 PRO B CA 1
ATOM 3035 C C . PRO B 1 98 ? 4.707 -7.898 -23.719 1 94.12 98 PRO B C 1
ATOM 3037 O O . PRO B 1 98 ? 5.641 -7.68 -22.953 1 94.12 98 PRO B O 1
ATOM 3040 N N . VAL B 1 99 ? 4.199 -9.078 -24.016 1 96.19 99 VAL B N 1
ATOM 3041 C CA . VAL B 1 99 ? 4.883 -10.297 -23.578 1 96.19 99 VAL B CA 1
ATOM 3042 C C . VAL B 1 99 ? 6.16 -10.484 -24.391 1 96.19 99 VAL B C 1
ATOM 3044 O O . VAL B 1 99 ? 6.125 -10.508 -25.625 1 96.19 99 VAL B O 1
ATOM 3047 N N . ARG B 1 100 ? 7.277 -10.648 -23.688 1 97 100 ARG B N 1
ATOM 3048 C CA . ARG B 1 100 ? 8.57 -10.719 -24.359 1 97 100 ARG B CA 1
ATOM 3049 C C . ARG B 1 100 ? 9 -12.172 -24.562 1 97 100 ARG B C 1
ATOM 3051 O O . ARG B 1 100 ? 9.742 -12.469 -25.5 1 97 100 ARG B O 1
ATOM 3058 N N . ALA B 1 101 ? 8.562 -13 -23.734 1 97.62 101 ALA B N 1
ATOM 3059 C CA . ALA B 1 101 ? 8.867 -14.43 -23.781 1 97.62 101 ALA B CA 1
ATOM 3060 C C . ALA B 1 101 ? 8 -15.211 -22.797 1 97.62 101 ALA B C 1
ATOM 3062 O O . ALA B 1 101 ? 7.215 -14.617 -22.062 1 97.62 101 ALA B O 1
ATOM 3063 N N . LEU B 1 102 ? 8.078 -16.5 -22.875 1 97.44 102 LEU B N 1
ATOM 3064 C CA . LEU B 1 102 ? 7.395 -17.406 -21.953 1 97.44 102 LEU B CA 1
ATOM 3065 C C . LEU B 1 102 ? 8.383 -18.344 -21.281 1 97.44 102 LEU B C 1
ATOM 3067 O O . LEU B 1 102 ? 9.391 -18.719 -21.891 1 97.44 102 LEU B O 1
ATOM 3071 N N . ILE B 1 103 ? 8.07 -18.688 -20.094 1 97.12 103 ILE B N 1
ATOM 3072 C CA . ILE B 1 103 ? 8.906 -19.656 -19.391 1 97.12 103 ILE B CA 1
ATOM 3073 C C . ILE B 1 103 ? 8.023 -20.594 -18.562 1 97.12 103 ILE B C 1
ATOM 3075 O O . ILE B 1 103 ? 6.941 -20.203 -18.109 1 97.12 103 ILE B O 1
ATOM 3079 N N . GLU B 1 104 ? 8.477 -21.828 -18.422 1 96.31 104 GLU B N 1
ATOM 3080 C CA . GLU B 1 104 ? 7.812 -22.766 -17.531 1 96.31 104 GLU B CA 1
ATOM 3081 C C . GLU B 1 104 ? 7.68 -22.203 -16.125 1 96.31 104 GLU B C 1
ATOM 3083 O O . GLU B 1 104 ? 8.648 -21.688 -15.562 1 96.31 104 GLU B O 1
ATOM 3088 N N . ARG B 1 105 ? 6.512 -22.328 -15.531 1 93.56 105 ARG B N 1
ATOM 3089 C CA . ARG B 1 105 ? 6.195 -21.766 -14.219 1 93.56 105 ARG B CA 1
ATOM 3090 C C . ARG B 1 105 ? 7.203 -22.219 -13.172 1 93.56 105 ARG B C 1
ATOM 3092 O O . ARG B 1 105 ? 7.633 -21.422 -12.328 1 93.56 105 ARG B O 1
ATOM 3099 N N . ALA B 1 106 ? 7.566 -23.469 -13.195 1 93.88 106 ALA B N 1
ATOM 3100 C CA . ALA B 1 106 ? 8.484 -24.016 -12.203 1 93.88 106 ALA B CA 1
ATOM 3101 C C . ALA B 1 106 ? 9.859 -23.359 -12.297 1 93.88 106 ALA B C 1
ATOM 3103 O O . ALA B 1 106 ? 10.609 -23.328 -11.312 1 93.88 106 ALA B O 1
ATOM 3104 N N . ALA B 1 107 ? 10.227 -22.797 -13.43 1 97.12 107 ALA B N 1
ATOM 3105 C CA . ALA B 1 107 ? 11.539 -22.203 -13.656 1 97.12 107 ALA B CA 1
ATOM 3106 C C . ALA B 1 107 ? 11.477 -20.672 -13.5 1 97.12 107 ALA B C 1
ATOM 3108 O O . ALA B 1 107 ? 12.5 -20 -13.547 1 97.12 107 ALA B O 1
ATOM 3109 N N . ALA B 1 108 ? 10.328 -20.172 -13.234 1 96.19 108 ALA B N 1
ATOM 3110 C CA . ALA B 1 108 ? 10.102 -18.734 -13.172 1 96.19 108 ALA B CA 1
ATOM 3111 C C . ALA B 1 108 ? 10.984 -18.078 -12.117 1 96.19 108 ALA B C 1
ATOM 3113 O O . ALA B 1 108 ? 11.555 -17 -12.344 1 96.19 108 ALA B O 1
ATOM 3114 N N . PRO B 1 109 ? 11.18 -18.719 -10.984 1 97 109 PRO B N 1
ATOM 3115 C CA . PRO B 1 109 ? 12 -18.094 -9.945 1 97 109 PRO B CA 1
ATOM 3116 C C . PRO B 1 109 ? 13.453 -17.906 -10.383 1 97 109 PRO B C 1
ATOM 3118 O O . PRO B 1 109 ? 14.125 -16.969 -9.93 1 97 109 PRO B O 1
ATOM 3121 N N . VAL B 1 110 ? 13.938 -18.734 -11.281 1 98.06 110 VAL B N 1
ATOM 3122 C CA . VAL B 1 110 ? 15.32 -18.688 -11.742 1 98.06 110 VAL B CA 1
ATOM 3123 C C . VAL B 1 110 ? 15.562 -17.375 -12.492 1 98.06 110 VAL B C 1
ATOM 3125 O O . VAL B 1 110 ? 16.625 -16.766 -12.344 1 98.06 110 VAL B O 1
ATOM 3128 N N . ILE B 1 111 ? 14.562 -16.922 -13.25 1 96.94 111 ILE B N 1
ATOM 3129 C CA . ILE B 1 111 ? 14.641 -15.711 -14.047 1 96.94 111 ILE B CA 1
ATOM 3130 C C . ILE B 1 111 ? 14.07 -14.531 -13.258 1 96.94 111 ILE B C 1
ATOM 3132 O O . ILE B 1 111 ? 14.312 -13.375 -13.594 1 96.94 111 ILE B O 1
ATOM 3136 N N . GLY B 1 112 ? 13.359 -14.906 -12.188 1 97.06 112 GLY B N 1
ATOM 3137 C CA . GLY B 1 112 ? 12.758 -13.891 -11.336 1 97.06 112 GLY B CA 1
ATOM 3138 C C . GLY B 1 112 ? 11.633 -13.133 -12.023 1 97.06 112 GLY B C 1
ATOM 3139 O O . GLY B 1 112 ? 11.516 -11.914 -11.875 1 97.06 112 GLY B O 1
ATOM 3140 N N . VAL B 1 113 ? 10.867 -13.82 -12.781 1 95 113 VAL B N 1
ATOM 3141 C CA . VAL B 1 113 ? 9.711 -13.219 -13.438 1 95 113 VAL B CA 1
ATOM 3142 C C . VAL B 1 113 ? 8.641 -12.883 -12.398 1 95 113 VAL B C 1
ATOM 3144 O O . VAL B 1 113 ? 8.508 -13.586 -11.398 1 95 113 VAL B O 1
ATOM 3147 N N . CYS B 1 114 ? 7.953 -11.773 -12.648 1 95 114 CYS B N 1
ATOM 3148 C CA . CYS B 1 114 ? 6.844 -11.445 -11.758 1 95 114 CYS B CA 1
ATOM 3149 C C . CYS B 1 114 ? 5.652 -12.359 -12.016 1 95 114 CYS B C 1
ATOM 3151 O O . CYS B 1 114 ? 5.152 -12.445 -13.133 1 95 114 CYS B O 1
ATOM 3153 N N . GLY B 1 115 ? 5.32 -13.094 -11.008 1 95.38 115 GLY B N 1
ATOM 3154 C CA . GLY B 1 115 ? 4.059 -13.82 -11.062 1 95.38 115 GLY B CA 1
ATOM 3155 C C . GLY B 1 115 ? 2.865 -12.961 -10.688 1 95.38 115 GLY B C 1
ATOM 3156 O O . GLY B 1 115 ? 2.963 -12.094 -9.812 1 95.38 115 GLY B O 1
ATOM 3157 N N . TYR B 1 116 ? 1.781 -13.219 -11.359 1 96.31 116 TYR B N 1
ATOM 3158 C CA . TYR B 1 116 ? 0.54 -12.508 -11.062 1 96.31 116 TYR B CA 1
ATOM 3159 C C . TYR B 1 116 ? -0.548 -13.484 -10.617 1 96.31 116 TYR B C 1
ATOM 3161 O O . TYR B 1 116 ? -0.645 -14.594 -11.133 1 96.31 116 TYR B O 1
ATOM 3169 N N . GLY B 1 117 ? -1.282 -13.109 -9.672 1 97.06 117 GLY B N 1
ATOM 3170 C CA . GLY B 1 117 ? -2.385 -13.922 -9.188 1 97.06 117 GLY B CA 1
ATOM 3171 C C . GLY B 1 117 ? -3.594 -13.102 -8.773 1 97.06 117 GLY B C 1
ATOM 3172 O O . GLY B 1 117 ? -3.514 -11.875 -8.672 1 97.06 117 GLY B O 1
ATOM 3173 N N . VAL B 1 118 ? -4.699 -13.773 -8.625 1 98.5 118 VAL B N 1
ATOM 3174 C CA . VAL B 1 118 ? -5.922 -13.172 -8.109 1 98.5 118 VAL B CA 1
ATOM 3175 C C . VAL B 1 118 ? -6.336 -13.867 -6.816 1 98.5 118 VAL B C 1
ATOM 3177 O O . VAL B 1 118 ? -6.195 -15.086 -6.688 1 98.5 118 VAL B O 1
ATOM 3180 N N . HIS B 1 119 ? -6.734 -13.141 -5.855 1 98.88 119 HIS B N 1
ATOM 3181 C CA . HIS B 1 119 ? -7.27 -13.633 -4.594 1 98.88 119 HIS B CA 1
ATOM 3182 C C . HIS B 1 119 ? -8.633 -13.031 -4.293 1 98.88 119 HIS B C 1
ATOM 3184 O O . HIS B 1 119 ? -8.828 -11.82 -4.445 1 98.88 119 HIS B O 1
ATOM 3190 N N . ILE B 1 120 ? -9.57 -13.828 -3.879 1 98.88 120 ILE B N 1
ATOM 3191 C CA . ILE B 1 120 ? -10.922 -13.367 -3.602 1 98.88 120 ILE B CA 1
ATOM 3192 C C . ILE B 1 120 ? -11.25 -13.586 -2.125 1 98.88 120 ILE B C 1
ATOM 3194 O O . ILE B 1 120 ? -11.266 -14.719 -1.644 1 98.88 120 ILE B O 1
ATOM 3198 N N . ASN B 1 121 ? -11.461 -12.523 -1.423 1 98.94 121 ASN B N 1
ATOM 3199 C CA . ASN B 1 121 ? -12.047 -12.602 -0.087 1 98.94 121 ASN B CA 1
ATOM 3200 C C . ASN B 1 121 ? -13.562 -12.766 -0.144 1 98.94 121 ASN B C 1
ATOM 3202 O O . ASN B 1 121 ? -14.281 -11.797 -0.394 1 98.94 121 ASN B O 1
ATOM 3206 N N . GLY B 1 122 ? -14.031 -13.984 0.026 1 98.81 122 GLY B N 1
ATOM 3207 C CA . GLY B 1 122 ? -15.461 -14.227 0.134 1 98.81 122 GLY B CA 1
ATOM 3208 C C . GLY B 1 122 ? -15.992 -14.039 1.541 1 98.81 122 GLY B C 1
ATOM 3209 O O . GLY B 1 122 ? -15.562 -14.719 2.473 1 98.81 122 GLY B O 1
ATOM 3210 N N . THR B 1 123 ? -16.906 -13.117 1.728 1 98.69 123 THR B N 1
ATOM 3211 C CA . THR B 1 123 ? -17.391 -12.805 3.07 1 98.69 123 THR B CA 1
ATOM 3212 C C . THR B 1 123 ? -18.922 -12.875 3.129 1 98.69 123 THR B C 1
ATOM 3214 O O . THR B 1 123 ? -19.578 -12.875 2.092 1 98.69 123 THR B O 1
ATOM 3217 N N . THR B 1 124 ? -19.422 -13.031 4.266 1 98.12 124 THR B N 1
ATOM 3218 C CA . THR B 1 124 ? -20.859 -13.008 4.539 1 98.12 124 THR B CA 1
ATOM 3219 C C . THR B 1 124 ? -21.125 -12.531 5.965 1 98.12 124 THR B C 1
ATOM 3221 O O . THR B 1 124 ? -20.188 -12.289 6.73 1 98.12 124 THR B O 1
ATOM 3224 N N . THR B 1 125 ? -22.328 -12.203 6.25 1 96 125 THR B N 1
ATOM 3225 C CA . THR B 1 125 ? -22.75 -11.805 7.59 1 96 125 THR B CA 1
ATOM 3226 C C . THR B 1 125 ? -23.734 -12.805 8.18 1 96 125 THR B C 1
ATOM 3228 O O . THR B 1 125 ? -24.734 -13.148 7.539 1 96 125 THR B O 1
ATOM 3231 N N . ARG B 1 126 ? -23.359 -13.312 9.336 1 93.75 126 ARG B N 1
ATOM 3232 C CA . ARG B 1 126 ? -24.234 -14.211 10.07 1 93.75 126 ARG B CA 1
ATOM 3233 C C . ARG B 1 126 ? -24.609 -13.625 11.43 1 93.75 126 ARG B C 1
ATOM 3235 O O . ARG B 1 126 ? -23.75 -13.43 12.281 1 93.75 126 ARG B O 1
ATOM 3242 N N . ASP B 1 127 ? -25.906 -13.367 11.648 1 92.81 127 ASP B N 1
ATOM 3243 C CA . ASP B 1 127 ? -26.406 -12.805 12.891 1 92.81 127 ASP B CA 1
ATOM 3244 C C . ASP B 1 127 ? -25.688 -11.508 13.25 1 92.81 127 ASP B C 1
ATOM 3246 O O . ASP B 1 127 ? -25.219 -11.336 14.383 1 92.81 127 ASP B O 1
ATOM 3250 N N . GLY B 1 128 ? -25.375 -10.742 12.258 1 92 128 GLY B N 1
ATOM 3251 C CA . GLY B 1 128 ? -24.766 -9.43 12.461 1 92 128 GLY B CA 1
ATOM 3252 C C . GLY B 1 128 ? -23.266 -9.484 12.617 1 92 128 GLY B C 1
ATOM 3253 O O . GLY B 1 128 ? -22.609 -8.461 12.812 1 92 128 GLY B O 1
ATOM 3254 N N . VAL B 1 129 ? -22.719 -10.688 12.492 1 94.19 129 VAL B N 1
ATOM 3255 C CA . VAL B 1 129 ? -21.281 -10.867 12.672 1 94.19 129 VAL B CA 1
ATOM 3256 C C . VAL B 1 129 ? -20.625 -11.156 11.32 1 94.19 129 VAL B C 1
ATOM 3258 O O . VAL B 1 129 ? -21.047 -12.07 10.602 1 94.19 129 VAL B O 1
ATOM 3261 N N . PRO B 1 130 ? -19.656 -10.359 10.969 1 96 130 PRO B N 1
ATOM 3262 C CA . PRO B 1 130 ? -18.953 -10.625 9.711 1 96 130 PRO B CA 1
ATOM 3263 C C . PRO B 1 130 ? -18.203 -11.953 9.719 1 96 130 PRO B C 1
ATOM 3265 O O . PRO B 1 130 ? -17.547 -12.289 10.711 1 96 130 PRO B O 1
ATOM 3268 N N . HIS B 1 131 ? -18.422 -12.773 8.68 1 98.31 131 HIS B N 1
ATOM 3269 C CA . HIS B 1 131 ? -17.734 -14.047 8.461 1 98.31 131 HIS B CA 1
ATOM 3270 C C . HIS B 1 131 ? -16.969 -14.039 7.145 1 98.31 131 HIS B C 1
ATOM 3272 O O . HIS B 1 131 ? -17.281 -13.266 6.234 1 98.31 131 HIS B O 1
ATOM 3278 N N . MET B 1 132 ? -15.945 -14.812 7.062 1 98.69 132 MET B N 1
ATOM 3279 C CA . MET B 1 132 ? -15.156 -15 5.848 1 98.69 132 MET B CA 1
ATOM 3280 C C . MET B 1 132 ? -15.062 -16.484 5.484 1 98.69 132 MET B C 1
ATOM 3282 O O . MET B 1 132 ? -14.859 -17.328 6.355 1 98.69 132 MET B O 1
ATOM 3286 N N . TRP B 1 133 ? -15.328 -16.781 4.258 1 98.75 133 TRP B N 1
ATOM 3287 C CA . TRP B 1 133 ? -15.125 -18.125 3.725 1 98.75 133 TRP B CA 1
ATOM 3288 C C . TRP B 1 133 ? -13.648 -18.359 3.416 1 98.75 133 TRP B C 1
ATOM 3290 O O . TRP B 1 133 ? -13.023 -17.578 2.697 1 98.75 133 TRP B O 1
ATOM 3300 N N . ILE B 1 134 ? -13.117 -19.422 3.967 1 98.38 134 ILE B N 1
ATOM 3301 C CA . ILE B 1 134 ? -11.734 -19.812 3.758 1 98.38 134 ILE B CA 1
ATOM 3302 C C . ILE B 1 134 ? -11.68 -21.234 3.176 1 98.38 134 ILE B C 1
ATOM 3304 O O . ILE B 1 134 ? -12.5 -22.078 3.525 1 98.38 134 ILE B O 1
ATOM 3308 N N . ALA B 1 135 ? -10.805 -21.422 2.256 1 98.5 135 ALA B N 1
ATOM 3309 C CA . ALA B 1 135 ? -10.547 -22.75 1.705 1 98.5 135 ALA B CA 1
ATOM 3310 C C . ALA B 1 135 ? -9.344 -23.406 2.377 1 98.5 135 ALA B C 1
ATOM 3312 O O . ALA B 1 135 ? -8.375 -22.719 2.73 1 98.5 135 ALA B O 1
ATOM 3313 N N . ARG B 1 136 ? -9.406 -24.641 2.633 1 98.25 136 ARG B N 1
ATOM 3314 C CA . ARG B 1 136 ? -8.227 -25.438 2.965 1 98.25 136 ARG B CA 1
ATOM 3315 C C . ARG B 1 136 ? -7.676 -26.141 1.732 1 98.25 136 ARG B C 1
ATOM 3317 O O . ARG B 1 136 ? -8.383 -26.922 1.093 1 98.25 136 ARG B O 1
ATOM 3324 N N . ARG B 1 137 ? -6.496 -25.844 1.383 1 97.12 137 ARG B N 1
ATOM 3325 C CA . ARG B 1 137 ? -5.848 -26.422 0.211 1 97.12 137 ARG B CA 1
ATOM 3326 C C . ARG B 1 137 ? -5.754 -27.953 0.337 1 97.12 137 ARG B C 1
ATOM 3328 O O . ARG B 1 137 ? -5.445 -28.469 1.411 1 97.12 137 ARG B O 1
ATOM 3335 N N . ALA B 1 138 ? -5.98 -28.625 -0.772 1 95.56 138 ALA B N 1
ATOM 3336 C CA . ALA B 1 138 ? -5.863 -30.094 -0.78 1 95.56 138 ALA B CA 1
ATOM 3337 C C . ALA B 1 138 ? -4.457 -30.531 -0.386 1 95.56 138 ALA B C 1
ATOM 3339 O O . ALA B 1 138 ? -3.484 -29.812 -0.64 1 95.56 138 ALA B O 1
ATOM 3340 N N . THR B 1 139 ? -4.352 -31.719 0.185 1 93.69 139 THR B N 1
ATOM 3341 C CA . THR B 1 139 ? -3.062 -32.25 0.619 1 93.69 139 THR B CA 1
ATOM 3342 C C . THR B 1 139 ? -2.201 -32.625 -0.582 1 93.69 139 THR B C 1
ATOM 3344 O O . THR B 1 139 ? -0.991 -32.812 -0.449 1 93.69 139 THR B O 1
ATOM 3347 N N . THR B 1 140 ? -2.762 -32.656 -1.749 1 89.25 140 THR B N 1
ATOM 3348 C CA . THR B 1 140 ? -2.066 -33.062 -2.967 1 89.25 140 THR B CA 1
ATOM 3349 C C . THR B 1 140 ? -1.451 -31.859 -3.664 1 89.25 140 THR B C 1
ATOM 3351 O O . THR B 1 140 ? -0.688 -32 -4.621 1 89.25 140 THR B O 1
ATOM 3354 N N . LYS B 1 141 ? -1.812 -30.672 -3.186 1 87.19 141 LYS B N 1
ATOM 3355 C CA . LYS B 1 141 ? -1.24 -29.484 -3.797 1 87.19 141 LYS B CA 1
ATOM 3356 C C . LYS B 1 141 ? 0.279 -29.453 -3.65 1 87.19 141 LYS B C 1
ATOM 3358 O O . LYS B 1 141 ? 0.815 -29.891 -2.629 1 87.19 141 LYS B O 1
ATOM 3363 N N . SER B 1 142 ? 0.957 -28.938 -4.613 1 81.75 142 SER B N 1
ATOM 3364 C CA . SER B 1 142 ? 2.414 -28.859 -4.605 1 81.75 142 SER B CA 1
ATOM 3365 C C . SER B 1 142 ? 2.912 -27.75 -3.689 1 81.75 142 SER B C 1
ATOM 3367 O O . SER B 1 142 ? 3.982 -27.859 -3.09 1 81.75 142 SER B O 1
ATOM 3369 N N . VAL B 1 143 ? 2.107 -26.719 -3.604 1 82 143 VAL B N 1
ATOM 3370 C CA . VAL B 1 143 ? 2.523 -25.562 -2.811 1 82 143 VAL B CA 1
ATOM 3371 C C . VAL B 1 143 ? 1.696 -25.484 -1.529 1 82 143 VAL B C 1
ATOM 3373 O O . VAL B 1 143 ? 0.47 -25.375 -1.58 1 82 143 VAL B O 1
ATOM 3376 N N . GLU B 1 144 ? 2.326 -25.594 -0.38 1 91.88 144 GLU B N 1
ATOM 3377 C CA . GLU B 1 144 ? 1.772 -25.453 0.964 1 91.88 144 GLU B CA 1
ATOM 3378 C C . GLU B 1 144 ? 0.485 -26.266 1.115 1 91.88 144 GLU B C 1
ATOM 3380 O O . GLU B 1 144 ? -0.568 -25.703 1.431 1 91.88 144 GLU B O 1
ATOM 3385 N N . PRO B 1 145 ? 0.588 -27.609 0.975 1 94 145 PRO B N 1
ATOM 3386 C CA . PRO B 1 145 ? -0.585 -28.484 1.107 1 94 145 PRO B CA 1
ATOM 3387 C C . PRO B 1 145 ? -1.234 -28.391 2.486 1 94 145 PRO B C 1
ATOM 3389 O O . PRO B 1 145 ? -0.534 -28.266 3.496 1 94 145 PRO B O 1
ATOM 3392 N N . GLY B 1 146 ? -2.537 -28.312 2.516 1 96.62 146 GLY B N 1
ATOM 3393 C CA . GLY B 1 146 ? -3.291 -28.344 3.76 1 96.62 146 GLY B CA 1
ATOM 3394 C C . GLY B 1 146 ? -3.426 -26.984 4.414 1 96.62 146 GLY B C 1
ATOM 3395 O O . GLY B 1 146 ? -4.172 -26.828 5.383 1 96.62 146 GLY B O 1
ATOM 3396 N N . LYS B 1 147 ? -2.77 -25.969 3.9 1 98.12 147 LYS B N 1
ATOM 3397 C CA . LYS B 1 147 ? -2.84 -24.641 4.477 1 98.12 147 LYS B CA 1
ATOM 3398 C C . LYS B 1 147 ? -4.145 -23.938 4.094 1 98.12 147 LYS B C 1
ATOM 3400 O O . LYS B 1 147 ? -4.82 -24.344 3.148 1 98.12 147 LYS B O 1
ATOM 3405 N N . LEU B 1 148 ? -4.461 -23 4.867 1 98.5 148 LEU B N 1
ATOM 3406 C CA . LEU B 1 148 ? -5.652 -22.188 4.605 1 98.5 148 LEU B CA 1
ATOM 3407 C C . LEU B 1 148 ? -5.367 -21.125 3.549 1 98.5 148 LEU B C 1
ATOM 3409 O O . LEU B 1 148 ? -4.242 -20.641 3.439 1 98.5 148 LEU B O 1
ATOM 3413 N N . ASP B 1 149 ? -6.367 -20.797 2.771 1 98.38 149 ASP B N 1
ATOM 3414 C CA . ASP B 1 149 ? -6.312 -19.891 1.633 1 98.38 149 ASP B CA 1
ATOM 3415 C C . ASP B 1 149 ? -7.617 -19.109 1.487 1 98.38 149 ASP B C 1
ATOM 3417 O O . ASP B 1 149 ? -8.562 -19.312 2.248 1 98.38 149 ASP B O 1
ATOM 3421 N N . GLN B 1 150 ? -7.66 -18.156 0.596 1 98.75 150 GLN B N 1
ATOM 3422 C CA . GLN B 1 150 ? -8.922 -17.5 0.257 1 98.75 150 GLN B CA 1
ATOM 3423 C C . GLN B 1 150 ? -9.914 -18.5 -0.338 1 98.75 150 GLN B C 1
ATOM 3425 O O . GLN B 1 150 ? -9.539 -19.609 -0.715 1 98.75 150 GLN B O 1
ATOM 3430 N N . ILE B 1 151 ? -11.156 -18.047 -0.488 1 98.81 151 ILE B N 1
ATOM 3431 C CA . ILE B 1 151 ? -12.203 -18.938 -0.99 1 98.81 151 ILE B CA 1
ATOM 3432 C C . ILE B 1 151 ? -11.867 -19.375 -2.41 1 98.81 151 ILE B C 1
ATOM 3434 O O . ILE B 1 151 ? -12.188 -20.5 -2.809 1 98.81 151 ILE B O 1
ATOM 3438 N N . ALA B 1 152 ? -11.242 -18.469 -3.105 1 98.44 152 ALA B N 1
ATOM 3439 C CA . ALA B 1 152 ? -10.695 -18.75 -4.434 1 98.44 152 ALA B CA 1
ATOM 3440 C C . ALA B 1 152 ? -9.453 -17.906 -4.703 1 98.44 152 ALA B C 1
ATOM 3442 O O . ALA B 1 152 ? -9.383 -16.75 -4.305 1 98.44 152 ALA B O 1
ATOM 3443 N N . ALA B 1 153 ? -8.523 -18.5 -5.293 1 98.12 153 ALA B N 1
ATOM 3444 C CA . ALA B 1 153 ? -7.281 -17.844 -5.676 1 98.12 153 ALA B CA 1
ATOM 3445 C C . ALA B 1 153 ? -6.559 -18.625 -6.773 1 98.12 153 ALA B C 1
ATOM 3447 O O . ALA B 1 153 ? -6.766 -19.828 -6.922 1 98.12 153 ALA B O 1
ATOM 3448 N N . GLY B 1 154 ? -5.676 -17.891 -7.547 1 95.44 154 GLY B N 1
ATOM 3449 C CA . GLY B 1 154 ? -4.891 -18.594 -8.547 1 95.44 154 GLY B CA 1
ATOM 3450 C C . GLY B 1 154 ? -3.975 -17.688 -9.344 1 95.44 154 GLY B C 1
ATOM 3451 O O . GLY B 1 154 ? -4.273 -16.5 -9.531 1 95.44 154 GLY B O 1
ATOM 3452 N N . GLY B 1 155 ? -2.951 -18.266 -9.75 1 94.62 155 GLY B N 1
ATOM 3453 C CA . GLY B 1 155 ? -2.074 -17.562 -10.664 1 94.62 155 GLY B CA 1
ATOM 3454 C C . GLY B 1 155 ? -2.732 -17.25 -12 1 94.62 155 GLY B C 1
ATOM 3455 O O . GLY B 1 155 ? -3.643 -17.953 -12.43 1 94.62 155 GLY B O 1
ATOM 3456 N N . ILE B 1 156 ? -2.314 -16.141 -12.531 1 94.62 156 ILE B N 1
ATOM 3457 C CA . ILE B 1 156 ? -2.85 -15.742 -13.828 1 94.62 156 ILE B CA 1
ATOM 3458 C C . ILE B 1 156 ? -1.966 -16.297 -14.945 1 94.62 156 ILE B C 1
ATOM 3460 O O . ILE B 1 156 ? -0.844 -15.828 -15.148 1 94.62 156 ILE B O 1
ATOM 3464 N N . PRO B 1 157 ? -2.439 -17.25 -15.656 1 90 157 PRO B N 1
ATOM 3465 C CA . PRO B 1 157 ? -1.658 -17.781 -16.781 1 90 157 PRO B CA 1
ATOM 3466 C C . PRO B 1 157 ? -1.59 -16.828 -17.969 1 90 157 PRO B C 1
ATOM 3468 O O . PRO B 1 157 ? -2.299 -15.82 -17.984 1 90 157 PRO B O 1
ATOM 3471 N N . TYR B 1 158 ? -0.74 -17.188 -18.875 1 90.5 158 TYR B N 1
ATOM 3472 C CA . TYR B 1 158 ? -0.615 -16.422 -20.109 1 90.5 158 TYR B CA 1
ATOM 3473 C C . TYR B 1 158 ? -1.919 -16.438 -20.891 1 90.5 158 TYR B C 1
ATOM 3475 O O . TYR B 1 158 ? -2.547 -17.484 -21.047 1 90.5 158 TYR B O 1
ATOM 3483 N N . GLY B 1 159 ? -2.385 -15.211 -21.328 1 90.56 159 GLY B N 1
ATOM 3484 C CA . GLY B 1 159 ? -3.467 -15.148 -22.297 1 90.56 159 GLY B CA 1
ATOM 3485 C C . GLY B 1 159 ? -4.824 -14.906 -21.656 1 90.56 159 GLY B C 1
ATOM 3486 O O . GLY B 1 159 ? -5.848 -14.914 -22.344 1 90.56 159 GLY B O 1
ATOM 3487 N N . ILE B 1 160 ? -4.914 -14.742 -20.391 1 93.69 160 ILE B N 1
ATOM 3488 C CA . ILE B 1 160 ? -6.191 -14.484 -19.734 1 93.69 160 ILE B CA 1
ATOM 3489 C C . ILE B 1 160 ? -6.102 -13.203 -18.906 1 93.69 160 ILE B C 1
ATOM 3491 O O . ILE B 1 160 ? -5.059 -12.914 -18.312 1 93.69 160 ILE B O 1
ATOM 3495 N N . SER B 1 161 ? -7.145 -12.414 -18.906 1 96.62 161 SER B N 1
ATOM 3496 C CA . SER B 1 161 ? -7.168 -11.188 -18.125 1 96.62 161 SER B CA 1
ATOM 3497 C C . SER B 1 161 ? -7.324 -11.477 -16.641 1 96.62 161 SER B C 1
ATOM 3499 O O . SER B 1 161 ? -7.645 -12.602 -16.25 1 96.62 161 SER B O 1
ATOM 3501 N N . VAL B 1 162 ? -7.125 -10.477 -15.836 1 98.12 162 VAL B N 1
ATOM 3502 C CA . VAL B 1 162 ? -7.223 -10.609 -14.383 1 98.12 162 VAL B CA 1
ATOM 3503 C C . VAL B 1 162 ? -8.641 -11.023 -14.008 1 98.12 162 VAL B C 1
ATOM 3505 O O . VAL B 1 162 ? -8.844 -12.023 -13.305 1 98.12 162 VAL B O 1
ATOM 3508 N N . PHE B 1 163 ? -9.617 -10.336 -14.523 1 98.62 163 PHE B N 1
ATOM 3509 C CA . PHE B 1 163 ? -11.008 -10.562 -14.148 1 98.62 163 PHE B CA 1
ATOM 3510 C C . PHE B 1 163 ? -11.516 -11.891 -14.703 1 98.62 163 PHE B C 1
ATOM 3512 O O . PHE B 1 163 ? -12.25 -12.609 -14.031 1 98.62 163 PHE B O 1
ATOM 3519 N N . ALA B 1 164 ? -11.148 -12.227 -15.93 1 98.31 164 ALA B N 1
ATOM 3520 C CA . ALA B 1 164 ? -11.523 -13.523 -16.484 1 98.31 164 ALA B CA 1
ATOM 3521 C C . ALA B 1 164 ? -10.953 -14.672 -15.664 1 98.31 164 ALA B C 1
ATOM 3523 O O . ALA B 1 164 ? -11.617 -15.688 -15.469 1 98.31 164 ALA B O 1
ATOM 3524 N N . ASN B 1 165 ? -9.727 -14.508 -15.227 1 97.81 165 ASN B N 1
ATOM 3525 C CA . ASN B 1 165 ? -9.125 -15.516 -14.367 1 97.81 165 ASN B CA 1
ATOM 3526 C C . ASN B 1 165 ? -9.859 -15.633 -13.039 1 97.81 165 ASN B C 1
ATOM 3528 O O . ASN B 1 165 ? -10 -16.734 -12.492 1 97.81 165 ASN B O 1
ATOM 3532 N N . LEU B 1 166 ? -10.289 -14.484 -12.5 1 98.56 166 LEU B N 1
ATOM 3533 C CA . LEU B 1 166 ? -11.078 -14.477 -11.273 1 98.56 166 LEU B CA 1
ATOM 3534 C C . LEU B 1 166 ? -12.336 -15.328 -11.438 1 98.56 166 LEU B C 1
ATOM 3536 O O . LEU B 1 166 ? -12.641 -16.156 -10.578 1 98.56 166 LEU B O 1
ATOM 3540 N N . ILE B 1 167 ? -13.023 -15.148 -12.531 1 98.69 167 ILE B N 1
ATOM 3541 C CA . ILE B 1 167 ? -14.242 -15.898 -12.805 1 98.69 167 ILE B CA 1
ATOM 3542 C C . ILE B 1 167 ? -13.922 -17.391 -12.906 1 98.69 167 ILE B C 1
ATOM 3544 O O . ILE B 1 167 ? -14.617 -18.219 -12.312 1 98.69 167 ILE B O 1
ATOM 3548 N N . LYS B 1 168 ? -12.867 -17.656 -13.625 1 98 168 LYS B N 1
ATOM 3549 C CA . LYS B 1 168 ? -12.438 -19.047 -13.82 1 98 168 LYS B CA 1
ATOM 3550 C C . LYS B 1 168 ? -12.125 -19.719 -12.492 1 98 168 LYS B C 1
ATOM 3552 O O . LYS B 1 168 ? -12.664 -20.781 -12.18 1 98 168 LYS B O 1
ATOM 3557 N N . GLU B 1 169 ? -11.234 -19.094 -11.633 1 98.12 169 GLU B N 1
ATOM 3558 C CA . GLU B 1 169 ? -10.828 -19.656 -10.352 1 98.12 169 GLU B CA 1
ATOM 3559 C C . GLU B 1 169 ? -12.016 -19.797 -9.406 1 98.12 169 GLU B C 1
ATOM 3561 O O . GLU B 1 169 ? -12.094 -20.75 -8.633 1 98.12 169 GLU B O 1
ATOM 3566 N N . SER B 1 170 ? -12.953 -18.828 -9.445 1 98.5 170 SER B N 1
ATOM 3567 C CA . SER B 1 170 ? -14.148 -18.859 -8.602 1 98.5 170 SER B CA 1
ATOM 3568 C C . SER B 1 170 ? -15 -20.078 -8.891 1 98.5 170 SER B C 1
ATOM 3570 O O . SER B 1 170 ? -15.492 -20.734 -7.965 1 98.5 170 SER B O 1
ATOM 3572 N N . ASP B 1 171 ? -15.117 -20.344 -10.156 1 98.5 171 ASP B N 1
ATOM 3573 C CA . ASP B 1 171 ? -15.906 -21.5 -10.562 1 98.5 171 ASP B CA 1
ATOM 3574 C C . ASP B 1 171 ? -15.188 -22.812 -10.211 1 98.5 171 ASP B C 1
ATOM 3576 O O . ASP B 1 171 ? -15.773 -23.688 -9.578 1 98.5 171 ASP B O 1
ATOM 3580 N N . GLU B 1 172 ? -13.906 -22.953 -10.547 1 97.75 172 GLU B N 1
ATOM 3581 C CA . GLU B 1 172 ? -13.133 -24.188 -10.375 1 97.75 172 GLU B CA 1
ATOM 3582 C C . GLU B 1 172 ? -12.945 -24.516 -8.898 1 97.75 172 GLU B C 1
ATOM 3584 O O . GLU B 1 172 ? -13.133 -25.672 -8.484 1 97.75 172 GLU B O 1
ATOM 3589 N N . GLU B 1 173 ? -12.648 -23.484 -8.078 1 97.75 173 GLU B N 1
ATOM 3590 C CA . GLU B 1 173 ? -12.234 -23.766 -6.707 1 97.75 173 GLU B CA 1
ATOM 3591 C C . GLU B 1 173 ? -13.422 -23.75 -5.754 1 97.75 173 GLU B C 1
ATOM 3593 O O . GLU B 1 173 ? -13.43 -24.438 -4.738 1 97.75 173 GLU B O 1
ATOM 3598 N N . ALA B 1 174 ? -14.5 -22.984 -6.074 1 98.62 174 ALA B N 1
ATOM 3599 C CA . ALA B 1 174 ? -15.523 -22.781 -5.055 1 98.62 174 ALA B CA 1
ATOM 3600 C C . ALA B 1 174 ? -16.922 -22.844 -5.66 1 98.62 174 ALA B C 1
ATOM 3602 O O . ALA B 1 174 ? -17.922 -22.609 -4.973 1 98.62 174 ALA B O 1
ATOM 3603 N N . ALA B 1 175 ? -17.062 -23.094 -6.977 1 98.44 175 ALA B N 1
ATOM 3604 C CA . ALA B 1 175 ? -18.344 -23.203 -7.676 1 98.44 175 ALA B CA 1
ATOM 3605 C C . ALA B 1 175 ? -19.172 -21.922 -7.492 1 98.44 175 ALA B C 1
ATOM 3607 O O . ALA B 1 175 ? -20.391 -22 -7.32 1 98.44 175 ALA B O 1
ATOM 3608 N N . ILE B 1 176 ? -18.531 -20.812 -7.414 1 98.69 176 ILE B N 1
ATOM 3609 C CA . ILE B 1 176 ? -19.234 -19.531 -7.41 1 98.69 176 ILE B CA 1
ATOM 3610 C C . ILE B 1 176 ? -19.797 -19.25 -8.805 1 98.69 176 ILE B C 1
ATOM 3612 O O . ILE B 1 176 ? -19.047 -19.156 -9.773 1 98.69 176 ILE B O 1
ATOM 3616 N N . PRO B 1 177 ? -21.078 -19.156 -8.93 1 98.12 177 PRO B N 1
ATOM 3617 C CA . PRO B 1 177 ? -21.641 -18.844 -10.25 1 98.12 177 PRO B CA 1
ATOM 3618 C C . PRO B 1 177 ? -21.109 -17.547 -10.836 1 98.12 177 PRO B C 1
ATOM 3620 O O . PRO B 1 177 ? -20.859 -16.594 -10.102 1 98.12 177 PRO B O 1
ATOM 3623 N N . GLU B 1 178 ? -21 -17.547 -12.117 1 98.25 178 GLU B N 1
ATOM 3624 C CA . GLU B 1 178 ? -20.422 -16.406 -12.812 1 98.25 178 GLU B CA 1
ATOM 3625 C C . GLU B 1 178 ? -21.141 -15.117 -12.438 1 98.25 178 GLU B C 1
ATOM 3627 O O . GLU B 1 178 ? -20.5 -14.086 -12.211 1 98.25 178 GLU B O 1
ATOM 3632 N N . ALA B 1 179 ? -22.469 -15.125 -12.344 1 98.06 179 ALA B N 1
ATOM 3633 C CA . ALA B 1 179 ? -23.25 -13.93 -12.023 1 98.06 179 ALA B CA 1
ATOM 3634 C C . ALA B 1 179 ? -22.844 -13.359 -10.664 1 98.06 179 ALA B C 1
ATOM 3636 O O . ALA B 1 179 ? -22.828 -12.141 -10.484 1 98.06 179 ALA B O 1
ATOM 3637 N N . LEU B 1 180 ? -22.578 -14.242 -9.703 1 98.06 180 LEU B N 1
ATOM 3638 C CA . LEU B 1 180 ? -22.141 -13.828 -8.375 1 98.06 180 LEU B CA 1
ATOM 3639 C C . LEU B 1 180 ? -20.688 -13.375 -8.406 1 98.06 180 LEU B C 1
ATOM 3641 O O . LEU B 1 180 ? -20.344 -12.336 -7.832 1 98.06 180 LEU B O 1
ATOM 3645 N N . ALA B 1 181 ? -19.812 -14.133 -9.07 1 98.69 181 ALA B N 1
ATOM 3646 C CA . ALA B 1 181 ? -18.391 -13.812 -9.164 1 98.69 181 ALA B CA 1
ATOM 3647 C C . ALA B 1 181 ? -18.172 -12.438 -9.789 1 98.69 181 ALA B C 1
ATOM 3649 O O . ALA B 1 181 ? -17.234 -11.727 -9.43 1 98.69 181 ALA B O 1
ATOM 3650 N N . ARG B 1 182 ? -19.047 -12.031 -10.734 1 98.5 182 ARG B N 1
ATOM 3651 C CA . ARG B 1 182 ? -18.938 -10.766 -11.445 1 98.5 182 ARG B CA 1
ATOM 3652 C C . ARG B 1 182 ? -19.141 -9.586 -10.5 1 98.5 182 ARG B C 1
ATOM 3654 O O . ARG B 1 182 ? -18.812 -8.445 -10.828 1 98.5 182 ARG B O 1
ATOM 3661 N N . GLN B 1 183 ? -19.625 -9.844 -9.281 1 98.38 183 GLN B N 1
ATOM 3662 C CA . GLN B 1 183 ? -19.859 -8.789 -8.297 1 98.38 183 GLN B CA 1
ATOM 3663 C C . GLN B 1 183 ? -18.594 -8.539 -7.461 1 98.38 183 GLN B C 1
ATOM 3665 O O . GLN B 1 183 ? -18.562 -7.613 -6.645 1 98.38 183 GLN B O 1
ATOM 3670 N N . ALA B 1 184 ? -17.547 -9.359 -7.668 1 98.81 184 ALA B N 1
ATOM 3671 C CA . ALA B 1 184 ? -16.312 -9.148 -6.938 1 98.81 184 ALA B CA 1
ATOM 3672 C C . ALA B 1 184 ? -15.703 -7.785 -7.262 1 98.81 184 ALA B C 1
ATOM 3674 O O . ALA B 1 184 ? -15.648 -7.383 -8.43 1 98.81 184 ALA B O 1
ATOM 3675 N N . ARG B 1 185 ? -15.297 -7.078 -6.285 1 98.69 185 ARG B N 1
ATOM 3676 C CA . ARG B 1 185 ? -14.742 -5.734 -6.434 1 98.69 185 ARG B CA 1
ATOM 3677 C C . ARG B 1 185 ? -13.234 -5.742 -6.242 1 98.69 185 ARG B C 1
ATOM 3679 O O . ARG B 1 185 ? -12.734 -6.184 -5.203 1 98.69 185 ARG B O 1
ATOM 3686 N N . PRO B 1 186 ? -12.477 -5.285 -7.32 1 98.81 186 PRO B N 1
ATOM 3687 C CA . PRO B 1 186 ? -11.039 -5.117 -7.074 1 98.81 186 PRO B CA 1
ATOM 3688 C C . PRO B 1 186 ? -10.742 -4.082 -5.992 1 98.81 186 PRO B C 1
ATOM 3690 O O . PRO B 1 186 ? -11.398 -3.039 -5.934 1 98.81 186 PRO B O 1
ATOM 3693 N N . VAL B 1 187 ? -9.781 -4.383 -5.137 1 98.81 187 VAL B N 1
ATOM 3694 C CA . VAL B 1 187 ? -9.578 -3.52 -3.977 1 98.81 187 VAL B CA 1
ATOM 3695 C C . VAL B 1 187 ? -8.102 -3.15 -3.855 1 98.81 187 VAL B C 1
ATOM 3697 O O . VAL B 1 187 ? -7.703 -2.477 -2.904 1 98.81 187 VAL B O 1
ATOM 3700 N N . GLY B 1 188 ? -7.285 -3.553 -4.766 1 98.56 188 GLY B N 1
ATOM 3701 C CA . GLY B 1 188 ? -5.855 -3.275 -4.719 1 98.56 188 GLY B CA 1
ATOM 3702 C C . GLY B 1 188 ? -5 -4.508 -4.941 1 98.56 188 GLY B C 1
ATOM 3703 O O . GLY B 1 188 ? -5.465 -5.5 -5.512 1 98.56 188 GLY B O 1
ATOM 3704 N N . ILE B 1 189 ? -3.732 -4.434 -4.512 1 98.56 189 ILE B N 1
ATOM 3705 C CA . ILE B 1 189 ? -2.811 -5.547 -4.711 1 98.56 189 ILE B CA 1
ATOM 3706 C C . ILE B 1 189 ? -2.016 -5.793 -3.432 1 98.56 189 ILE B C 1
ATOM 3708 O O . ILE B 1 189 ? -1.97 -4.938 -2.545 1 98.56 189 ILE B O 1
ATOM 3712 N N . ILE B 1 190 ? -1.503 -6.926 -3.336 1 98.25 190 ILE B N 1
ATOM 3713 C CA . ILE B 1 190 ? -0.31 -7.152 -2.529 1 98.25 190 ILE B CA 1
ATOM 3714 C C . ILE B 1 190 ? 0.859 -7.535 -3.434 1 98.25 190 ILE B C 1
ATOM 3716 O O . ILE B 1 190 ? 0.661 -8.117 -4.504 1 98.25 190 ILE B O 1
ATOM 3720 N N . SER B 1 191 ? 1.988 -7.137 -3.092 1 97.56 191 SER B N 1
ATOM 3721 C CA . SER B 1 191 ? 3.215 -7.543 -3.77 1 97.56 191 SER B CA 1
ATOM 3722 C C . SER B 1 191 ? 4.297 -7.93 -2.768 1 97.56 191 SER B C 1
ATOM 3724 O O . SER B 1 191 ? 4.359 -7.375 -1.669 1 97.56 191 SER B O 1
ATOM 3726 N N . TYR B 1 192 ? 5.066 -8.898 -3.125 1 97.56 192 TYR B N 1
ATOM 3727 C CA . TYR B 1 192 ? 6.074 -9.398 -2.199 1 97.56 192 TYR B CA 1
ATOM 3728 C C . TYR B 1 192 ? 7.277 -9.961 -2.953 1 97.56 192 TYR B C 1
ATOM 3730 O O . TYR B 1 192 ? 7.238 -10.102 -4.176 1 97.56 192 TYR B O 1
ATOM 3738 N N . THR B 1 193 ? 8.367 -10.164 -2.262 1 97.5 193 THR B N 1
ATOM 3739 C CA . THR B 1 193 ? 9.609 -10.766 -2.748 1 97.5 193 THR B CA 1
ATOM 3740 C C . THR B 1 193 ? 10.078 -11.875 -1.808 1 97.5 193 THR B C 1
ATOM 3742 O O . THR B 1 193 ? 10.539 -11.594 -0.698 1 97.5 193 THR B O 1
ATOM 3745 N N . ALA B 1 194 ? 9.922 -13.062 -2.248 1 97.25 194 ALA B N 1
ATOM 3746 C CA . ALA B 1 194 ? 10.281 -14.219 -1.428 1 97.25 194 ALA B CA 1
ATOM 3747 C C . ALA B 1 194 ? 11.477 -14.961 -2.021 1 97.25 194 ALA B C 1
ATOM 3749 O O . ALA B 1 194 ? 11.508 -15.242 -3.221 1 97.25 194 ALA B O 1
ATOM 3750 N N . GLN B 1 195 ? 12.406 -15.227 -1.16 1 97 195 GLN B N 1
ATOM 3751 C CA . GLN B 1 195 ? 13.531 -16.047 -1.58 1 97 195 GLN B CA 1
ATOM 3752 C C . GLN B 1 195 ? 13.102 -17.5 -1.771 1 97 195 GLN B C 1
ATOM 3754 O O . GLN B 1 195 ? 12.398 -18.062 -0.932 1 97 195 GLN B O 1
ATOM 3759 N N . THR B 1 196 ? 13.422 -18.047 -2.898 1 95.81 196 THR B N 1
ATOM 3760 C CA . THR B 1 196 ? 13.258 -19.469 -3.123 1 95.81 196 THR B CA 1
ATOM 3761 C C . THR B 1 196 ? 14.625 -20.156 -3.205 1 95.81 196 THR B C 1
ATOM 3763 O O . THR B 1 196 ? 15.664 -19.5 -3.162 1 95.81 196 THR B O 1
ATOM 3766 N N . GLU B 1 197 ? 14.586 -21.438 -3.279 1 94.81 197 GLU B N 1
ATOM 3767 C CA . GLU B 1 197 ? 15.836 -22.188 -3.344 1 94.81 197 GLU B CA 1
ATOM 3768 C C . GLU B 1 197 ? 16.641 -21.828 -4.59 1 94.81 197 GLU B C 1
ATOM 3770 O O . GLU B 1 197 ? 17.875 -21.797 -4.551 1 94.81 197 GLU B O 1
ATOM 3775 N N . ASN B 1 198 ? 15.977 -21.547 -5.633 1 96.88 198 ASN B N 1
ATOM 3776 C CA . ASN B 1 198 ? 16.688 -21.359 -6.895 1 96.88 198 ASN B CA 1
ATOM 3777 C C . ASN B 1 198 ? 16.531 -19.938 -7.434 1 96.88 198 ASN B C 1
ATOM 3779 O O . ASN B 1 198 ? 16.844 -19.672 -8.594 1 96.88 198 ASN B O 1
ATOM 3783 N N . GLY B 1 199 ? 15.977 -19.047 -6.605 1 97.44 199 GLY B N 1
ATOM 3784 C CA . GLY B 1 199 ? 15.805 -17.672 -7.051 1 97.44 199 GLY B CA 1
ATOM 3785 C C . GLY B 1 199 ? 14.797 -16.906 -6.219 1 97.44 199 GLY B C 1
ATOM 3786 O O . GLY B 1 199 ? 14.867 -16.906 -4.988 1 97.44 199 GLY B O 1
ATOM 3787 N N . ILE B 1 200 ? 13.898 -16.203 -6.961 1 97.5 200 ILE B N 1
ATOM 3788 C CA . ILE B 1 200 ? 13.016 -15.289 -6.246 1 97.5 200 ILE B CA 1
ATOM 3789 C C . ILE B 1 200 ? 11.594 -15.422 -6.77 1 97.5 200 ILE B C 1
ATOM 3791 O O . ILE B 1 200 ? 11.383 -15.688 -7.957 1 97.5 200 ILE B O 1
ATOM 3795 N N . ARG B 1 201 ? 10.641 -15.375 -5.918 1 96.38 201 ARG B N 1
ATOM 3796 C CA . ARG B 1 201 ? 9.266 -15.047 -6.27 1 96.38 201 ARG B CA 1
ATOM 3797 C C . ARG B 1 201 ? 8.953 -13.586 -5.969 1 96.38 201 ARG B C 1
ATOM 3799 O O . ARG B 1 201 ? 8.891 -13.188 -4.805 1 96.38 201 ARG B O 1
ATOM 3806 N N . ALA B 1 202 ? 8.828 -12.773 -6.957 1 96.38 202 ALA B N 1
ATOM 3807 C CA . ALA B 1 202 ? 8.43 -11.375 -6.855 1 96.38 202 ALA B CA 1
ATOM 3808 C C . ALA B 1 202 ? 7.031 -11.164 -7.426 1 96.38 202 ALA B C 1
ATOM 3810 O O . ALA B 1 202 ? 6.871 -10.531 -8.477 1 96.38 202 ALA B O 1
ATOM 3811 N N . ASP B 1 203 ? 6.047 -11.586 -6.699 1 96.88 203 ASP B N 1
ATOM 3812 C CA . ASP B 1 203 ? 4.707 -11.734 -7.258 1 96.88 203 ASP B CA 1
ATOM 3813 C C . ASP B 1 203 ? 3.82 -10.547 -6.879 1 96.88 203 ASP B C 1
ATOM 3815 O O . ASP B 1 203 ? 4.109 -9.836 -5.918 1 96.88 203 ASP B O 1
ATOM 3819 N N . THR B 1 204 ? 2.84 -10.305 -7.645 1 97.31 204 THR B N 1
ATOM 3820 C CA . THR B 1 204 ? 1.763 -9.344 -7.434 1 97.31 204 THR B CA 1
ATOM 3821 C C . THR B 1 204 ? 0.408 -10.047 -7.414 1 97.31 204 THR B C 1
ATOM 3823 O O . THR B 1 204 ? 0.074 -10.789 -8.344 1 97.31 204 THR B O 1
ATOM 3826 N N . LEU B 1 205 ? -0.308 -9.891 -6.367 1 98.62 205 LEU B N 1
ATOM 3827 C CA . LEU B 1 205 ? -1.636 -10.477 -6.23 1 98.62 205 LEU B CA 1
ATOM 3828 C C . LEU B 1 205 ? -2.717 -9.406 -6.32 1 98.62 205 LEU B C 1
ATOM 3830 O O . LEU B 1 205 ? -2.695 -8.43 -5.562 1 98.62 205 LEU B O 1
ATOM 3834 N N . TYR B 1 206 ? -3.604 -9.57 -7.242 1 98.81 206 TYR B N 1
ATOM 3835 C CA . TYR B 1 206 ? -4.777 -8.711 -7.309 1 98.81 206 TYR B CA 1
ATOM 3836 C C . TYR B 1 206 ? -5.867 -9.195 -6.363 1 98.81 206 TYR B C 1
ATOM 3838 O O . TYR B 1 206 ? -6.328 -10.336 -6.469 1 98.81 206 TYR B O 1
ATOM 3846 N N . ASN B 1 207 ? -6.277 -8.352 -5.477 1 98.88 207 ASN B N 1
ATOM 3847 C CA . ASN B 1 207 ? -7.234 -8.719 -4.441 1 98.88 207 ASN B CA 1
ATOM 3848 C C . ASN B 1 207 ? -8.648 -8.258 -4.793 1 98.88 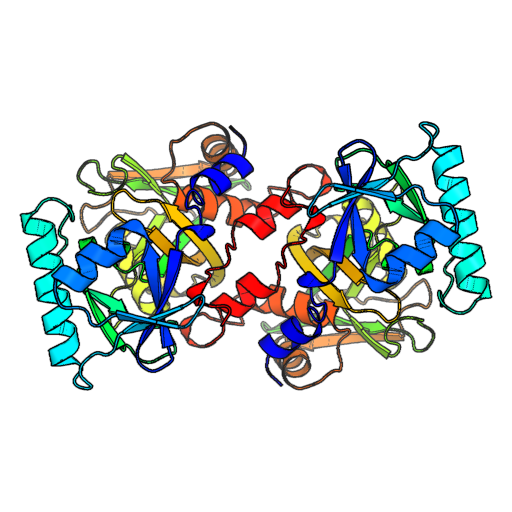207 ASN B C 1
ATOM 3850 O O . ASN B 1 207 ? -8.836 -7.148 -5.301 1 98.88 207 ASN B O 1
ATOM 3854 N N . TYR B 1 208 ? -9.578 -9.102 -4.547 1 98.94 208 TYR B N 1
ATOM 3855 C CA . TYR B 1 208 ? -11 -8.812 -4.734 1 98.94 208 TYR B CA 1
ATOM 3856 C C . TYR B 1 208 ? -11.797 -9.148 -3.48 1 98.94 208 TYR B C 1
ATOM 3858 O O . TYR B 1 208 ? -11.477 -10.109 -2.775 1 98.94 208 TYR B O 1
ATOM 3866 N N . ASP B 1 209 ? -12.75 -8.344 -3.17 1 98.88 209 ASP B N 1
ATOM 3867 C CA . ASP B 1 209 ? -13.75 -8.664 -2.152 1 98.88 209 ASP B CA 1
ATOM 3868 C C . ASP B 1 209 ? -15.078 -9.07 -2.791 1 98.88 209 ASP B C 1
ATOM 3870 O O . ASP B 1 209 ? -15.508 -8.469 -3.779 1 98.88 209 ASP B O 1
ATOM 3874 N N . LEU B 1 210 ? -15.664 -10.078 -2.312 1 98.88 210 LEU B N 1
ATOM 3875 C CA . LEU B 1 210 ? -16.953 -10.562 -2.789 1 98.88 210 LEU B CA 1
ATOM 3876 C C . LEU B 1 210 ? -17.875 -10.898 -1.618 1 98.88 210 LEU B C 1
ATOM 3878 O O . LEU B 1 210 ? -17.547 -11.75 -0.79 1 98.88 210 LEU B O 1
ATOM 3882 N N . GLU B 1 211 ? -18.953 -10.188 -1.459 1 98.25 211 GLU B N 1
ATOM 3883 C CA . GLU B 1 211 ? -19.984 -10.547 -0.481 1 98.25 211 GLU B CA 1
ATOM 3884 C C . GLU B 1 211 ? -20.875 -11.672 -1.005 1 98.25 211 GLU B C 1
ATOM 3886 O O . GLU B 1 211 ? -21.469 -11.547 -2.074 1 98.25 211 GLU B O 1
ATOM 3891 N N . LEU B 1 212 ? -20.922 -12.711 -0.305 1 98.5 212 LEU B N 1
ATOM 3892 C CA . LEU B 1 212 ? -21.703 -13.883 -0.696 1 98.5 212 LEU B CA 1
ATOM 3893 C C . LEU B 1 212 ? -23 -13.961 0.098 1 98.5 212 LEU B C 1
ATOM 3895 O O . LEU B 1 212 ? -23.031 -13.609 1.28 1 98.5 212 LEU B O 1
ATOM 3899 N N . PRO B 1 213 ? -24.047 -14.43 -0.554 1 96.88 213 PRO B N 1
ATOM 3900 C CA . PRO B 1 213 ? -25.297 -14.609 0.185 1 96.88 213 PRO B CA 1
ATOM 3901 C C . PRO B 1 213 ? -25.141 -15.57 1.363 1 96.88 213 PRO B C 1
ATOM 3903 O O . PRO B 1 213 ? -24.344 -16.5 1.305 1 96.88 213 PRO B O 1
ATOM 3906 N N . PRO B 1 214 ? -25.938 -15.312 2.404 1 95 214 PRO B N 1
ATOM 3907 C CA . PRO B 1 214 ? -25.812 -16.141 3.604 1 95 214 PRO B CA 1
ATOM 3908 C C . PRO B 1 214 ? -26.062 -17.625 3.324 1 95 214 PRO B C 1
ATOM 3910 O O . PRO B 1 214 ? -25.562 -18.484 4.051 1 95 214 PRO B O 1
ATOM 3913 N N . ASP B 1 215 ? -26.797 -17.969 2.277 1 95 215 ASP B N 1
ATOM 3914 C CA . ASP B 1 215 ? -27.156 -19.359 1.995 1 95 215 ASP B CA 1
ATOM 3915 C C . ASP B 1 215 ? -26.188 -19.984 1.001 1 95 215 ASP B C 1
ATOM 3917 O O . ASP B 1 215 ? -26.281 -21.172 0.691 1 95 215 ASP B O 1
ATOM 3921 N N . PHE B 1 216 ? -25.234 -19.203 0.561 1 97.19 216 PHE B N 1
ATOM 3922 C CA . PHE B 1 216 ? -24.234 -19.75 -0.361 1 97.19 216 PHE B CA 1
ATOM 3923 C C . PHE B 1 216 ? -23.359 -20.781 0.333 1 97.19 216 PHE B C 1
ATOM 3925 O O . PHE B 1 216 ? -22.984 -20.609 1.49 1 97.19 216 PHE B O 1
ATOM 3932 N N . ARG B 1 217 ? -23.109 -21.875 -0.397 1 97.25 217 ARG B N 1
ATOM 3933 C CA . ARG B 1 217 ? -22.203 -22.922 0.062 1 97.25 217 ARG B CA 1
ATOM 3934 C C . ARG B 1 217 ? -21.188 -23.281 -1.018 1 97.25 217 ARG B C 1
ATOM 3936 O O . ARG B 1 217 ? -21.531 -23.875 -2.041 1 97.25 217 ARG B O 1
ATOM 3943 N N . PRO B 1 218 ? -20 -22.922 -0.749 1 98.31 218 PRO B N 1
ATOM 3944 C CA . PRO B 1 218 ? -19 -23.25 -1.763 1 98.31 218 PRO B CA 1
ATOM 3945 C C . PRO B 1 218 ? -18.734 -24.75 -1.871 1 98.31 218 PRO B C 1
ATOM 3947 O O . PRO B 1 218 ? -18.922 -25.484 -0.893 1 98.31 218 PRO B O 1
ATOM 3950 N N . HIS B 1 219 ? -18.391 -25.203 -3.029 1 96.94 219 HIS B N 1
ATOM 3951 C CA . HIS B 1 219 ? -17.969 -26.578 -3.291 1 96.94 219 HIS B CA 1
ATOM 3952 C C . HIS B 1 219 ? -16.844 -26.625 -4.32 1 96.94 219 HIS B C 1
ATOM 3954 O O . HIS B 1 219 ? -16.844 -25.844 -5.273 1 96.94 219 HIS B O 1
ATOM 3960 N N . ASN B 1 220 ? -15.969 -27.453 -4.031 1 96.62 220 ASN B N 1
ATOM 3961 C CA . ASN B 1 220 ? -14.82 -27.594 -4.922 1 96.62 220 ASN B CA 1
ATOM 3962 C C . ASN B 1 220 ? -15.188 -28.375 -6.184 1 96.62 220 ASN B C 1
ATOM 3964 O O . ASN B 1 220 ? -15.906 -29.375 -6.117 1 96.62 220 ASN B O 1
ATOM 3968 N N . ARG B 1 221 ? -14.617 -27.953 -7.371 1 95.12 221 ARG B N 1
ATOM 3969 C CA . ARG B 1 221 ? -14.953 -28.625 -8.625 1 95.12 221 ARG B CA 1
ATOM 3970 C C . ARG B 1 221 ? -13.711 -29.203 -9.289 1 95.12 221 ARG B C 1
ATOM 3972 O O . ARG B 1 221 ? -13.812 -29.938 -10.266 1 95.12 221 ARG B O 1
ATOM 3979 N N . ASP B 1 222 ? -12.539 -28.938 -8.773 1 93.38 222 ASP B N 1
ATOM 3980 C CA . ASP B 1 222 ? -11.359 -29.359 -9.523 1 93.38 222 ASP B CA 1
ATOM 3981 C C . ASP B 1 222 ? -10.422 -30.188 -8.648 1 93.38 222 ASP B C 1
ATOM 3983 O O . ASP B 1 222 ? -9.344 -30.594 -9.086 1 93.38 222 ASP B O 1
ATOM 3987 N N . GLY B 1 223 ? -10.812 -30.422 -7.41 1 93.12 223 GLY B N 1
ATOM 3988 C CA . GLY B 1 223 ? -10.039 -31.266 -6.52 1 93.12 223 GLY B CA 1
ATOM 3989 C C . GLY B 1 223 ? -8.898 -30.547 -5.836 1 93.12 223 GLY B C 1
ATOM 3990 O O . GLY B 1 223 ? -8.141 -31.141 -5.074 1 93.12 223 GLY B O 1
ATOM 3991 N N . GLU B 1 224 ? -8.727 -29.219 -5.938 1 92.75 224 GLU B N 1
ATOM 3992 C CA . GLU B 1 224 ? -7.59 -28.469 -5.418 1 92.75 224 GLU B CA 1
ATOM 3993 C C . GLU B 1 224 ? -7.879 -27.922 -4.023 1 92.75 224 GLU B C 1
ATOM 3995 O O . GLU B 1 224 ? -6.973 -27.438 -3.342 1 92.75 224 GLU B O 1
ATOM 4000 N N . VAL B 1 225 ? -9.172 -28.062 -3.65 1 95.69 225 VAL B N 1
ATOM 4001 C CA . VAL B 1 225 ? -9.594 -27.609 -2.334 1 95.69 225 VAL B CA 1
ATOM 4002 C C . VAL B 1 225 ? -10.102 -28.781 -1.507 1 95.69 225 VAL B C 1
ATOM 4004 O O . VAL B 1 225 ? -10.898 -29.594 -1.989 1 95.69 225 VAL B O 1
ATOM 4007 N N . GLY B 1 226 ? -9.625 -28.891 -0.269 1 95.75 226 GLY B N 1
ATOM 4008 C CA . GLY B 1 226 ? -10.031 -29.969 0.603 1 95.75 226 GLY B CA 1
ATOM 4009 C C . GLY B 1 226 ? -11.336 -29.703 1.328 1 95.75 226 GLY B C 1
ATOM 4010 O O . GLY B 1 226 ? -12.172 -30.594 1.472 1 95.75 226 GLY B O 1
ATOM 4011 N N . GLU B 1 227 ? -11.453 -28.531 1.83 1 97.19 227 GLU B N 1
ATOM 4012 C CA . GLU B 1 227 ? -12.672 -28.141 2.537 1 97.19 227 GLU B CA 1
ATOM 4013 C C . GLU B 1 227 ? -12.805 -26.625 2.594 1 97.19 227 GLU B C 1
ATOM 4015 O O . GLU B 1 227 ? -11.859 -25.891 2.289 1 97.19 227 GLU B O 1
ATOM 4020 N N . PHE B 1 228 ? -14.016 -26.266 2.918 1 98.38 228 PHE B N 1
ATOM 4021 C CA . PHE B 1 228 ? -14.305 -24.859 3.156 1 98.38 228 PHE B CA 1
ATOM 4022 C C . PHE B 1 228 ? -14.742 -24.625 4.598 1 98.38 228 PHE B C 1
ATOM 4024 O O . PHE B 1 228 ? -15.469 -25.453 5.168 1 98.38 228 PHE B O 1
ATOM 4031 N N . LEU B 1 229 ? -14.281 -23.531 5.164 1 98.06 229 LEU B N 1
ATOM 4032 C CA . LEU B 1 229 ? -14.695 -23.062 6.484 1 98.06 229 LEU B CA 1
ATOM 4033 C C . LEU B 1 229 ? -15.281 -21.656 6.402 1 98.06 229 LEU B C 1
ATOM 4035 O O . LEU B 1 229 ? -14.82 -20.828 5.617 1 98.06 229 LEU B O 1
ATOM 4039 N N . CYS B 1 230 ? -16.281 -21.438 7.098 1 98.31 230 CYS B N 1
ATOM 4040 C CA . CYS B 1 230 ? -16.844 -20.109 7.293 1 98.31 230 CYS B CA 1
ATOM 4041 C C . CYS B 1 230 ? -16.656 -19.641 8.734 1 98.31 230 CYS B C 1
ATOM 4043 O O . CYS B 1 230 ? -17.359 -20.109 9.633 1 98.31 230 CYS B O 1
ATOM 4045 N N . LEU B 1 231 ? -15.734 -18.734 8.961 1 98.25 231 LEU B N 1
ATOM 4046 C CA . LEU B 1 231 ? -15.344 -18.391 10.32 1 98.25 231 LEU B CA 1
ATOM 4047 C C . LEU B 1 231 ? -15.57 -16.906 10.586 1 98.25 231 LEU B C 1
ATOM 4049 O O . LEU B 1 231 ? -15.469 -16.078 9.664 1 98.25 231 LEU B O 1
ATOM 4053 N N . PRO B 1 232 ? -15.891 -16.578 11.883 1 98.25 232 PRO B N 1
ATOM 4054 C CA . PRO B 1 232 ? -15.938 -15.156 12.219 1 98.25 232 PRO B CA 1
ATOM 4055 C C . PRO B 1 232 ? -14.602 -14.453 11.984 1 98.25 232 PRO B C 1
ATOM 4057 O O . PRO B 1 232 ? -13.539 -15.055 12.164 1 98.25 232 PRO B O 1
ATOM 4060 N N . LEU B 1 233 ? -14.688 -13.195 11.617 1 97.88 233 LEU B N 1
ATOM 4061 C CA . LEU B 1 233 ? -13.492 -12.43 11.289 1 97.88 233 LEU B CA 1
ATOM 4062 C C . LEU B 1 233 ? -12.5 -12.453 12.445 1 97.88 233 LEU B C 1
ATOM 4064 O O . LEU B 1 233 ? -11.281 -12.484 12.219 1 97.88 233 LEU B O 1
ATOM 4068 N N . ASP B 1 234 ? -13.008 -12.477 13.695 1 97.69 234 ASP B N 1
ATOM 4069 C CA . ASP B 1 234 ? -12.125 -12.523 14.859 1 97.69 234 ASP B CA 1
ATOM 4070 C C . ASP B 1 234 ? -11.258 -13.781 14.852 1 97.69 234 ASP B C 1
ATOM 4072 O O . ASP B 1 234 ? -10.078 -13.727 15.195 1 97.69 234 ASP B O 1
ATOM 4076 N N . GLU B 1 235 ? -11.875 -14.852 14.508 1 98.19 235 GLU B N 1
ATOM 4077 C CA . GLU B 1 235 ? -11.141 -16.109 14.445 1 98.19 235 GLU B CA 1
ATOM 4078 C C . GLU B 1 235 ? -10.117 -16.094 13.312 1 98.19 235 GLU B C 1
ATOM 4080 O O . GLU B 1 235 ? -9 -16.578 13.477 1 98.19 235 GLU B O 1
ATOM 4085 N N . ILE B 1 236 ? -10.5 -15.516 12.188 1 98.25 236 ILE B N 1
ATOM 4086 C CA . ILE B 1 236 ? -9.602 -15.391 11.055 1 98.25 236 ILE B CA 1
ATOM 4087 C C . ILE B 1 236 ? -8.383 -14.555 11.453 1 98.25 236 ILE B C 1
ATOM 4089 O O . ILE B 1 236 ? -7.246 -14.938 11.172 1 98.25 236 ILE B O 1
ATOM 4093 N N . ALA B 1 237 ? -8.641 -13.445 12.094 1 98.19 237 ALA B N 1
ATOM 4094 C CA . ALA B 1 237 ? -7.578 -12.547 12.539 1 98.19 237 ALA B CA 1
ATOM 4095 C C . ALA B 1 237 ? -6.621 -13.266 13.492 1 98.19 237 ALA B C 1
ATOM 4097 O O . ALA B 1 237 ? -5.402 -13.125 13.375 1 98.19 237 ALA B O 1
ATOM 4098 N N . ARG B 1 238 ? -7.168 -14.039 14.375 1 98.06 238 ARG B N 1
ATOM 4099 C CA . ARG B 1 238 ? -6.363 -14.781 15.344 1 98.06 238 ARG B CA 1
ATOM 4100 C C . ARG B 1 238 ? -5.508 -15.836 14.648 1 98.06 238 ARG B C 1
ATOM 4102 O O . ARG B 1 238 ? -4.324 -15.984 14.961 1 98.06 238 ARG B O 1
ATOM 4109 N N . LEU B 1 239 ? -6.109 -16.578 13.734 1 98.06 239 LEU B N 1
ATOM 4110 C CA . LEU B 1 239 ? -5.391 -17.625 13.008 1 98.06 239 LEU B CA 1
ATOM 4111 C C . LEU B 1 239 ? -4.203 -17.031 12.25 1 98.06 239 LEU B C 1
ATOM 4113 O O . LEU B 1 239 ? -3.105 -17.609 12.273 1 98.06 239 LEU B O 1
ATOM 4117 N N . VAL B 1 240 ? -4.406 -15.891 11.633 1 98.31 240 VAL B N 1
ATOM 4118 C CA . VAL B 1 240 ? -3.346 -15.25 10.867 1 98.31 240 VAL B CA 1
ATOM 4119 C C . VAL B 1 240 ? -2.24 -14.773 11.805 1 98.31 240 VAL B C 1
ATOM 4121 O O . VAL B 1 240 ? -1.056 -14.992 11.539 1 98.31 240 VAL B O 1
ATOM 4124 N N . ARG B 1 241 ? -2.615 -14.188 12.875 1 97.38 241 ARG B N 1
ATOM 4125 C CA . ARG B 1 241 ? -1.657 -13.594 13.805 1 97.38 241 ARG B CA 1
ATOM 4126 C C . ARG B 1 241 ? -0.894 -14.664 14.57 1 97.38 241 ARG B C 1
ATOM 4128 O O . ARG B 1 241 ? 0.328 -14.586 14.711 1 97.38 241 ARG B O 1
ATOM 4135 N N . ASP B 1 242 ? -1.571 -15.734 15.008 1 97.44 242 ASP B N 1
ATOM 4136 C CA . ASP B 1 242 ? -1.037 -16.578 16.078 1 97.44 242 ASP B CA 1
ATOM 4137 C C . ASP B 1 242 ? -0.594 -17.938 15.531 1 97.44 242 ASP B C 1
ATOM 4139 O O . ASP B 1 242 ? -0.072 -18.766 16.281 1 97.44 242 ASP B O 1
ATOM 4143 N N . SER B 1 243 ? -0.794 -18.203 14.227 1 97.31 243 SER B N 1
ATOM 4144 C CA . SER B 1 243 ? -0.436 -19.516 13.703 1 97.31 243 SER B CA 1
ATOM 4145 C C . SER B 1 243 ? 0.115 -19.406 12.281 1 97.31 243 SER B C 1
ATOM 4147 O O . SER B 1 243 ? 0.19 -18.312 11.719 1 97.31 243 SER B O 1
ATOM 4149 N N . ASP B 1 244 ? 0.572 -20.5 11.805 1 96.75 244 ASP B N 1
ATOM 4150 C CA . ASP B 1 244 ? 1.029 -20.625 10.43 1 96.75 244 ASP B CA 1
ATOM 4151 C C . ASP B 1 244 ? 0.035 -21.422 9.586 1 96.75 244 ASP B C 1
ATOM 4153 O O . ASP B 1 244 ? 0.426 -22.109 8.648 1 96.75 244 ASP B O 1
ATOM 4157 N N . ALA B 1 245 ? -1.217 -21.312 9.992 1 97.19 245 ALA B N 1
ATOM 4158 C CA . ALA B 1 245 ? -2.25 -22.125 9.352 1 97.19 245 ALA B CA 1
ATOM 4159 C C . ALA B 1 245 ? -2.492 -21.672 7.914 1 97.19 245 ALA B C 1
ATOM 4161 O O . ALA B 1 245 ? -2.854 -22.469 7.059 1 97.19 245 ALA B O 1
ATOM 4162 N N . PHE B 1 246 ? -2.32 -20.422 7.656 1 98.25 246 PHE B N 1
ATOM 4163 C CA . PHE B 1 246 ? -2.57 -19.875 6.328 1 98.25 246 PHE B CA 1
ATOM 4164 C C . PHE B 1 246 ? -1.342 -20.031 5.441 1 98.25 246 PHE B C 1
ATOM 4166 O O . PHE B 1 246 ? -0.208 -19.953 5.918 1 98.25 246 PHE B O 1
ATOM 4173 N N . LYS B 1 247 ? -1.612 -20.312 4.113 1 97.81 247 LYS B N 1
ATOM 4174 C CA . LYS B 1 247 ? -0.571 -20.031 3.127 1 97.81 247 LYS B CA 1
ATOM 4175 C C . LYS B 1 247 ? 0.008 -18.641 3.318 1 97.81 247 LYS B C 1
ATOM 4177 O O . LYS B 1 247 ? -0.727 -17.688 3.598 1 97.81 247 LYS B O 1
ATOM 4182 N N . GLN B 1 248 ? 1.286 -18.5 3.146 1 96.94 248 GLN B N 1
ATOM 4183 C CA . GLN B 1 248 ? 1.995 -17.297 3.551 1 96.94 248 GLN B CA 1
ATOM 4184 C C . GLN B 1 248 ? 1.42 -16.062 2.857 1 96.94 248 GLN B C 1
ATOM 4186 O O . GLN B 1 248 ? 1.102 -15.07 3.514 1 96.94 248 GLN B O 1
ATOM 4191 N N . ASN B 1 249 ? 1.271 -16.109 1.539 1 98.12 249 ASN B N 1
ATOM 4192 C CA . ASN B 1 249 ? 0.777 -14.914 0.857 1 98.12 249 ASN B CA 1
ATOM 4193 C C . ASN B 1 249 ? -0.711 -14.695 1.116 1 98.12 249 ASN B C 1
ATOM 4195 O O . ASN B 1 249 ? -1.185 -13.555 1.12 1 98.12 249 ASN B O 1
ATOM 4199 N N . SER B 1 250 ? -1.479 -15.758 1.39 1 98.69 250 SER B N 1
ATOM 4200 C CA . SER B 1 250 ? -2.893 -15.648 1.731 1 98.69 250 SER B CA 1
ATOM 4201 C C . SER B 1 250 ? -3.086 -14.945 3.068 1 98.69 250 SER B C 1
ATOM 4203 O O . SER B 1 250 ? -4.051 -14.203 3.25 1 98.69 250 SER B O 1
ATOM 4205 N N . ALA B 1 251 ? -2.15 -15.258 4.02 1 98.69 251 ALA B N 1
ATOM 4206 C CA . ALA B 1 251 ? -2.195 -14.555 5.301 1 98.69 251 ALA B CA 1
ATOM 4207 C C . ALA B 1 251 ? -2.078 -13.047 5.109 1 98.69 251 ALA B C 1
ATOM 4209 O O . ALA B 1 251 ? -2.793 -12.273 5.754 1 98.69 251 ALA B O 1
ATOM 4210 N N . VAL B 1 252 ? -1.232 -12.625 4.215 1 98.81 252 VAL B N 1
ATOM 4211 C CA . VAL B 1 252 ? -1.002 -11.203 3.969 1 98.81 252 VAL B CA 1
ATOM 4212 C C . VAL B 1 252 ? -2.221 -10.594 3.281 1 98.81 252 VAL B C 1
ATOM 4214 O O . VAL B 1 252 ? -2.59 -9.453 3.559 1 98.81 252 VAL B O 1
ATOM 4217 N N . VAL B 1 253 ? -2.885 -11.344 2.408 1 98.88 253 VAL B N 1
ATOM 4218 C CA . VAL B 1 253 ? -4.125 -10.898 1.783 1 98.88 253 VAL B CA 1
ATOM 4219 C C . VAL B 1 253 ? -5.188 -10.656 2.854 1 98.88 253 VAL B C 1
ATOM 4221 O O . VAL B 1 253 ? -5.934 -9.68 2.787 1 98.88 253 VAL B O 1
ATOM 4224 N N . VAL B 1 254 ? -5.242 -11.531 3.883 1 98.88 254 VAL B N 1
ATOM 4225 C CA . VAL B 1 254 ? -6.195 -11.352 4.977 1 98.88 254 VAL B CA 1
ATOM 4226 C C . VAL B 1 254 ? -5.844 -10.094 5.766 1 98.88 254 VAL B C 1
ATOM 4228 O O . VAL B 1 254 ? -6.73 -9.336 6.156 1 98.88 254 VAL B O 1
ATOM 4231 N N . ILE B 1 255 ? -4.559 -9.891 6.016 1 98.81 255 ILE B N 1
ATOM 4232 C CA . ILE B 1 255 ? -4.129 -8.703 6.75 1 98.81 255 ILE B CA 1
ATOM 4233 C C . ILE B 1 255 ? -4.613 -7.449 6.023 1 98.81 255 ILE B C 1
ATOM 4235 O O . ILE B 1 255 ? -5.141 -6.527 6.652 1 98.81 255 ILE B O 1
ATOM 4239 N N . ASP B 1 256 ? -4.434 -7.465 4.711 1 98.88 256 ASP B N 1
ATOM 4240 C CA . ASP B 1 256 ? -4.938 -6.359 3.896 1 98.88 256 ASP B CA 1
ATOM 4241 C C . ASP B 1 256 ? -6.434 -6.152 4.121 1 98.88 256 ASP B C 1
ATOM 4243 O O . ASP B 1 256 ? -6.895 -5.016 4.254 1 98.88 256 ASP B O 1
ATOM 4247 N N . TYR B 1 257 ? -7.199 -7.211 4.121 1 98.88 257 TYR B N 1
ATOM 4248 C CA . TYR B 1 257 ? -8.641 -7.137 4.348 1 98.88 257 TYR B CA 1
ATOM 4249 C C . TYR B 1 257 ? -8.945 -6.547 5.719 1 98.88 257 TYR B C 1
ATOM 4251 O O . TYR B 1 257 ? -9.828 -5.695 5.848 1 98.88 257 TYR B O 1
ATOM 4259 N N . LEU B 1 258 ? -8.242 -7.027 6.754 1 98.75 258 LEU B N 1
ATOM 4260 C CA . LEU B 1 258 ? -8.469 -6.586 8.125 1 98.75 258 LEU B CA 1
ATOM 4261 C C . LEU B 1 258 ? -8.211 -5.09 8.266 1 98.75 258 LEU B C 1
ATOM 4263 O O . LEU B 1 258 ? -8.875 -4.41 9.047 1 98.75 258 LEU B O 1
ATOM 4267 N N . ILE B 1 259 ? -7.262 -4.566 7.484 1 98.62 259 ILE B N 1
ATOM 4268 C CA . ILE B 1 259 ? -6.961 -3.139 7.488 1 98.62 259 ILE B CA 1
ATOM 4269 C C . ILE B 1 259 ? -8.086 -2.373 6.805 1 98.62 259 ILE B C 1
ATOM 4271 O O . ILE B 1 259 ? -8.68 -1.466 7.395 1 98.62 259 ILE B O 1
ATOM 4275 N N . ARG B 1 260 ? -8.477 -2.791 5.637 1 98.56 260 ARG B N 1
ATOM 4276 C CA . ARG B 1 260 ? -9.406 -2.047 4.789 1 98.56 260 ARG B CA 1
ATOM 4277 C C . ARG B 1 260 ? -10.805 -2.023 5.398 1 98.56 260 ARG B C 1
ATOM 4279 O O . ARG B 1 260 ? -11.594 -1.115 5.117 1 98.56 260 ARG B O 1
ATOM 4286 N N . HIS B 1 261 ? -11.086 -2.982 6.281 1 97.88 261 HIS B N 1
ATOM 4287 C CA . HIS B 1 261 ? -12.438 -3.1 6.816 1 97.88 261 HIS B CA 1
ATOM 4288 C C . HIS B 1 261 ? -12.484 -2.682 8.281 1 97.88 261 HIS B C 1
ATOM 4290 O O . HIS B 1 261 ? -13.484 -2.93 8.969 1 97.88 261 HIS B O 1
ATOM 4296 N N . GLY B 1 262 ? -11.414 -2.082 8.766 1 97.69 262 GLY B N 1
ATOM 4297 C CA . GLY B 1 262 ? -11.414 -1.408 10.047 1 97.69 262 GLY B CA 1
ATOM 4298 C C . GLY B 1 262 ? -11.32 -2.363 11.227 1 97.69 262 GLY B C 1
ATOM 4299 O O . GLY B 1 262 ? -11.664 -2.006 12.352 1 97.69 262 GLY B O 1
ATOM 4300 N N . TYR B 1 263 ? -11.023 -3.652 10.906 1 97.94 263 TYR B N 1
ATOM 4301 C CA . TYR B 1 263 ? -10.734 -4.551 12.023 1 97.94 263 TYR B CA 1
ATOM 4302 C C . TYR B 1 263 ? -9.461 -4.137 12.75 1 97.94 263 TYR B C 1
ATOM 4304 O O . TYR B 1 263 ? -9.422 -4.113 13.977 1 97.94 263 TYR B O 1
ATOM 4312 N N . LEU B 1 264 ? -8.398 -3.932 12.016 1 98 264 LEU B N 1
ATOM 4313 C CA . LEU B 1 264 ? -7.211 -3.287 12.562 1 98 264 LEU B CA 1
ATOM 4314 C C . LEU B 1 264 ? -7.34 -1.769 12.5 1 98 264 LEU B C 1
ATOM 4316 O O . LEU B 1 264 ? -7.688 -1.213 11.453 1 98 264 LEU B O 1
ATOM 4320 N N . LYS B 1 265 ? -7.082 -1.069 13.602 1 98.12 265 LYS B N 1
ATOM 4321 C CA . LYS B 1 265 ? -7.246 0.379 13.688 1 98.12 265 LYS B CA 1
ATOM 4322 C C . LYS B 1 265 ? -5.926 1.061 14.047 1 98.12 265 LYS B C 1
ATOM 4324 O O . LYS B 1 265 ? -5.109 0.501 14.781 1 98.12 265 LYS B O 1
ATOM 4329 N N . PRO B 1 266 ? -5.77 2.268 13.5 1 98 266 PRO B N 1
ATOM 4330 C CA . PRO B 1 266 ? -4.512 2.977 13.742 1 98 266 PRO B CA 1
ATOM 4331 C C . PRO B 1 266 ? -4.184 3.119 15.227 1 98 266 PRO B C 1
ATOM 4333 O O . PRO B 1 266 ? -3.033 2.934 15.625 1 98 266 PRO B O 1
ATOM 4336 N N . ASP B 1 267 ? -5.148 3.379 16.078 1 97.44 267 ASP B N 1
ATOM 4337 C CA . ASP B 1 267 ? -4.898 3.688 17.484 1 97.44 267 ASP B CA 1
ATOM 4338 C C . ASP B 1 267 ? -4.574 2.422 18.266 1 97.44 267 ASP B C 1
ATOM 4340 O O . ASP B 1 267 ? -3.852 2.473 19.266 1 97.44 267 ASP B O 1
ATOM 4344 N N . ASP B 1 268 ? -5.039 1.284 17.781 1 95.69 268 ASP B N 1
ATOM 4345 C CA . ASP B 1 268 ? -4.914 0.07 18.578 1 95.69 268 ASP B CA 1
ATOM 4346 C C . ASP B 1 268 ? -3.879 -0.879 17.984 1 95.69 268 ASP B C 1
ATOM 4348 O O . ASP B 1 268 ? -3.582 -1.927 18.562 1 95.69 268 ASP B O 1
ATOM 4352 N N . THR B 1 269 ? -3.35 -0.545 16.812 1 96.25 269 THR B N 1
ATOM 4353 C CA . THR B 1 269 ? -2.381 -1.397 16.125 1 96.25 269 THR B CA 1
ATOM 4354 C C . THR B 1 269 ? -1.032 -0.695 16 1 96.25 269 THR B C 1
ATOM 4356 O O . THR B 1 269 ? -0.836 0.134 15.109 1 96.25 269 THR B O 1
ATOM 4359 N N . PRO B 1 270 ? -0.092 -0.972 16.828 1 90.19 270 PRO B N 1
ATOM 4360 C CA . PRO B 1 270 ? 1.179 -0.245 16.859 1 90.19 270 PRO B CA 1
ATOM 4361 C C . PRO B 1 270 ? 1.906 -0.273 15.516 1 90.19 270 PRO B C 1
ATOM 4363 O O . PRO B 1 270 ? 2.508 0.727 15.109 1 90.19 270 PRO B O 1
ATOM 4366 N N . ASP B 1 271 ? 1.824 -1.354 14.75 1 92.25 271 ASP B N 1
ATOM 4367 C CA . ASP B 1 271 ? 2.564 -1.486 13.492 1 92.25 271 ASP B CA 1
ATOM 4368 C C . ASP B 1 271 ? 1.69 -1.12 12.297 1 92.25 271 ASP B C 1
ATOM 4370 O O . ASP B 1 271 ? 1.985 -1.509 11.164 1 92.25 271 ASP B O 1
ATOM 4374 N N . TYR B 1 272 ? 0.644 -0.297 12.57 1 96.88 272 TYR B N 1
ATOM 4375 C CA . TYR B 1 272 ? -0.377 -0.063 11.555 1 96.88 272 TYR B CA 1
ATOM 4376 C C . TYR B 1 272 ? 0.241 0.496 10.281 1 96.88 272 TYR B C 1
ATOM 4378 O O . TYR B 1 272 ? 0.044 -0.055 9.195 1 96.88 272 TYR B O 1
ATOM 4386 N N . PRO B 1 273 ? 1.123 1.562 10.305 1 95.88 273 PRO B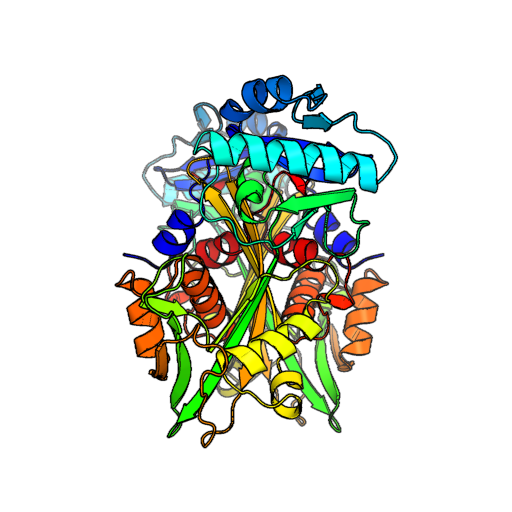 N 1
ATOM 4387 C CA . PRO B 1 273 ? 1.707 2.053 9.055 1 95.88 273 PRO B CA 1
ATOM 4388 C C . PRO B 1 273 ? 2.635 1.033 8.391 1 95.88 273 PRO B C 1
ATOM 4390 O O . PRO B 1 273 ? 2.65 0.91 7.168 1 95.88 273 PRO B O 1
ATOM 4393 N N . ALA B 1 274 ? 3.404 0.321 9.195 1 95.06 274 ALA B N 1
ATOM 4394 C CA . ALA B 1 274 ? 4.316 -0.689 8.664 1 95.06 274 ALA B CA 1
ATOM 4395 C C . ALA B 1 274 ? 3.549 -1.809 7.965 1 95.06 274 ALA B C 1
ATOM 4397 O O . ALA B 1 274 ? 3.998 -2.334 6.945 1 95.06 274 ALA B O 1
ATOM 4398 N N . LEU B 1 275 ? 2.404 -2.174 8.562 1 97.12 275 LEU B N 1
ATOM 4399 C CA . LEU B 1 275 ? 1.562 -3.174 7.914 1 97.12 275 LEU B CA 1
ATOM 4400 C C . LEU B 1 275 ? 1.107 -2.695 6.543 1 97.12 275 LEU B C 1
ATOM 4402 O O . LEU B 1 275 ? 1.259 -3.41 5.547 1 97.12 275 LEU B O 1
ATOM 4406 N N . CYS B 1 276 ? 0.628 -1.439 6.461 1 97.56 276 CYS B N 1
ATOM 4407 C CA . CYS B 1 276 ? 0.092 -0.882 5.223 1 97.56 276 CYS B CA 1
ATOM 4408 C C . CYS B 1 276 ? 1.175 -0.783 4.156 1 97.56 276 CYS B C 1
ATOM 4410 O O . CYS B 1 276 ? 0.94 -1.124 2.994 1 97.56 276 CYS B O 1
ATOM 4412 N N . ARG B 1 277 ? 2.314 -0.384 4.512 1 95.62 277 ARG B N 1
ATOM 4413 C CA . ARG B 1 277 ? 3.414 -0.257 3.562 1 95.62 277 ARG B CA 1
ATOM 4414 C C . ARG B 1 277 ? 3.965 -1.625 3.176 1 95.62 277 ARG B C 1
ATOM 4416 O O . ARG B 1 277 ? 4.305 -1.857 2.014 1 95.62 277 ARG B O 1
ATOM 4423 N N . GLY B 1 278 ? 3.998 -2.496 4.164 1 95.56 278 GLY B N 1
ATOM 4424 C CA . GLY B 1 278 ? 4.668 -3.775 3.992 1 95.56 278 GLY B CA 1
ATOM 4425 C C . GLY B 1 278 ? 3.939 -4.707 3.045 1 95.56 278 GLY B C 1
ATOM 4426 O O . GLY B 1 278 ? 4.551 -5.602 2.451 1 95.56 278 GLY B O 1
ATOM 4427 N N . ILE B 1 279 ? 2.652 -4.535 2.904 1 97.62 279 ILE B N 1
ATOM 4428 C CA . ILE B 1 279 ? 1.898 -5.441 2.047 1 97.62 279 ILE B CA 1
ATOM 4429 C C . ILE B 1 279 ? 2.088 -5.047 0.584 1 97.62 279 ILE B C 1
ATOM 4431 O O . ILE B 1 279 ? 1.653 -5.762 -0.321 1 97.62 279 ILE B O 1
ATOM 4435 N N . HIS B 1 280 ? 2.785 -3.881 0.337 1 96.19 280 HIS B N 1
ATOM 4436 C CA . HIS B 1 280 ? 3.062 -3.398 -1.011 1 96.19 280 HIS B CA 1
ATOM 4437 C C . HIS B 1 280 ? 4.562 -3.299 -1.262 1 96.19 280 HIS B C 1
ATOM 4439 O O . HIS B 1 280 ? 5.098 -2.201 -1.437 1 96.19 280 HIS B O 1
ATOM 4445 N N . ARG B 1 281 ? 5.16 -4.418 -1.365 1 92.81 281 ARG B N 1
ATOM 4446 C CA . ARG B 1 281 ? 6.598 -4.438 -1.62 1 92.81 281 ARG B CA 1
ATOM 4447 C C . ARG B 1 281 ? 6.914 -3.92 -3.02 1 92.81 281 ARG B C 1
ATOM 4449 O O . ARG B 1 281 ? 6.223 -4.262 -3.982 1 92.81 281 ARG B O 1
ATOM 4456 N N . ARG B 1 282 ? 7.91 -3.117 -3.076 1 89.44 282 ARG B N 1
ATOM 4457 C CA . ARG B 1 282 ? 8.375 -2.641 -4.375 1 89.44 282 ARG B CA 1
ATOM 4458 C C . ARG B 1 282 ? 9.336 -3.639 -5.012 1 89.44 282 ARG B C 1
ATOM 4460 O O . ARG B 1 282 ? 10.273 -4.113 -4.359 1 89.44 282 ARG B O 1
ATOM 4467 N N . HIS B 1 283 ? 9.031 -3.885 -6.234 1 86.5 283 HIS B N 1
ATOM 4468 C CA . HIS B 1 283 ? 9.922 -4.738 -7.012 1 86.5 283 HIS B CA 1
ATOM 4469 C C . HIS B 1 283 ? 11 -3.912 -7.715 1 86.5 283 HIS B C 1
ATOM 4471 O O . HIS B 1 283 ? 10.688 -2.926 -8.383 1 86.5 283 HIS B O 1
ATOM 4477 N N . PRO B 1 284 ? 12.219 -4.301 -7.504 1 77.56 284 PRO B N 1
ATOM 4478 C CA . PRO B 1 284 ? 13.281 -3.537 -8.164 1 77.56 284 PRO B CA 1
ATOM 4479 C C . PRO B 1 284 ? 13.086 -3.447 -9.68 1 77.56 284 PRO B C 1
ATOM 4481 O O . PRO B 1 284 ? 13.633 -2.545 -10.32 1 77.56 284 PRO B O 1
ATOM 4484 N N . GLN B 1 285 ? 12.492 -4.449 -10.312 1 63.75 285 GLN B N 1
ATOM 4485 C CA . GLN B 1 285 ? 12.297 -4.461 -11.758 1 63.75 285 GLN B CA 1
ATOM 4486 C C . GLN B 1 285 ? 11.406 -3.305 -12.203 1 63.75 285 GLN B C 1
ATOM 4488 O O . GLN B 1 285 ? 11.422 -2.914 -13.375 1 63.75 285 GLN B O 1
ATOM 4493 N N . MET B 1 286 ? 10.555 -2.814 -11.336 1 56.97 286 MET B N 1
ATOM 4494 C CA . MET B 1 286 ? 9.523 -1.867 -11.75 1 56.97 286 MET B CA 1
ATOM 4495 C C . MET B 1 286 ? 10.008 -0.43 -11.586 1 56.97 286 MET B C 1
ATOM 4497 O O . MET B 1 286 ? 9.344 0.507 -12.031 1 56.97 286 MET B O 1
ATOM 4501 N N . HIS B 1 287 ? 11.07 -0.001 -10.812 1 50.28 287 HIS B N 1
ATOM 4502 C CA . HIS B 1 287 ? 11.484 1.369 -10.531 1 50.28 287 HIS B CA 1
ATOM 4503 C C . HIS B 1 287 ? 12.578 1.819 -11.5 1 50.28 287 HIS B C 1
ATOM 4505 O O . HIS B 1 287 ? 13.172 2.881 -11.312 1 50.28 287 HIS B O 1
ATOM 4511 N N . SER B 1 288 ? 12.516 1.22 -12.727 1 39.59 288 SER B N 1
ATOM 4512 C CA . SER B 1 288 ? 13.445 1.955 -13.578 1 39.59 288 SER B CA 1
ATOM 4513 C C . SER B 1 288 ? 12.742 3.105 -14.297 1 39.59 288 SER B C 1
ATOM 4515 O O . SER B 1 288 ? 11.562 3.01 -14.625 1 39.59 288 SER B O 1
#